Protein AF-0000000071418025 (afdb_homodimer)

Sequence (548 aa):
MHKRVELAKRQKKMYQKTRMSTDSETRSDACSGQQSAVPLAVVEEVLLNLPAHQVVQVCRLVCHEWKELVDSAAHWRVRCRREGLQPNDASRSPEDWCQFYFLSKFRRNLLKNPRADDGLQGWEIVQNRADNWATELNRIPFPDNTVTKCFVTSDSLCLKEQLIDLKEEGYSEAFMDQLRPHIKISDWYTPPSGYRSHYCLSVQFLDQERNPIISCHPDVFRQQGNDYPWCQITYIFRNYGSGIRFIRFTHGGMEWSGIRVTNSSVEICPATVFMHKRVELAKRQKKMYQKTRMSTDSETRSDACSGQQSAVPLAVVEEVLLNLPAHQVVQVCRLVCHEWKELVDSAAHWRVRCRREGLQPNDASRSPEDWCQFYFLSKFRRNLLKNPRADDGLQGWEIVQNRADNWATELNRIPFPDNTVTKCFVTSDSLCLKEQLIDLKEEGYSEAFMDQLRPHIKISDWYTPPSGYRSHYCLSVQFLDQERNPIISCHPDVFRQQGNDYPWCQITYIFRNYGSGIRFIRFTHGGMEWSGIRVTNSSVEICPATVF

Solvent-accessible surface area (backbone atoms only — not comparable to full-atom values): 29512 Å² total; per-residue (Å²): 138,72,73,83,67,57,68,73,62,62,68,65,63,67,72,70,66,78,74,68,82,73,79,74,71,82,70,76,72,62,88,66,55,92,59,81,76,70,52,66,68,53,50,51,51,52,51,67,73,42,60,66,66,49,37,64,71,46,48,29,68,71,44,70,70,42,28,54,46,65,69,30,54,64,53,32,49,52,48,25,56,75,68,30,50,37,53,71,46,78,88,39,73,72,90,48,34,59,59,50,45,52,47,45,72,59,58,55,65,70,56,59,57,36,36,29,79,60,55,67,53,73,53,46,70,75,32,57,62,72,84,41,52,45,66,44,67,56,89,61,88,50,94,53,81,86,55,52,31,20,34,33,30,30,60,49,64,24,32,35,31,42,77,41,51,36,55,84,72,69,45,45,66,64,53,39,46,62,54,33,44,30,38,38,36,35,38,30,38,24,44,72,54,61,50,57,24,36,42,36,42,35,42,30,34,12,26,89,86,66,44,68,34,37,35,38,42,32,43,35,39,35,47,60,48,96,57,62,51,64,22,37,43,35,38,37,43,32,44,80,51,65,61,64,39,28,41,38,43,32,40,42,22,27,12,78,81,11,33,34,38,27,61,42,37,40,32,61,42,42,41,45,79,107,138,73,72,81,66,59,68,72,60,63,70,67,63,68,72,69,68,78,72,66,80,75,74,75,70,82,69,77,73,62,86,68,55,90,59,81,74,67,51,67,69,54,53,51,53,53,53,67,72,42,62,65,67,49,38,65,72,47,48,29,69,72,44,69,70,43,28,53,47,63,70,31,55,63,51,33,50,52,48,26,57,74,69,30,48,37,52,72,47,78,87,38,72,71,89,46,33,60,59,50,44,52,47,45,72,58,58,54,64,69,56,58,56,38,35,29,79,60,55,66,52,76,53,44,68,75,32,57,62,71,84,42,52,46,66,44,70,56,89,60,87,50,94,52,80,85,54,52,31,20,34,32,30,29,59,47,63,26,34,35,32,40,77,39,52,36,54,83,74,69,44,43,67,63,52,38,46,63,55,33,44,30,38,38,37,36,38,29,37,27,44,70,55,63,51,56,24,37,43,36,42,35,42,30,34,13,25,89,85,66,43,67,35,35,36,37,41,32,43,37,39,35,49,59,48,96,56,60,51,64,22,38,43,33,39,36,43,33,46,81,49,67,60,65,38,29,39,38,43,33,40,41,23,26,12,80,82,12,33,35,38,29,60,43,36,42,31,61,40,41,42,46,79,108

Radius of gyration: 28.58 Å; Cα contacts (8 Å, |Δi|>4): 1097; chains: 2; bounding box: 100×68×64 Å

Secondary structure (DSSP, 8-state):
--GGGSGGGTTTGGGT-------------GGGSS-----HHHHHHHHHHS-HHHHHHTGGGT-HHHHHHHH-HHHHHHHHHHHTEEESSTTS--S-HHHHHHHHHT----SSSTTSTTTTTT-EEEES-GGGEEEEE-SS--SSTT--EEEEE-SS-EEEEEEEETTTTT--HHIIIII--EEEEEEEEE--SSS-EEEEEEEEEE-TTS-EEEEE--EEEE---S----EEEEEEEE---S---EEEEEEEEEESS--EEEEEEEEEE-EEE-/--GGGSGGGTTTGGGT--------------TTSS-----HHHHHHHHHTS-HHHHHHTGGGT-HHHHHHHH-HHHHHHHHHHHTEEESSTTS--S-HHHHHHHHHT----SSSTTSTTTTTT-EEEES-GGG-EEEE-SS--SSTT--EEEE--SS-EEEEEEEETTTTT--HHIIIII--EEEEEEEEE--SSS-EEEEEEEEEE-TTS-EEEEE--EEEE---S----EEEEEEEE---S---EEEEEEEEEESS--EEEEEEEEEE-EEE-

Organism: Carassius auratus (NCBI:txid7957)

pLDDT: mean 80.43, std 22.18, range [20.73, 98.31]

Nearest PDB structures (foldseek):
  8zuh-assembly1_A  TM=7.905E-01  e=9.725E-26  Bos taurus
  2e31-assembly1_A  TM=7.907E-01  e=9.329E-25  Mus musculus
  8zuh-assembly2_C  TM=7.776E-01  e=2.541E-23  Bos taurus
  2e32-assembly2_C  TM=7.847E-01  e=1.083E-22  Mus musculus
  2e33-assembly1_A  TM=9.041E-01  e=3.905E-18  Mus musculus

Structure (mmCIF, N/CA/C/O backbone):
data_AF-0000000071418025-model_v1
#
loop_
_entity.id
_entity.type
_entity.pdbx_description
1 polymer 'F-box only protein 44-like isoform X2'
#
loop_
_atom_site.group_PDB
_atom_site.id
_atom_site.type_symbol
_atom_site.label_atom_id
_atom_site.label_alt_id
_atom_site.label_comp_id
_atom_site.label_asym_id
_atom_site.label_entity_id
_atom_site.label_seq_id
_atom_site.pdbx_PDB_ins_code
_atom_site.Cartn_x
_atom_site.Cartn_y
_atom_site.Cartn_z
_atom_site.occupancy
_atom_site.B_iso_or_equiv
_atom_site.auth_seq_id
_atom_site.auth_comp_id
_atom_site.auth_asym_id
_atom_site.auth_atom_id
_atom_site.pdbx_PDB_model_num
ATOM 1 N N . MET A 1 1 ? 10.695 10.367 -31.703 1 22.27 1 MET A N 1
ATOM 2 C CA . MET A 1 1 ? 11.234 9.008 -31.625 1 22.27 1 MET A CA 1
ATOM 3 C C . MET A 1 1 ? 12.711 9.023 -31.25 1 22.27 1 MET A C 1
ATOM 5 O O . MET A 1 1 ? 13.188 8.117 -30.562 1 22.27 1 MET A O 1
ATOM 9 N N . HIS A 1 2 ? 13.555 10.023 -31.812 1 20.73 2 HIS A N 1
ATOM 10 C CA . HIS A 1 2 ? 15.008 10 -31.984 1 20.73 2 HIS A CA 1
ATOM 11 C C . HIS A 1 2 ? 15.719 10.477 -30.719 1 20.73 2 HIS A C 1
ATOM 13 O O . HIS A 1 2 ? 16.812 10.016 -30.406 1 20.73 2 HIS A O 1
ATOM 19 N N . LYS A 1 3 ? 15.234 11.555 -30.141 1 24.38 3 LYS A N 1
ATOM 20 C CA . LYS A 1 3 ? 16.156 12.359 -29.344 1 24.38 3 LYS A CA 1
ATOM 21 C C . LYS A 1 3 ? 16.438 11.695 -28 1 24.38 3 LYS A C 1
ATOM 23 O O . LYS A 1 3 ? 17.422 12.008 -27.344 1 24.38 3 LYS A O 1
ATOM 28 N N . ARG A 1 4 ? 15.391 11.047 -27.438 1 24.58 4 ARG A N 1
ATOM 29 C CA . ARG A 1 4 ? 15.398 10.75 -26.016 1 24.58 4 ARG A CA 1
ATOM 30 C C . ARG A 1 4 ? 16.297 9.555 -25.703 1 24.58 4 ARG A C 1
ATOM 32 O O . ARG A 1 4 ? 16.328 9.07 -24.578 1 24.58 4 ARG A O 1
ATOM 39 N N . VAL A 1 5 ? 16.719 8.805 -26.828 1 26.19 5 VAL A N 1
ATOM 40 C CA . VAL A 1 5 ? 17.578 7.621 -26.797 1 26.19 5 VAL A CA 1
ATOM 41 C C . VAL A 1 5 ? 18.984 8 -26.344 1 26.19 5 VAL A C 1
ATOM 43 O O . VAL A 1 5 ? 19.781 7.129 -25.984 1 26.19 5 VAL A O 1
ATOM 46 N N . GLU A 1 6 ? 19.312 9.281 -26.547 1 23.8 6 GLU A N 1
ATOM 47 C CA . GLU A 1 6 ? 20.734 9.633 -26.562 1 23.8 6 GLU A CA 1
ATOM 48 C C . GLU A 1 6 ? 21.312 9.648 -25.141 1 23.8 6 GLU A C 1
ATOM 50 O O . GLU A 1 6 ? 22.516 9.484 -24.969 1 23.8 6 GLU A O 1
ATOM 55 N N . LEU A 1 7 ? 20.422 9.938 -24.109 1 22.83 7 LEU A N 1
ATOM 56 C CA . LEU A 1 7 ? 21.047 10.352 -22.859 1 22.83 7 LEU A CA 1
ATOM 57 C C . LEU A 1 7 ? 21.578 9.148 -22.094 1 22.83 7 LEU A C 1
ATOM 59 O O . LEU A 1 7 ? 22.484 9.281 -21.281 1 22.83 7 LEU A O 1
ATOM 63 N N . ALA A 1 8 ? 20.922 7.945 -22.234 1 24.02 8 ALA A N 1
ATOM 64 C CA . ALA A 1 8 ? 21.297 6.773 -21.453 1 24.02 8 ALA A CA 1
ATOM 65 C C . ALA A 1 8 ? 22.703 6.305 -21.781 1 24.02 8 ALA A C 1
ATOM 67 O O . ALA A 1 8 ? 23.281 5.5 -21.047 1 24.02 8 ALA A O 1
ATOM 68 N N . LYS A 1 9 ? 23.141 6.379 -23.078 1 25.38 9 LYS A N 1
ATOM 69 C CA . LYS A 1 9 ? 24.406 5.832 -23.547 1 25.38 9 LYS A CA 1
ATOM 70 C C . LYS A 1 9 ? 25.578 6.484 -22.828 1 25.38 9 LYS A C 1
ATOM 72 O O . LYS A 1 9 ? 26.688 5.953 -22.844 1 25.38 9 LYS A O 1
ATOM 77 N N . ARG A 1 10 ? 25.484 7.777 -22.578 1 25.73 10 ARG A N 1
ATOM 78 C CA . ARG A 1 10 ? 26.734 8.453 -22.25 1 25.73 10 ARG A CA 1
ATOM 79 C C . ARG A 1 10 ? 27.281 7.953 -20.906 1 25.73 10 ARG A C 1
ATOM 81 O O . ARG A 1 10 ? 28.469 8.078 -20.641 1 25.73 10 ARG A O 1
ATOM 88 N N . GLN A 1 11 ? 26.312 7.441 -20.062 1 24.48 11 GLN A N 1
ATOM 89 C CA . GLN A 1 11 ? 26.875 7.305 -18.719 1 24.48 11 GLN A CA 1
ATOM 90 C C . GLN A 1 11 ? 27.734 6.055 -18.609 1 24.48 11 GLN A C 1
ATOM 92 O O . GLN A 1 11 ? 28.375 5.828 -17.578 1 24.48 11 GLN A O 1
ATOM 97 N N . LYS A 1 12 ? 27.531 5.074 -19.516 1 27.3 12 LYS A N 1
ATOM 98 C CA . LYS A 1 12 ? 28.297 3.838 -19.359 1 27.3 12 LYS A CA 1
ATOM 99 C C . LYS A 1 12 ? 29.797 4.094 -19.5 1 27.3 12 LYS A C 1
ATOM 101 O O . LYS A 1 12 ? 30.609 3.311 -19 1 27.3 12 LYS A O 1
ATOM 106 N N . LYS A 1 13 ? 30.125 4.852 -20.625 1 26.09 13 LYS A N 1
ATOM 107 C CA . LYS A 1 13 ? 31.5 4.855 -21.109 1 26.09 13 LYS A CA 1
ATOM 108 C C . LYS A 1 13 ? 32.469 5.367 -20.047 1 26.09 13 LYS A C 1
ATOM 110 O O . LYS A 1 13 ? 33.688 5.309 -20.219 1 26.09 13 LYS A O 1
ATOM 115 N N . MET A 1 14 ? 31.922 6.211 -19.188 1 23.36 14 MET A N 1
ATOM 116 C CA . MET A 1 14 ? 33 6.973 -18.531 1 23.36 14 MET A CA 1
ATOM 117 C C . MET A 1 14 ? 33.812 6.07 -17.625 1 23.36 14 MET A C 1
ATOM 119 O O . MET A 1 14 ? 34.906 6.449 -17.219 1 23.36 14 MET A O 1
ATOM 123 N N . TYR A 1 15 ? 33.219 4.867 -17.188 1 24.36 15 TYR A N 1
ATOM 124 C CA . TYR A 1 15 ? 34 4.344 -16.078 1 24.36 15 TYR A CA 1
ATOM 125 C C . TYR A 1 15 ? 35.25 3.639 -16.578 1 24.36 15 TYR A C 1
ATOM 127 O O . TYR A 1 15 ? 36.062 3.113 -15.781 1 24.36 15 TYR A O 1
ATOM 135 N N . GLN A 1 16 ? 35.188 3.164 -17.859 1 22.92 16 GLN A N 1
ATOM 136 C CA . GLN A 1 16 ? 36.219 2.164 -18.062 1 22.92 16 GLN A CA 1
ATOM 137 C C . GLN A 1 16 ? 37.625 2.791 -18 1 22.92 16 GLN A C 1
ATOM 139 O O . GLN A 1 16 ? 38.594 2.105 -17.703 1 22.92 16 GLN A O 1
ATOM 144 N N . LYS A 1 17 ? 37.812 3.816 -18.844 1 23.91 17 LYS A N 1
ATOM 145 C CA . LYS A 1 17 ? 39.125 3.986 -19.453 1 23.91 17 LYS A CA 1
ATOM 146 C C . LYS A 1 17 ? 40.156 4.367 -18.406 1 23.91 17 LYS A C 1
ATOM 148 O O . LYS A 1 17 ? 41.344 4.379 -18.703 1 23.91 17 LYS A O 1
ATOM 153 N N . THR A 1 18 ? 39.875 5.191 -17.375 1 23.05 18 THR A N 1
ATOM 154 C CA . THR A 1 18 ? 41 6.062 -17.031 1 23.05 18 THR A CA 1
ATOM 155 C C . THR A 1 18 ? 42.094 5.277 -16.312 1 23.05 18 THR A C 1
ATOM 157 O O . THR A 1 18 ? 41.969 5.016 -15.109 1 23.05 18 THR A O 1
ATOM 160 N N . ARG A 1 19 ? 42.5 4.094 -16.781 1 22.78 19 ARG A N 1
ATOM 161 C CA . ARG A 1 19 ? 43.688 3.539 -16.141 1 22.78 19 ARG A CA 1
ATOM 162 C C . ARG A 1 19 ? 44.875 4.508 -16.234 1 22.78 19 ARG A C 1
ATOM 164 O O . ARG A 1 19 ? 45.656 4.465 -17.203 1 22.78 19 ARG A O 1
ATOM 171 N N . MET A 1 20 ? 44.531 5.879 -16.266 1 24.44 20 MET A N 1
ATOM 172 C CA . MET A 1 20 ? 45.719 6.742 -16.469 1 24.44 20 MET A CA 1
ATOM 173 C C . MET A 1 20 ? 46.812 6.391 -15.484 1 24.44 20 MET A C 1
ATOM 175 O O . MET A 1 20 ? 46.562 5.906 -14.383 1 24.44 20 MET A O 1
ATOM 179 N N . SER A 1 21 ? 48.062 6.195 -15.992 1 26.06 21 SER A N 1
ATOM 180 C CA . SER A 1 21 ? 49.438 6.098 -15.461 1 26.06 21 SER A CA 1
ATOM 181 C C . SER A 1 21 ? 49.656 7.129 -14.367 1 26.06 21 SER A C 1
ATOM 183 O O . SER A 1 21 ? 49.312 8.297 -14.523 1 26.06 21 SER A O 1
ATOM 185 N N . THR A 1 22 ? 49.781 6.703 -13.109 1 25.23 22 THR A N 1
ATOM 186 C CA . THR A 1 22 ? 49.906 7.305 -11.781 1 25.23 22 THR A CA 1
ATOM 187 C C . THR A 1 22 ? 51.156 8.172 -11.688 1 25.23 22 THR A C 1
ATOM 189 O O . THR A 1 22 ? 51.875 8.094 -10.703 1 25.23 22 THR A O 1
ATOM 192 N N . ASP A 1 23 ? 51.719 8.719 -12.812 1 28.55 23 ASP A N 1
ATOM 193 C CA . ASP A 1 23 ? 52.906 9.477 -12.43 1 28.55 23 ASP A CA 1
ATOM 194 C C . ASP A 1 23 ? 52.594 10.508 -11.352 1 28.55 23 ASP A C 1
ATOM 196 O O . ASP A 1 23 ? 51.688 11.344 -11.531 1 28.55 23 ASP A O 1
ATOM 200 N N . SER A 1 24 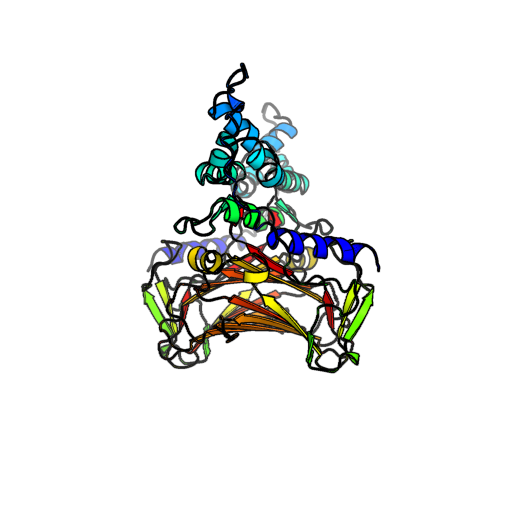? 52.812 10.18 -10.086 1 27.94 24 SER A N 1
ATOM 201 C CA . SER A 1 24 ? 52.594 10.812 -8.789 1 27.94 24 SER A CA 1
ATOM 202 C C . SER A 1 24 ? 53.25 12.188 -8.727 1 27.94 24 SER A C 1
ATOM 204 O O . SER A 1 24 ? 54.438 12.297 -8.438 1 27.94 24 SER A O 1
ATOM 206 N N . GLU A 1 25 ? 53.375 13.008 -9.852 1 30.05 25 GLU A N 1
ATOM 207 C CA . GLU A 1 25 ? 54.031 14.258 -9.492 1 30.05 25 GLU A CA 1
ATOM 208 C C . GLU A 1 25 ? 53.375 14.914 -8.281 1 30.05 25 GLU A C 1
ATOM 210 O O . GLU A 1 25 ? 52.156 14.859 -8.125 1 30.05 25 GLU A O 1
ATOM 215 N N . THR A 1 26 ? 54.125 15.164 -7.18 1 31.31 26 THR A N 1
ATOM 216 C CA . THR A 1 26 ? 53.906 15.844 -5.91 1 31.31 26 THR A CA 1
ATOM 217 C C . THR A 1 26 ? 53.219 17.188 -6.141 1 31.31 26 THR A C 1
ATOM 219 O O . THR A 1 26 ? 53.875 18.141 -6.598 1 31.31 26 THR A O 1
ATOM 222 N N . ARG A 1 27 ? 52.188 17.281 -6.957 1 30.05 27 ARG A N 1
ATOM 223 C CA . ARG A 1 27 ? 51.594 18.609 -7.027 1 30.05 27 ARG A CA 1
ATOM 224 C C . ARG A 1 27 ? 51.375 19.203 -5.633 1 30.05 27 ARG A C 1
ATOM 226 O O . ARG A 1 27 ? 50.938 18.5 -4.727 1 30.05 27 ARG A O 1
ATOM 233 N N . SER A 1 28 ? 52.188 20.188 -5.227 1 32.94 28 SER A N 1
ATOM 234 C CA . SER A 1 28 ? 52.094 21.078 -4.078 1 32.94 28 SER A CA 1
ATOM 235 C C . SER A 1 28 ? 50.656 21.422 -3.754 1 32.94 28 SER A C 1
ATOM 237 O O . SER A 1 28 ? 49.844 21.641 -4.66 1 32.94 28 SER A O 1
ATOM 239 N N . ASP A 1 29 ? 50.094 20.797 -2.758 1 36.19 29 ASP A N 1
ATOM 240 C CA . ASP A 1 29 ? 48.812 20.984 -2.088 1 36.19 29 ASP A CA 1
ATOM 241 C C . ASP A 1 29 ? 48.469 22.469 -1.952 1 36.19 29 ASP A C 1
ATOM 243 O O . ASP A 1 29 ? 48.969 23.141 -1.043 1 36.19 29 ASP A O 1
ATOM 247 N N . ALA A 1 30 ? 48.5 23.234 -3.072 1 35.72 30 ALA A N 1
ATOM 248 C CA . ALA A 1 30 ? 48.125 24.641 -3.107 1 35.72 30 ALA A CA 1
ATOM 249 C C . ALA A 1 30 ? 46.844 24.891 -2.318 1 35.72 30 ALA A C 1
ATOM 251 O O . ALA A 1 30 ? 46.25 25.969 -2.395 1 35.72 30 ALA A O 1
ATOM 252 N N . CYS A 1 31 ? 46.031 23.875 -1.945 1 41.09 31 CYS A N 1
ATOM 253 C CA . CYS A 1 31 ? 45 24.422 -1.063 1 41.09 31 CYS A CA 1
ATOM 254 C C . CYS A 1 31 ? 45.625 25.188 0.095 1 41.09 31 CYS A C 1
ATOM 256 O O . CYS A 1 31 ? 45 25.391 1.13 1 41.09 31 CYS A O 1
ATOM 258 N N . SER A 1 32 ? 47 25.406 0.214 1 37.5 32 SER A N 1
ATOM 259 C CA . SER A 1 32 ? 47.625 26.266 1.212 1 37.5 32 SER A CA 1
ATOM 260 C C . SER A 1 32 ? 47.25 27.719 1.023 1 37.5 32 SER A C 1
ATOM 262 O O . SER A 1 32 ? 47.875 28.609 1.573 1 37.5 32 SER A O 1
ATOM 264 N N . GLY A 1 33 ? 46.688 28.203 -0.172 1 39.09 33 GLY A N 1
ATOM 265 C CA . GLY A 1 33 ? 46.562 29.656 -0.269 1 39.09 33 GLY A CA 1
ATOM 266 C C . GLY A 1 33 ? 45.906 30.281 0.952 1 39.09 33 GLY A C 1
ATOM 267 O O . GLY A 1 33 ? 45.375 29.578 1.8 1 39.09 33 GLY A O 1
ATOM 268 N N . GLN A 1 34 ? 46.188 31.672 1.276 1 40.81 34 GLN A N 1
ATOM 269 C CA . GLN A 1 34 ? 45.594 32.5 2.318 1 40.81 34 GLN A CA 1
ATOM 270 C C . GLN A 1 34 ? 44.094 32.219 2.432 1 40.81 34 GLN A C 1
ATOM 272 O O . GLN A 1 34 ? 43.281 33.094 2.088 1 40.81 34 GLN A O 1
ATOM 277 N N . GLN A 1 35 ? 43.5 31.328 1.699 1 43.03 35 GLN A N 1
ATOM 278 C CA . GLN A 1 35 ? 42.062 31.109 1.711 1 43.03 35 GLN A CA 1
ATOM 279 C C . GLN A 1 35 ? 41.531 31.125 3.137 1 43.03 35 GLN A C 1
ATOM 281 O O . GLN A 1 35 ? 42.062 30.453 4.016 1 43.03 35 GLN A O 1
ATOM 286 N N . SER A 1 36 ? 41 32.125 3.643 1 47.06 36 SER A N 1
ATOM 287 C CA . SER A 1 36 ? 40.188 32.188 4.848 1 47.06 36 SER A CA 1
ATOM 288 C C . SER A 1 36 ? 39.562 30.828 5.164 1 47.06 36 SER A C 1
ATOM 290 O O . SER A 1 36 ? 38.75 30.312 4.379 1 47.06 36 SER A O 1
ATOM 292 N N . ALA A 1 37 ? 40.188 29.844 5.734 1 57.53 37 ALA A N 1
ATOM 293 C CA . ALA A 1 37 ? 39.906 28.469 6.129 1 57.53 37 ALA A CA 1
ATOM 294 C C . ALA A 1 37 ? 38.469 28.344 6.664 1 57.53 37 ALA A C 1
ATOM 296 O O . ALA A 1 37 ? 38.188 28.75 7.797 1 57.53 37 ALA A O 1
ATOM 297 N N . VAL A 1 38 ? 37.5 28.484 5.863 1 70.62 38 VAL A N 1
ATOM 298 C CA . VAL A 1 38 ? 36.125 28.203 6.316 1 70.62 38 VAL A CA 1
ATOM 299 C C . VAL A 1 38 ? 36.125 26.938 7.16 1 70.62 38 VAL A C 1
ATOM 301 O O . VAL A 1 38 ? 36.656 25.906 6.746 1 70.62 38 VAL A O 1
ATOM 304 N N . PRO A 1 39 ? 35.812 27.203 8.555 1 82.62 39 PRO A N 1
ATOM 305 C CA . PRO A 1 39 ? 35.719 26.016 9.414 1 82.62 39 PRO A CA 1
ATOM 306 C C . PRO A 1 39 ? 34.969 24.859 8.742 1 82.62 39 PRO A C 1
ATOM 308 O O . PRO A 1 39 ? 34.031 25.094 7.992 1 82.62 39 PRO A O 1
ATOM 311 N N . LEU A 1 40 ? 35.594 23.688 8.93 1 83.5 40 LEU A N 1
ATOM 312 C CA . LEU A 1 40 ? 35.062 22.469 8.352 1 83.5 40 LEU A CA 1
ATOM 313 C C . LEU A 1 40 ? 33.562 22.344 8.656 1 83.5 40 LEU A C 1
ATOM 315 O O . LEU A 1 40 ? 32.781 21.875 7.82 1 83.5 40 LEU A O 1
ATOM 319 N N . ALA A 1 41 ? 33.219 22.875 9.773 1 85.88 41 ALA A N 1
ATOM 320 C CA . ALA A 1 41 ? 31.812 22.828 10.172 1 85.88 41 ALA A CA 1
ATOM 321 C C . ALA A 1 41 ? 30.938 23.656 9.242 1 85.88 41 ALA A C 1
ATOM 323 O O . ALA A 1 41 ? 29.812 23.266 8.945 1 85.88 41 ALA A O 1
ATOM 324 N N . VAL A 1 42 ? 31.453 24.703 8.844 1 88.25 42 VAL A N 1
ATOM 325 C CA . VAL A 1 42 ? 30.719 25.578 7.934 1 88.25 42 VAL A CA 1
ATOM 326 C C . VAL A 1 42 ? 30.609 24.922 6.559 1 88.25 42 VAL A C 1
ATOM 328 O O . VAL A 1 42 ? 29.547 24.953 5.93 1 88.25 42 VAL A O 1
ATOM 331 N N . VAL A 1 43 ? 31.75 24.406 6.145 1 88.69 43 VAL A N 1
ATOM 332 C CA . VAL A 1 43 ? 31.734 23.719 4.859 1 88.69 43 VAL A CA 1
ATOM 333 C C . VAL A 1 43 ? 30.688 22.594 4.875 1 88.69 43 VAL A C 1
ATOM 335 O O . VAL A 1 43 ? 29.922 22.438 3.922 1 88.69 43 VAL A O 1
ATOM 338 N N . GLU A 1 44 ? 30.656 21.859 5.93 1 90 44 GLU A N 1
ATOM 339 C CA . GLU A 1 44 ? 29.688 20.766 6.07 1 90 44 GLU A CA 1
ATOM 340 C C . GLU A 1 44 ? 28.25 21.281 5.945 1 90 44 GLU A C 1
ATOM 342 O O . GLU A 1 44 ? 27.438 20.672 5.262 1 90 44 GLU A O 1
ATOM 347 N N . GLU A 1 45 ? 28 22.406 6.547 1 92.44 45 GLU A N 1
ATOM 348 C CA . GLU A 1 45 ? 26.656 22.984 6.488 1 92.44 45 GLU A CA 1
ATOM 349 C C . GLU A 1 45 ? 26.312 23.422 5.066 1 92.44 45 GLU A C 1
ATOM 351 O O . GLU A 1 45 ? 25.172 23.25 4.625 1 92.44 45 GLU A O 1
ATOM 356 N N . VAL A 1 46 ? 27.266 23.969 4.438 1 91.5 46 VAL A N 1
ATOM 357 C CA . VAL A 1 46 ? 27.047 24.391 3.055 1 91.5 46 VAL A CA 1
ATOM 358 C C . VAL A 1 46 ? 26.719 23.172 2.193 1 91.5 46 VAL A C 1
ATOM 360 O O . VAL A 1 46 ? 25.781 23.188 1.397 1 91.5 46 VAL A O 1
ATOM 363 N N . LEU A 1 47 ? 27.5 22.141 2.387 1 92.94 47 LEU A N 1
ATOM 364 C CA . LEU A 1 47 ? 27.297 20.922 1.605 1 92.94 47 LEU A CA 1
ATOM 365 C C . LEU A 1 47 ? 25.906 20.328 1.861 1 92.94 47 LEU A C 1
ATOM 367 O O . LEU A 1 47 ? 25.281 19.781 0.949 1 92.94 47 LEU A O 1
ATOM 371 N N . LEU A 1 48 ? 25.438 20.469 3.062 1 93.56 48 LEU A N 1
ATOM 372 C CA . LEU A 1 48 ? 24.141 19.938 3.438 1 93.56 48 LEU A CA 1
ATOM 373 C C . LEU A 1 48 ? 23.016 20.719 2.787 1 93.56 48 LEU A C 1
ATOM 375 O O . LEU A 1 48 ? 21.891 20.234 2.676 1 93.56 48 LEU A O 1
ATOM 379 N N . ASN A 1 49 ? 23.266 21.875 2.316 1 93.69 49 ASN A N 1
ATOM 380 C CA . ASN A 1 49 ? 22.234 22.719 1.742 1 93.69 49 ASN A CA 1
ATOM 381 C C . ASN A 1 49 ? 22.281 22.719 0.217 1 93.69 49 ASN A C 1
ATOM 383 O O . ASN A 1 49 ? 21.453 23.359 -0.438 1 93.69 49 ASN A O 1
ATOM 387 N N . LEU A 1 50 ? 23.25 22.031 -0.302 1 92.75 50 LEU A N 1
ATOM 388 C CA . LEU A 1 50 ? 23.359 21.891 -1.75 1 92.75 50 LEU A CA 1
ATOM 389 C C . LEU A 1 50 ? 22.672 20.609 -2.23 1 92.75 50 LEU A C 1
ATOM 391 O O . LEU A 1 50 ? 22.562 19.641 -1.474 1 92.75 50 LEU A O 1
ATOM 395 N N . PRO A 1 51 ? 22.172 20.688 -3.527 1 93.81 51 PRO A N 1
ATOM 396 C CA . PRO A 1 51 ? 21.641 19.453 -4.078 1 93.81 51 PRO A CA 1
ATOM 397 C C . PRO A 1 51 ? 22.641 18.297 -4.008 1 93.81 51 PRO A C 1
ATOM 399 O O . PRO A 1 51 ? 23.812 18.469 -4.301 1 93.81 51 PRO A O 1
ATOM 402 N N . ALA A 1 52 ? 22.141 17.188 -3.617 1 93.88 52 ALA A N 1
ATOM 403 C CA . ALA A 1 52 ? 22.984 16.031 -3.328 1 93.88 52 ALA A CA 1
ATOM 404 C C . ALA A 1 52 ? 23.844 15.672 -4.535 1 93.88 52 ALA A C 1
ATOM 406 O O . ALA A 1 52 ? 25.016 15.312 -4.383 1 93.88 52 ALA A O 1
ATOM 407 N N . HIS A 1 53 ? 23.281 15.789 -5.699 1 94.06 53 HIS A N 1
ATOM 408 C CA . HIS A 1 53 ? 24.031 15.43 -6.898 1 94.06 53 HIS A CA 1
ATOM 409 C C . HIS A 1 53 ? 25.234 16.344 -7.086 1 94.06 53 HIS A C 1
ATOM 411 O O . HIS A 1 53 ? 26.312 15.898 -7.508 1 94.06 53 HIS A O 1
ATOM 417 N N . GLN A 1 54 ? 25.078 17.578 -6.766 1 93.56 54 GLN A N 1
ATOM 418 C CA . GLN A 1 54 ? 26.172 18.531 -6.879 1 93.56 54 GLN A CA 1
ATOM 419 C C . GLN A 1 54 ? 27.266 18.234 -5.863 1 93.56 54 GLN A C 1
ATOM 421 O O . GLN A 1 54 ? 28.453 18.391 -6.164 1 93.56 54 GLN A O 1
ATOM 426 N N . VAL A 1 55 ? 26.781 17.812 -4.754 1 94.69 55 VAL A N 1
ATOM 427 C CA . VAL A 1 55 ? 27.734 17.5 -3.689 1 94.69 55 VAL A CA 1
ATOM 428 C C . VAL A 1 55 ? 28.656 16.375 -4.141 1 94.69 55 VAL A C 1
ATOM 430 O O . VAL A 1 55 ? 29.875 16.469 -3.986 1 94.69 55 VAL A O 1
ATOM 433 N N . VAL A 1 56 ? 28.125 15.375 -4.781 1 94.19 56 VAL A N 1
ATOM 434 C CA . VAL A 1 56 ? 28.891 14.195 -5.16 1 94.19 56 VAL A CA 1
ATOM 435 C C . VAL A 1 56 ? 29.656 14.461 -6.457 1 94.19 56 VAL A C 1
ATOM 437 O O . VAL A 1 56 ? 30.812 14.07 -6.598 1 94.19 56 VAL A O 1
ATOM 440 N N . GLN A 1 57 ? 29.062 15.219 -7.293 1 93.81 57 GLN A N 1
ATOM 441 C CA . GLN A 1 57 ? 29.625 15.328 -8.633 1 93.81 57 GLN A CA 1
ATOM 442 C C . GLN A 1 57 ? 30.578 16.516 -8.734 1 93.81 57 GLN A C 1
ATOM 444 O O . GLN A 1 57 ? 31.453 16.547 -9.602 1 93.81 57 GLN A O 1
ATOM 449 N N . VAL A 1 58 ? 30.391 17.5 -7.91 1 93.81 58 VAL A N 1
ATOM 450 C CA . VAL A 1 58 ? 31.156 18.734 -8.047 1 93.81 58 VAL A CA 1
ATOM 451 C C . VAL A 1 58 ? 31.953 18.984 -6.773 1 93.81 58 VAL A C 1
ATOM 453 O O . VAL A 1 58 ? 33.188 18.969 -6.793 1 93.81 58 VAL A O 1
ATOM 456 N N . CYS A 1 59 ? 31.281 19 -5.664 1 92.75 59 CYS A N 1
ATOM 457 C CA . CYS A 1 59 ? 31.922 19.422 -4.422 1 92.75 59 CYS A CA 1
ATOM 458 C C . CYS A 1 59 ? 32.969 18.406 -3.979 1 92.75 59 CYS A C 1
ATOM 460 O O . CYS A 1 59 ? 34 18.781 -3.443 1 92.75 59 CYS A O 1
ATOM 462 N N . ARG A 1 60 ? 32.625 17.156 -4.254 1 93.38 60 ARG A N 1
ATOM 463 C CA . ARG A 1 60 ? 33.531 16.078 -3.869 1 93.38 60 ARG A CA 1
ATOM 464 C C . ARG A 1 60 ? 34.875 16.25 -4.543 1 93.38 60 ARG A C 1
ATOM 466 O O . ARG A 1 60 ? 35.906 15.797 -4.016 1 93.38 60 ARG A O 1
ATOM 473 N N . LEU A 1 61 ? 34.938 17 -5.633 1 93.81 61 LEU A N 1
ATOM 474 C CA . LEU A 1 61 ? 36.125 17.062 -6.473 1 93.81 61 LEU A CA 1
ATOM 475 C C . LEU A 1 61 ? 36.906 18.344 -6.211 1 93.81 61 LEU A C 1
ATOM 477 O O . LEU A 1 61 ? 37.969 18.562 -6.797 1 93.81 61 LEU A O 1
ATOM 481 N N . VAL A 1 62 ? 36.531 19.172 -5.422 1 90.25 62 VAL A N 1
ATOM 482 C CA . VAL A 1 62 ? 37.125 20.5 -5.219 1 90.25 62 VAL A CA 1
ATOM 483 C C . VAL A 1 62 ? 38.469 20.359 -4.523 1 90.25 62 VAL A C 1
ATOM 485 O O . VAL A 1 62 ? 39.469 20.922 -4.965 1 90.25 62 VAL A O 1
ATOM 488 N N . CYS A 1 63 ? 38.5 19.641 -3.404 1 91.75 63 CYS A N 1
ATOM 489 C CA . CYS A 1 63 ? 39.75 19.406 -2.652 1 91.75 63 CYS A CA 1
ATOM 490 C C . CYS A 1 63 ? 39.625 18.156 -1.787 1 91.75 63 CYS A C 1
ATOM 492 O O . CYS A 1 63 ? 38.562 17.531 -1.72 1 91.75 63 CYS A O 1
ATOM 494 N N . HIS A 1 64 ? 40.688 17.781 -1.183 1 92.62 64 HIS A N 1
ATOM 495 C CA . HIS A 1 64 ? 40.75 16.531 -0.414 1 92.62 64 HIS A CA 1
ATOM 496 C C . HIS A 1 64 ? 39.875 16.609 0.828 1 92.62 64 HIS A C 1
ATOM 498 O O . HIS A 1 64 ? 39.25 15.625 1.199 1 92.62 64 HIS A O 1
ATOM 504 N N . GLU A 1 65 ? 39.875 17.734 1.391 1 90.44 65 GLU A N 1
ATOM 505 C CA . GLU A 1 65 ? 39.094 17.906 2.598 1 90.44 65 GLU A CA 1
ATOM 506 C C . GLU A 1 65 ? 37.594 17.734 2.303 1 90.44 65 GLU A C 1
ATOM 508 O O . GLU A 1 65 ? 36.875 17.078 3.068 1 90.44 65 GLU A O 1
ATOM 513 N N . TRP A 1 66 ? 37.188 18.25 1.195 1 91.19 66 TRP A N 1
ATOM 514 C CA . TRP A 1 66 ? 35.781 18.125 0.785 1 91.19 66 TRP A CA 1
ATOM 515 C C . TRP A 1 66 ? 35.469 16.688 0.438 1 91.19 66 TRP A C 1
ATOM 517 O O . TRP A 1 66 ? 34.375 16.188 0.772 1 91.19 66 TRP A O 1
ATOM 527 N N . LYS A 1 67 ? 36.312 16.062 -0.196 1 94.19 67 LYS A N 1
ATOM 528 C CA . LYS A 1 67 ? 36.125 14.656 -0.55 1 94.19 67 LYS A CA 1
ATOM 529 C C . LYS A 1 67 ? 35.938 13.797 0.696 1 94.19 67 LYS A C 1
ATOM 531 O O . LYS A 1 67 ? 35.031 12.938 0.727 1 94.19 67 LYS A O 1
ATOM 536 N N . GLU A 1 68 ? 36.719 14.102 1.667 1 93.62 68 GLU A N 1
ATOM 537 C CA . GLU A 1 68 ? 36.625 13.336 2.908 1 93.62 68 GLU A CA 1
ATOM 538 C C . GLU A 1 68 ? 35.25 13.547 3.572 1 93.62 68 GLU A C 1
ATOM 540 O O . GLU A 1 68 ? 34.656 12.609 4.113 1 93.62 68 GLU A O 1
ATOM 545 N N . LEU A 1 69 ? 34.844 14.719 3.516 1 92.88 69 LEU A N 1
ATOM 546 C CA . LEU A 1 69 ? 33.531 15.031 4.102 1 92.88 69 LEU A CA 1
ATOM 547 C C . LEU A 1 69 ? 32.406 14.336 3.346 1 92.88 69 LEU A C 1
ATOM 549 O O . LEU A 1 69 ? 31.547 13.703 3.957 1 92.88 69 LEU A O 1
ATOM 553 N N . VAL A 1 70 ? 32.469 14.422 2.061 1 94.19 70 VAL A N 1
ATOM 554 C CA . VAL A 1 70 ? 31.438 13.867 1.207 1 94.19 70 VAL A CA 1
ATOM 555 C C . VAL A 1 70 ? 31.453 12.336 1.291 1 94.19 70 VAL A C 1
ATOM 557 O O . VAL A 1 70 ? 30.406 11.695 1.244 1 94.19 70 VAL A O 1
ATOM 560 N N . ASP A 1 71 ? 32.562 11.82 1.475 1 94.56 71 ASP A N 1
ATOM 561 C CA . ASP A 1 71 ? 32.719 10.367 1.515 1 94.56 71 ASP A CA 1
ATOM 562 C C . ASP A 1 71 ? 32.375 9.82 2.9 1 94.56 71 ASP A C 1
ATOM 564 O O . ASP A 1 71 ? 32.219 8.609 3.08 1 94.56 71 ASP A O 1
ATOM 568 N N . SER A 1 72 ? 32.219 10.688 3.822 1 94 72 SER A N 1
ATOM 569 C CA . SER A 1 72 ? 31.922 10.25 5.188 1 94 72 SER A CA 1
ATOM 570 C C . SER A 1 72 ? 30.469 9.82 5.34 1 94 72 SER A C 1
ATOM 572 O O . SER A 1 72 ? 29.578 10.445 4.781 1 94 72 SER A O 1
ATOM 574 N N . ALA A 1 73 ? 30.281 8.773 6.141 1 94.44 73 ALA A N 1
ATOM 575 C CA . ALA A 1 73 ? 28.922 8.32 6.453 1 94.44 73 ALA A CA 1
ATOM 576 C C . ALA A 1 73 ? 28.172 9.375 7.262 1 94.44 73 ALA A C 1
ATOM 578 O O . ALA A 1 73 ? 26.953 9.508 7.133 1 94.44 73 ALA A O 1
ATOM 579 N N . ALA A 1 74 ? 28.891 10.148 7.988 1 94.38 74 ALA A N 1
ATOM 580 C CA . ALA A 1 74 ? 28.297 11.141 8.875 1 94.38 74 ALA A CA 1
ATOM 581 C C . ALA A 1 74 ? 27.547 12.203 8.078 1 94.38 74 ALA A C 1
ATOM 583 O O . ALA A 1 74 ? 26.438 12.609 8.453 1 94.38 74 ALA A O 1
ATOM 584 N N . HIS A 1 75 ? 28.188 12.609 7.047 1 95.31 75 HIS A N 1
ATOM 585 C CA . HIS A 1 75 ? 27.547 13.625 6.215 1 95.31 75 HIS A CA 1
ATOM 586 C C . HIS A 1 75 ? 26.188 13.156 5.727 1 95.31 75 HIS A C 1
ATOM 588 O O . HIS A 1 75 ? 25.203 13.891 5.844 1 95.31 75 HIS A O 1
ATOM 594 N N . TRP A 1 76 ? 26.109 12.008 5.32 1 95.62 76 TRP A N 1
ATOM 595 C CA . TRP A 1 76 ? 24.891 11.5 4.703 1 95.62 76 TRP A CA 1
ATOM 596 C C . TRP A 1 76 ? 23.859 11.102 5.766 1 95.62 76 TRP A C 1
ATOM 598 O O . TRP A 1 76 ? 22.656 11.211 5.543 1 95.62 76 TRP A O 1
ATOM 608 N N . ARG A 1 77 ? 24.312 10.672 6.895 1 94.94 77 ARG A N 1
ATOM 609 C CA . ARG A 1 77 ? 23.406 10.414 8.008 1 94.94 77 ARG A CA 1
ATOM 610 C C . ARG A 1 77 ? 22.672 11.688 8.414 1 94.94 77 ARG A C 1
ATOM 612 O O . ARG A 1 77 ? 21.453 11.68 8.625 1 94.94 77 ARG A O 1
ATOM 619 N N . VAL A 1 78 ? 23.438 12.742 8.469 1 95 78 VAL A N 1
ATOM 620 C CA . VAL A 1 78 ? 22.844 14.031 8.828 1 95 78 VAL A CA 1
ATOM 621 C C . VAL A 1 78 ? 21.875 14.469 7.746 1 95 78 VAL A C 1
ATOM 623 O O . VAL A 1 78 ? 20.781 14.969 8.055 1 95 78 VAL A O 1
ATOM 626 N N . ARG A 1 79 ? 22.234 14.289 6.551 1 94.25 79 ARG A N 1
ATOM 627 C CA . ARG A 1 79 ? 21.359 14.648 5.441 1 94.25 79 ARG A CA 1
ATOM 628 C C . ARG A 1 79 ? 20.047 13.875 5.496 1 94.25 79 ARG A C 1
ATOM 630 O O . ARG A 1 79 ? 18.969 14.445 5.324 1 94.25 79 ARG A O 1
ATOM 637 N N . CYS A 1 80 ? 20.125 12.594 5.746 1 94.19 80 CYS A N 1
ATOM 638 C CA . CYS A 1 80 ? 18.938 11.75 5.863 1 94.19 80 CYS A CA 1
ATOM 639 C C . CYS A 1 80 ? 18.047 12.227 6.996 1 94.19 80 CYS A C 1
ATOM 641 O O . CYS A 1 80 ? 16.828 12.336 6.824 1 94.19 80 CYS A O 1
ATOM 643 N N . ARG A 1 81 ? 18.578 12.484 8.023 1 92.81 81 ARG A N 1
ATOM 644 C CA . ARG A 1 81 ? 17.828 12.953 9.18 1 92.81 81 ARG A CA 1
ATOM 645 C C . ARG A 1 81 ? 17.109 14.258 8.875 1 92.81 81 ARG A C 1
ATOM 647 O O . ARG A 1 81 ? 15.922 14.414 9.188 1 92.81 81 ARG A O 1
ATOM 654 N N . ARG A 1 82 ? 17.766 15.156 8.258 1 92.44 82 ARG A N 1
ATOM 655 C CA . ARG A 1 82 ? 17.203 16.469 7.949 1 92.44 82 ARG A CA 1
ATOM 656 C C . ARG A 1 82 ? 16.047 16.344 6.973 1 92.44 82 ARG A C 1
ATOM 658 O O . ARG A 1 82 ? 15.078 17.109 7.059 1 92.44 82 ARG A O 1
ATOM 665 N N . GLU A 1 83 ? 16.203 15.422 6.152 1 91.56 83 GLU A N 1
ATOM 666 C CA . GLU A 1 83 ? 15.188 15.305 5.105 1 91.56 83 GLU A CA 1
ATOM 667 C C . GLU A 1 83 ? 14.148 14.25 5.469 1 91.56 83 GLU A C 1
ATOM 669 O O . GLU A 1 83 ? 13.281 13.914 4.656 1 91.56 83 GLU A O 1
ATOM 674 N N . GLY A 1 84 ? 14.266 13.641 6.609 1 91 84 GLY A N 1
ATOM 675 C CA . GLY A 1 84 ? 13.258 12.734 7.129 1 91 84 GLY A CA 1
ATOM 676 C C . GLY A 1 84 ? 13.312 11.352 6.5 1 91 84 GLY A C 1
ATOM 677 O O . GLY A 1 84 ? 12.273 10.719 6.281 1 91 84 GLY A O 1
ATOM 678 N N . LEU A 1 85 ? 14.406 10.938 6.125 1 92.31 85 LEU A N 1
ATOM 679 C CA . LEU A 1 85 ? 14.594 9.609 5.551 1 92.31 85 LEU A CA 1
ATOM 680 C C . LEU A 1 85 ? 15.164 8.641 6.582 1 92.31 85 LEU A C 1
ATOM 682 O O . LEU A 1 85 ? 16.281 8.852 7.082 1 92.31 85 LEU A O 1
ATOM 686 N N . GLN A 1 86 ? 14.359 7.699 6.91 1 91.88 86 GLN A N 1
ATOM 687 C CA . GLN A 1 86 ? 14.82 6.676 7.848 1 91.88 86 GLN A CA 1
ATOM 688 C C . GLN A 1 86 ? 14.602 5.277 7.277 1 91.88 86 GLN A C 1
ATOM 690 O O . GLN A 1 86 ? 13.602 5.02 6.605 1 91.88 86 GLN A O 1
ATOM 695 N N . PRO A 1 87 ? 15.625 4.445 7.617 1 90.88 87 PRO A N 1
ATOM 696 C CA . PRO A 1 87 ? 15.383 3.064 7.195 1 90.88 87 PRO A CA 1
ATOM 697 C C . PRO A 1 87 ? 14.062 2.51 7.715 1 90.88 87 PRO A C 1
ATOM 699 O O . PRO A 1 87 ? 13.609 2.895 8.797 1 90.88 87 PRO A O 1
ATOM 702 N N . ASN A 1 88 ? 13.43 1.635 6.895 1 88.12 88 ASN A N 1
ATOM 703 C CA . ASN A 1 88 ? 12.156 1.027 7.289 1 88.12 88 ASN A CA 1
ATOM 704 C C . ASN A 1 88 ? 12.273 0.314 8.633 1 88.12 88 ASN A C 1
ATOM 706 O O . ASN A 1 88 ? 11.359 0.378 9.453 1 88.12 88 ASN A O 1
ATOM 710 N N . ASP A 1 89 ? 13.297 -0.369 8.812 1 85 89 ASP A N 1
ATOM 711 C CA . ASP A 1 89 ? 13.641 -1.018 10.07 1 85 89 ASP A CA 1
ATOM 712 C C . ASP A 1 89 ? 14.82 -0.322 10.742 1 85 89 ASP A C 1
ATOM 714 O O . ASP A 1 89 ? 15.961 -0.441 10.289 1 85 89 ASP A O 1
ATOM 718 N N . ALA A 1 90 ? 14.547 0.277 11.781 1 80.94 90 ALA A N 1
ATOM 719 C CA . ALA A 1 90 ? 15.555 1.08 12.469 1 80.94 90 ALA A CA 1
ATOM 720 C C . ALA A 1 90 ? 16.719 0.213 12.945 1 80.94 90 ALA A C 1
ATOM 722 O O . ALA A 1 90 ? 17.828 0.707 13.141 1 80.94 90 ALA A O 1
ATOM 723 N N . SER A 1 91 ? 16.422 -1.003 13.125 1 82.88 91 SER A N 1
ATOM 724 C CA . SER A 1 91 ? 17.469 -1.896 13.625 1 82.88 91 SER A CA 1
ATOM 725 C C . SER A 1 91 ? 18.438 -2.285 12.516 1 82.88 91 SER A C 1
ATOM 727 O O . SER A 1 91 ? 19.516 -2.812 12.789 1 82.88 91 SER A O 1
ATOM 729 N N . ARG A 1 92 ? 18.141 -1.982 11.391 1 86.38 92 ARG A N 1
ATOM 730 C CA . ARG A 1 92 ? 18.984 -2.289 10.242 1 86.38 92 ARG A CA 1
ATOM 731 C C . ARG A 1 92 ? 19.594 -1.02 9.656 1 86.38 92 ARG A C 1
ATOM 733 O O . ARG A 1 92 ? 18.922 -0.289 8.922 1 86.38 92 ARG A O 1
ATOM 740 N N . SER A 1 93 ? 20.828 -0.789 9.953 1 88.31 93 SER A N 1
ATOM 741 C CA . SER A 1 93 ? 21.5 0.405 9.453 1 88.31 93 SER A CA 1
ATOM 742 C C . SER A 1 93 ? 22.141 0.149 8.094 1 88.31 93 SER A C 1
ATOM 744 O O . SER A 1 93 ? 22.75 -0.9 7.875 1 88.31 93 SER A O 1
ATOM 746 N N . PRO A 1 94 ? 22.031 1.214 7.297 1 91.38 94 PRO A N 1
ATOM 747 C CA . PRO A 1 94 ? 22.688 1.054 6 1 91.38 94 PRO A CA 1
ATOM 748 C C . PRO A 1 94 ? 24.203 0.968 6.117 1 91.38 94 PRO A C 1
ATOM 750 O O . PRO A 1 94 ? 24.81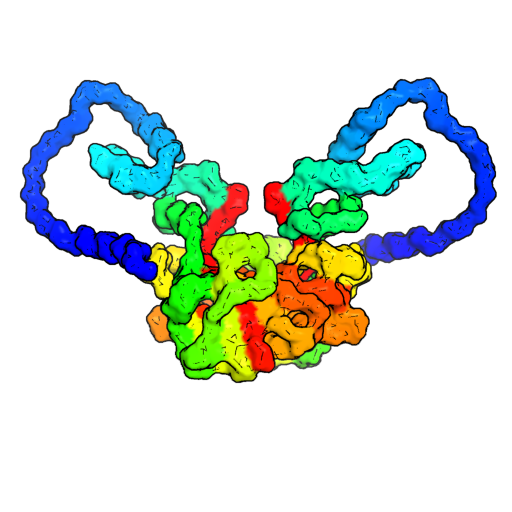2 1.651 6.953 1 91.38 94 PRO A O 1
ATOM 753 N N . GLU A 1 95 ? 24.781 0.151 5.281 1 89.88 95 GLU A N 1
ATOM 754 C CA . GLU A 1 95 ? 26.234 0.106 5.188 1 89.88 95 GLU A CA 1
ATOM 755 C C . GLU A 1 95 ? 26.781 1.326 4.449 1 89.88 95 GLU A C 1
ATOM 757 O O . GLU A 1 95 ? 27.844 1.845 4.793 1 89.88 95 GLU A O 1
ATOM 762 N N . ASP A 1 96 ? 26.109 1.724 3.494 1 92.75 96 ASP A N 1
ATOM 763 C CA . ASP A 1 96 ? 26.422 2.889 2.678 1 92.75 96 ASP A CA 1
ATOM 764 C C . ASP A 1 96 ? 25.312 3.934 2.746 1 92.75 96 ASP A C 1
ATOM 766 O O . ASP A 1 96 ? 24.344 3.865 1.986 1 92.75 96 ASP A O 1
ATOM 770 N N . TRP A 1 97 ? 25.562 4.914 3.525 1 93.69 97 TRP A N 1
ATOM 771 C CA . TRP A 1 97 ? 24.547 5.922 3.766 1 93.69 97 TRP A CA 1
ATOM 772 C C . TRP A 1 97 ? 24.344 6.801 2.535 1 93.69 97 TRP A C 1
ATOM 774 O O . TRP A 1 97 ? 23.25 7.324 2.312 1 93.69 97 TRP A O 1
ATOM 784 N N . CYS A 1 98 ? 25.438 7.023 1.825 1 93.69 98 CYS A N 1
ATOM 785 C CA . CYS A 1 98 ? 25.297 7.785 0.589 1 93.69 98 CYS A CA 1
ATOM 786 C C . CYS A 1 98 ? 24.359 7.074 -0.383 1 93.69 98 CYS A C 1
ATOM 788 O O . CYS A 1 98 ? 23.422 7.68 -0.901 1 93.69 98 CYS A O 1
ATOM 790 N N . GLN A 1 99 ? 24.594 5.852 -0.596 1 92.75 99 GLN A N 1
ATOM 791 C CA . GLN A 1 99 ? 23.719 5.055 -1.458 1 92.75 99 GLN A CA 1
ATOM 792 C C . GLN A 1 99 ? 22.281 5.059 -0.946 1 92.75 99 GLN A C 1
ATOM 794 O O . GLN A 1 99 ? 21.344 5.246 -1.722 1 92.75 99 GLN A O 1
ATOM 799 N N . PHE A 1 100 ? 22.156 4.82 0.325 1 94.75 100 PHE A N 1
ATOM 800 C CA . PHE A 1 100 ? 20.844 4.812 0.944 1 94.75 100 PHE A CA 1
ATOM 801 C C . PHE A 1 100 ? 20.094 6.117 0.66 1 94.75 100 PHE A C 1
ATOM 803 O O . PHE A 1 100 ? 18.922 6.102 0.276 1 94.75 100 PHE A O 1
ATOM 810 N N . TYR A 1 101 ? 20.766 7.195 0.861 1 95.12 101 TYR A N 1
ATOM 811 C CA . TYR A 1 101 ? 20.172 8.508 0.642 1 95.12 101 TYR A CA 1
ATOM 812 C C . TYR A 1 101 ? 19.656 8.633 -0.786 1 95.12 101 TYR A C 1
ATOM 814 O O . TYR A 1 101 ? 18.484 8.977 -1.001 1 95.12 101 TYR A O 1
ATOM 822 N N . PHE A 1 102 ? 20.5 8.336 -1.753 1 93.38 102 PHE A N 1
ATOM 823 C CA . PHE A 1 102 ? 20.156 8.547 -3.154 1 93.38 102 PHE A CA 1
ATOM 824 C C . PHE A 1 102 ? 19.016 7.617 -3.576 1 93.38 102 PHE A C 1
ATOM 826 O O . PHE A 1 102 ? 18.109 8.031 -4.289 1 93.38 102 PHE A O 1
ATOM 833 N N . LEU A 1 103 ? 19.016 6.406 -3.096 1 92.56 103 LEU A N 1
ATOM 834 C CA . LEU A 1 103 ? 18 5.434 -3.484 1 92.56 103 LEU A CA 1
ATOM 835 C C . LEU A 1 103 ? 16.672 5.73 -2.793 1 92.56 103 LEU A C 1
ATOM 837 O O . LEU A 1 103 ? 15.602 5.371 -3.303 1 92.56 103 LEU A O 1
ATOM 841 N N . SER A 1 104 ? 16.734 6.32 -1.656 1 93.19 104 SER A N 1
ATOM 842 C CA . SER A 1 104 ? 15.531 6.695 -0.929 1 93.19 104 SER A CA 1
ATOM 843 C C . SER A 1 104 ? 14.93 7.98 -1.481 1 93.19 104 SER A C 1
ATOM 845 O O . SER A 1 104 ? 13.711 8.094 -1.612 1 93.19 104 SER A O 1
ATOM 847 N N . LYS A 1 105 ? 15.797 8.859 -1.769 1 91.19 105 LYS A N 1
ATOM 848 C CA . LYS A 1 105 ? 15.352 10.18 -2.223 1 91.19 105 LYS A CA 1
ATOM 849 C C . LYS A 1 105 ? 14.859 10.125 -3.666 1 91.19 105 LYS A C 1
ATOM 851 O O . LYS A 1 105 ? 13.875 10.773 -4.016 1 91.19 105 LYS A O 1
ATOM 856 N N . PHE A 1 106 ? 15.555 9.336 -4.426 1 90.31 106 PHE A N 1
ATOM 857 C CA . PHE A 1 106 ? 15.25 9.305 -5.852 1 90.31 106 PHE A CA 1
ATOM 858 C C . PHE A 1 106 ? 14.688 7.949 -6.258 1 90.31 106 PHE A C 1
ATOM 860 O O . PHE A 1 106 ? 15.258 7.27 -7.117 1 90.31 106 PHE A O 1
ATOM 867 N N . ARG A 1 107 ? 13.477 7.758 -5.684 1 91.75 107 ARG A N 1
ATOM 868 C CA . ARG A 1 107 ? 12.773 6.535 -6.051 1 91.75 107 ARG A CA 1
ATOM 869 C C . ARG A 1 107 ? 12.289 6.594 -7.496 1 91.75 107 ARG A C 1
ATOM 871 O O . ARG A 1 107 ? 11.883 7.656 -7.977 1 91.75 107 ARG A O 1
ATOM 878 N N . ARG A 1 108 ? 12.398 5.473 -8.109 1 93.75 108 ARG A N 1
ATOM 879 C CA . ARG A 1 108 ? 11.945 5.488 -9.5 1 93.75 108 ARG A CA 1
ATOM 880 C C . ARG A 1 108 ? 11.281 4.172 -9.875 1 93.75 108 ARG A C 1
ATOM 882 O O . ARG A 1 108 ? 11.5 3.148 -9.219 1 93.75 108 ARG A O 1
ATOM 889 N N . ASN A 1 109 ? 10.43 4.273 -10.938 1 97.44 109 ASN A N 1
ATOM 890 C CA . ASN A 1 109 ? 9.836 3.082 -11.531 1 97.44 109 ASN A CA 1
ATOM 891 C C . ASN A 1 109 ? 10.867 2.264 -12.297 1 97.44 109 ASN A C 1
ATOM 893 O O . ASN A 1 109 ? 11.586 2.799 -13.148 1 97.44 109 ASN A O 1
ATOM 897 N N . LEU A 1 110 ? 10.977 1.018 -11.945 1 98.12 110 LEU A N 1
ATOM 898 C CA . LEU A 1 110 ? 12.023 0.19 -12.539 1 98.12 110 LEU A CA 1
ATOM 899 C C . LEU A 1 110 ? 11.539 -0.441 -13.844 1 98.12 110 LEU A C 1
ATOM 901 O O . LEU A 1 110 ? 12.328 -1.057 -14.57 1 98.12 110 LEU A O 1
ATOM 905 N N . LEU A 1 111 ? 10.242 -0.321 -14.148 1 98.19 111 LEU A N 1
ATOM 906 C CA . LEU A 1 111 ? 9.711 -0.847 -15.406 1 98.19 111 LEU A CA 1
ATOM 907 C C . LEU A 1 111 ? 9.992 0.107 -16.562 1 98.19 111 LEU A C 1
ATOM 909 O O . LEU A 1 111 ? 10.023 1.326 -16.375 1 98.19 111 LEU A O 1
ATOM 913 N N . LYS A 1 112 ? 10.164 -0.539 -17.656 1 97.5 112 LYS A N 1
ATOM 914 C CA . LYS A 1 112 ? 10.344 0.233 -18.875 1 97.5 112 LYS A CA 1
ATOM 915 C C . LYS A 1 112 ? 9.039 0.312 -19.672 1 97.5 112 LYS A C 1
ATOM 917 O O . LYS A 1 112 ? 8.305 -0.673 -19.766 1 97.5 112 LYS A O 1
ATOM 922 N N . ASN A 1 113 ? 8.719 1.535 -20.203 1 97.69 113 ASN A N 1
ATOM 923 C CA . ASN A 1 113 ? 7.555 1.763 -21.047 1 97.69 113 ASN A CA 1
ATOM 924 C C . ASN A 1 113 ? 6.266 1.317 -20.375 1 97.69 113 ASN A C 1
ATOM 926 O O . ASN A 1 113 ? 5.488 0.548 -20.938 1 97.69 113 ASN A O 1
ATOM 930 N N . PRO A 1 114 ? 6.078 1.788 -19.156 1 97.75 114 PRO A N 1
ATOM 931 C CA . PRO A 1 114 ? 4.895 1.343 -18.422 1 97.75 114 PRO A CA 1
ATOM 932 C C . PRO A 1 114 ? 3.604 1.971 -18.953 1 97.75 114 PRO A C 1
ATOM 934 O O . PRO A 1 114 ? 2.508 1.516 -18.609 1 97.75 114 PRO A O 1
ATOM 937 N N . ARG A 1 115 ? 3.662 2.947 -19.859 1 97.25 115 ARG A N 1
ATOM 938 C CA . ARG A 1 115 ? 2.492 3.727 -20.25 1 97.25 115 ARG A CA 1
ATOM 939 C C . ARG A 1 115 ? 2.178 3.535 -21.719 1 97.25 115 ARG A C 1
ATOM 941 O O . ARG A 1 115 ? 1.407 4.305 -22.312 1 97.25 115 ARG A O 1
ATOM 948 N N . ALA A 1 116 ? 2.824 2.67 -22.344 1 97.12 116 ALA A N 1
ATOM 949 C CA . ALA A 1 116 ? 2.584 2.277 -23.734 1 97.12 116 ALA A CA 1
ATOM 950 C C . ALA A 1 116 ? 2.963 3.4 -24.688 1 97.12 116 ALA A C 1
ATOM 952 O O . ALA A 1 116 ? 2.422 3.488 -25.797 1 97.12 116 ALA A O 1
ATOM 953 N N . ASP A 1 117 ? 3.844 4.215 -24.266 1 95.94 117 ASP A N 1
ATOM 954 C CA . ASP A 1 117 ? 4.262 5.328 -25.109 1 95.94 117 ASP A CA 1
ATOM 955 C C . ASP A 1 117 ? 5.066 4.832 -26.312 1 95.94 117 ASP A C 1
ATOM 957 O O . ASP A 1 117 ? 5.031 5.445 -27.391 1 95.94 117 ASP A O 1
ATOM 961 N N . ASP A 1 118 ? 5.805 3.754 -26.188 1 96.19 118 ASP A N 1
ATOM 962 C CA . ASP A 1 118 ? 6.691 3.221 -27.219 1 96.19 118 ASP A CA 1
ATOM 963 C C . ASP A 1 118 ? 6.223 1.845 -27.688 1 96.19 118 ASP A C 1
ATOM 965 O O . ASP A 1 118 ? 7.023 0.913 -27.797 1 96.19 118 ASP A O 1
ATOM 969 N N . GLY A 1 119 ? 4.879 1.851 -27.906 1 93.44 119 GLY A N 1
ATOM 970 C CA . GLY A 1 119 ? 4.344 0.553 -28.281 1 93.44 119 GLY A CA 1
ATOM 971 C C . GLY A 1 119 ? 4.633 -0.535 -27.266 1 93.44 119 GLY A C 1
ATOM 972 O O . GLY A 1 119 ? 4.375 -0.36 -26.078 1 93.44 119 GLY A O 1
ATOM 973 N N . LEU A 1 120 ? 5.086 -1.644 -27.734 1 93.88 120 LEU A N 1
ATOM 974 C CA . LEU A 1 120 ? 5.336 -2.773 -26.844 1 93.88 120 LEU A CA 1
ATOM 975 C C . LEU A 1 120 ? 6.82 -2.889 -26.516 1 93.88 120 LEU A C 1
ATOM 977 O O . LEU A 1 120 ? 7.258 -3.885 -25.938 1 93.88 120 LEU A O 1
ATOM 981 N N . GLN A 1 121 ? 7.605 -1.864 -26.859 1 94.56 121 GLN A N 1
ATOM 982 C CA . GLN A 1 121 ? 9.039 -1.896 -26.594 1 94.56 121 GLN A CA 1
ATOM 983 C C . GLN A 1 121 ? 9.32 -2.049 -25.109 1 94.56 121 GLN A C 1
ATOM 985 O O . GLN A 1 121 ? 8.664 -1.419 -24.281 1 94.56 121 GLN A O 1
ATOM 990 N N . GLY A 1 122 ? 10.297 -2.934 -24.781 1 94.5 122 GLY A N 1
ATOM 991 C CA . GLY A 1 122 ? 10.68 -3.145 -23.391 1 94.5 122 GLY A CA 1
ATOM 992 C C . GLY A 1 122 ? 9.977 -4.324 -22.75 1 94.5 122 GLY A C 1
ATOM 993 O O . GLY A 1 122 ? 10.367 -4.773 -21.672 1 94.5 122 GLY A O 1
ATOM 994 N N . TRP A 1 123 ? 8.961 -4.812 -23.453 1 95.75 123 TRP A N 1
ATOM 995 C CA . TRP A 1 123 ? 8.18 -5.918 -22.906 1 95.75 123 TRP A CA 1
ATOM 996 C C . TRP A 1 123 ? 8.477 -7.215 -23.656 1 95.75 123 TRP A C 1
ATOM 998 O O . TRP A 1 123 ? 8.633 -7.215 -24.875 1 95.75 123 TRP A O 1
ATOM 1008 N N . GLU A 1 124 ? 8.57 -8.266 -22.875 1 95.19 124 GLU A N 1
ATOM 1009 C CA . GLU A 1 124 ? 8.609 -9.602 -23.438 1 95.19 124 GLU A CA 1
ATOM 1010 C C . GLU A 1 124 ? 7.23 -10.258 -23.406 1 95.19 124 GLU A C 1
ATOM 1012 O O . GLU A 1 124 ? 6.633 -10.406 -22.344 1 95.19 124 GLU A O 1
ATOM 1017 N N . ILE A 1 125 ? 6.746 -10.68 -24.578 1 93.19 125 ILE A N 1
ATOM 1018 C CA . ILE A 1 125 ? 5.453 -11.344 -24.656 1 93.19 125 ILE A CA 1
ATOM 1019 C C . ILE A 1 125 ? 5.609 -12.82 -24.281 1 93.19 125 ILE A C 1
ATOM 1021 O O . ILE A 1 125 ? 6.387 -13.539 -24.906 1 93.19 125 ILE A O 1
ATOM 1025 N N . VAL A 1 126 ? 4.934 -13.188 -23.297 1 90.31 126 VAL A N 1
ATOM 1026 C CA . VAL A 1 126 ? 5.152 -14.539 -22.797 1 90.31 126 VAL A CA 1
ATOM 1027 C C . VAL A 1 126 ? 3.967 -15.43 -23.156 1 90.31 126 VAL A C 1
ATOM 1029 O O . VAL A 1 126 ? 4.078 -16.656 -23.172 1 90.31 126 VAL A O 1
ATOM 1032 N N . GLN A 1 127 ? 2.836 -14.867 -23.234 1 84.38 127 GLN A N 1
ATOM 1033 C CA . GLN A 1 127 ? 1.676 -15.633 -23.672 1 84.38 127 GLN A CA 1
ATOM 1034 C C . GLN A 1 127 ? 0.927 -14.914 -24.797 1 84.38 127 GLN A C 1
ATOM 1036 O O . GLN A 1 127 ? 0.641 -13.719 -24.688 1 84.38 127 GLN A O 1
ATOM 1041 N N . ASN A 1 128 ? 0.572 -15.688 -25.609 1 68.31 128 ASN A N 1
ATOM 1042 C CA . ASN A 1 128 ? -0.174 -15.281 -26.797 1 68.31 128 ASN A CA 1
ATOM 1043 C C . ASN A 1 128 ? 0.594 -14.25 -27.609 1 68.31 128 ASN A C 1
ATOM 1045 O O . ASN A 1 128 ? 1.541 -13.641 -27.109 1 68.31 128 ASN A O 1
ATOM 1049 N N . ARG A 1 129 ? 0.753 -14.43 -29.016 1 65.38 129 ARG A N 1
ATOM 1050 C CA . ARG A 1 129 ? 1.562 -13.719 -30 1 65.38 129 ARG A CA 1
ATOM 1051 C C . ARG A 1 129 ? 1.43 -12.211 -29.828 1 65.38 129 ARG A C 1
ATOM 1053 O O . ARG A 1 129 ? 0.467 -11.727 -29.234 1 65.38 129 ARG A O 1
ATOM 1060 N N . ALA A 1 130 ? 2.518 -11.562 -30.109 1 61.19 130 ALA A N 1
ATOM 1061 C CA . ALA A 1 130 ? 2.604 -10.109 -30.109 1 61.19 130 ALA A CA 1
ATOM 1062 C C . ALA A 1 130 ? 1.42 -9.484 -30.828 1 61.19 130 ALA A C 1
ATOM 1064 O O . ALA A 1 130 ? 0.977 -8.383 -30.484 1 61.19 130 ALA A O 1
ATOM 1065 N N . ASP A 1 131 ? 0.945 -10.266 -31.656 1 65.25 131 ASP A N 1
ATOM 1066 C CA . ASP A 1 131 ? -0.127 -9.727 -32.5 1 65.25 131 ASP A CA 1
ATOM 1067 C C . ASP A 1 131 ? -1.427 -9.602 -31.703 1 65.25 131 ASP A C 1
ATOM 1069 O O . ASP A 1 131 ? -2.352 -8.906 -32.125 1 65.25 131 ASP A O 1
ATOM 1073 N N . ASN A 1 132 ? -1.386 -10.102 -30.5 1 81.56 132 ASN A N 1
ATOM 1074 C CA . ASN A 1 132 ? -2.619 -10.062 -29.719 1 81.56 132 ASN A CA 1
ATOM 1075 C C . ASN A 1 132 ? -2.584 -8.961 -28.672 1 81.56 132 ASN A C 1
ATOM 1077 O O . ASN A 1 132 ? -3.486 -8.859 -27.828 1 81.56 132 ASN A O 1
ATOM 1081 N N . TRP A 1 133 ? -1.45 -8.242 -28.656 1 89.5 133 TRP A N 1
ATOM 1082 C CA . TRP A 1 133 ? -1.367 -7.02 -27.875 1 89.5 133 TRP A CA 1
ATOM 1083 C C . TRP A 1 133 ? -1.477 -5.789 -28.766 1 89.5 133 TRP A C 1
ATOM 1085 O O . TRP A 1 133 ? -0.956 -5.773 -29.875 1 89.5 133 TRP A O 1
ATOM 1095 N N . ALA A 1 134 ? -2.199 -4.828 -28.312 1 90.25 134 ALA A N 1
ATOM 1096 C CA . ALA A 1 134 ? -2.254 -3.537 -29 1 90.25 134 ALA A CA 1
ATOM 1097 C C . ALA A 1 134 ? -2.086 -2.389 -28 1 90.25 134 ALA A C 1
ATOM 1099 O O . ALA A 1 134 ? -2.111 -2.598 -26.797 1 90.25 134 ALA A O 1
ATOM 1100 N N . THR A 1 135 ? -1.719 -1.271 -28.516 1 93.56 135 THR A N 1
ATOM 1101 C CA . THR A 1 135 ? -1.708 -0.041 -27.734 1 93.56 135 THR A CA 1
ATOM 1102 C C . THR A 1 135 ? -2.758 0.938 -28.25 1 93.56 135 THR A C 1
ATOM 1104 O O . THR A 1 135 ? -3.002 1.02 -29.453 1 93.56 135 THR A O 1
ATOM 1107 N N . GLU A 1 136 ? -3.459 1.573 -27.344 1 93.31 136 GLU A N 1
ATOM 1108 C CA . GLU A 1 136 ? -4.484 2.539 -27.734 1 93.31 136 GLU A CA 1
ATOM 1109 C C . GLU A 1 136 ? -4.461 3.76 -26.812 1 93.31 136 GLU A C 1
ATOM 1111 O O . GLU A 1 136 ? -3.846 3.729 -25.75 1 93.31 136 GLU A O 1
ATOM 1116 N N . LEU A 1 137 ? -5.125 4.773 -27.359 1 94 137 LEU A N 1
ATOM 1117 C CA . LEU A 1 137 ? -5.41 5.91 -26.484 1 94 137 LEU A CA 1
ATOM 1118 C C . LEU A 1 137 ? -6.449 5.539 -25.438 1 94 137 LEU A C 1
ATOM 1120 O O . LEU A 1 137 ? -7.371 4.766 -25.719 1 94 137 LEU A O 1
ATOM 1124 N N . ASN A 1 138 ? -6.266 6.102 -24.281 1 91.38 138 ASN A N 1
ATOM 1125 C CA . ASN A 1 138 ? -7.242 5.844 -23.234 1 91.38 138 ASN A CA 1
ATOM 1126 C C . ASN A 1 138 ? -8.641 6.297 -23.641 1 91.38 138 ASN A C 1
ATOM 1128 O O . ASN A 1 138 ? -8.828 7.441 -24.062 1 91.38 138 ASN A O 1
ATOM 1132 N N . ARG A 1 139 ? -9.609 5.406 -23.422 1 84.44 139 ARG A N 1
ATOM 1133 C CA . ARG A 1 139 ? -10.992 5.711 -23.766 1 84.44 139 ARG A CA 1
ATOM 1134 C C . ARG A 1 139 ? -11.703 6.43 -22.641 1 84.44 139 ARG A C 1
ATOM 1136 O O . ARG A 1 139 ? -12.727 7.082 -22.859 1 84.44 139 ARG A O 1
ATOM 1143 N N . ILE A 1 140 ? -11.242 6.16 -21.484 1 82.5 140 ILE A N 1
ATOM 1144 C CA . ILE A 1 140 ? -11.812 6.828 -20.328 1 82.5 140 ILE A CA 1
ATOM 1145 C C . ILE A 1 140 ? -10.734 7.652 -19.625 1 82.5 140 ILE A C 1
ATOM 1147 O O . ILE A 1 140 ? -9.547 7.305 -19.672 1 82.5 140 ILE A O 1
ATOM 1151 N N . PRO A 1 141 ? -11.148 8.68 -19 1 82.94 141 PRO A N 1
ATOM 1152 C CA . PRO A 1 141 ? -10.156 9.539 -18.344 1 82.94 141 PRO A CA 1
ATOM 1153 C C . PRO A 1 141 ? -9.344 8.797 -17.281 1 82.94 141 PRO A C 1
ATOM 1155 O O . PRO A 1 141 ? -9.883 7.961 -16.547 1 82.94 141 PRO A O 1
ATOM 1158 N N . PHE A 1 142 ? -8.086 9.07 -17.328 1 88.56 142 PHE A N 1
ATOM 1159 C CA . PHE A 1 142 ? -7.156 8.562 -16.328 1 88.56 142 PHE A CA 1
ATOM 1160 C C . PHE A 1 142 ? -6.855 9.625 -15.281 1 88.56 142 PHE A C 1
ATOM 1162 O O . PHE A 1 142 ? -6.777 10.82 -15.602 1 88.56 142 PHE A O 1
ATOM 1169 N N . PRO A 1 143 ? -6.711 9.234 -14.055 1 82.62 143 PRO A N 1
ATOM 1170 C CA . PRO A 1 143 ? -6.473 10.227 -13 1 82.62 143 PRO A CA 1
ATOM 1171 C C . PRO A 1 143 ? -5.27 11.117 -13.289 1 82.62 143 PRO A C 1
ATOM 1173 O O . PRO A 1 143 ? -5.324 12.328 -13.047 1 82.62 143 PRO A O 1
ATOM 1176 N N . ASP A 1 144 ? -4.234 10.609 -13.719 1 88 144 ASP A N 1
ATOM 1177 C CA . ASP A 1 144 ? -3.051 11.352 -14.141 1 88 144 ASP A CA 1
ATOM 1178 C C . ASP A 1 144 ? -3.129 11.711 -15.625 1 88 144 ASP A C 1
ATOM 1180 O O . ASP A 1 144 ? -3.033 10.836 -16.484 1 88 144 ASP A O 1
ATOM 1184 N N . ASN A 1 145 ? -3.15 12.961 -15.883 1 88.44 145 ASN A N 1
ATOM 1185 C CA . ASN A 1 145 ? -3.391 13.422 -17.25 1 88.44 145 ASN A CA 1
ATOM 1186 C C . ASN A 1 145 ? -2.207 13.117 -18.156 1 88.44 145 ASN A C 1
ATOM 1188 O O . ASN A 1 145 ? -2.328 13.18 -19.391 1 88.44 145 ASN A O 1
ATOM 1192 N N . THR A 1 146 ? -1.072 12.75 -17.578 1 92 146 THR A N 1
ATOM 1193 C CA . THR A 1 146 ? 0.101 12.461 -18.391 1 92 146 THR A CA 1
ATOM 1194 C C . THR A 1 146 ? 0.04 11.047 -18.953 1 92 146 THR A C 1
ATOM 1196 O O . THR A 1 146 ? 0.786 10.695 -19.875 1 92 146 THR A O 1
ATOM 1199 N N . VAL A 1 147 ? -0.777 10.281 -18.406 1 95.19 147 VAL A N 1
ATOM 1200 C CA . VAL A 1 147 ? -0.964 8.914 -18.891 1 95.19 147 VAL A CA 1
ATOM 1201 C C . VAL A 1 147 ? -2.074 8.883 -19.938 1 95.19 147 VAL A C 1
ATOM 1203 O O . VAL A 1 147 ? -3.26 8.93 -19.594 1 95.19 147 VAL A O 1
ATOM 1206 N N . THR A 1 148 ? -1.717 8.75 -21.188 1 95.25 148 THR A N 1
ATOM 1207 C CA . THR A 1 148 ? -2.701 8.953 -22.234 1 95.25 148 THR A CA 1
ATOM 1208 C C . THR A 1 148 ? -2.938 7.656 -23.016 1 95.25 148 THR A C 1
ATOM 1210 O O . THR A 1 148 ? -3.898 7.547 -23.781 1 95.25 148 THR A O 1
ATOM 1213 N N . LYS A 1 149 ? -2.072 6.711 -22.859 1 96.62 149 LYS A N 1
ATOM 1214 C CA . LYS A 1 149 ? -2.172 5.465 -23.609 1 96.62 149 LYS A CA 1
ATOM 1215 C C . LYS A 1 149 ? -2.225 4.262 -22.672 1 96.62 149 LYS A C 1
ATOM 1217 O O . LYS A 1 149 ? -1.924 4.379 -21.484 1 96.62 149 LYS A O 1
ATOM 1222 N N . CYS A 1 150 ? -2.654 3.164 -23.281 1 95.88 150 CYS A N 1
ATOM 1223 C CA . CYS A 1 150 ? -2.691 1.905 -22.547 1 95.88 150 CYS A CA 1
ATOM 1224 C C . CYS A 1 150 ? -2.424 0.725 -23.469 1 95.88 150 CYS A C 1
ATOM 1226 O O . CYS A 1 150 ? -2.412 0.878 -24.688 1 95.88 150 CYS A O 1
ATOM 1228 N N . PHE A 1 151 ? -2.107 -0.373 -22.844 1 94.38 151 PHE A N 1
ATOM 1229 C CA . PHE A 1 151 ? -2.02 -1.651 -23.531 1 94.38 151 PHE A CA 1
ATOM 1230 C C . PHE A 1 151 ? -3.361 -2.373 -23.516 1 94.38 151 PHE A C 1
ATOM 1232 O O . PHE A 1 151 ? -4.07 -2.348 -22.5 1 94.38 151 PHE A O 1
ATOM 1239 N N . VAL A 1 152 ? -3.676 -3.037 -24.609 1 90.62 152 VAL A N 1
ATOM 1240 C CA . VAL A 1 152 ? -4.949 -3.74 -24.703 1 90.62 152 VAL A CA 1
ATOM 1241 C C . VAL A 1 152 ? -4.715 -5.188 -25.141 1 90.62 152 VAL A C 1
ATOM 1243 O O . VAL A 1 152 ? -3.945 -5.445 -26.062 1 90.62 152 VAL A O 1
ATOM 1246 N N . THR A 1 153 ? -5.367 -6.07 -24.297 1 89.25 153 THR A N 1
ATOM 1247 C CA . THR A 1 153 ? -5.277 -7.484 -24.656 1 89.25 153 THR A CA 1
ATOM 1248 C C . THR A 1 153 ? -6.359 -7.859 -25.6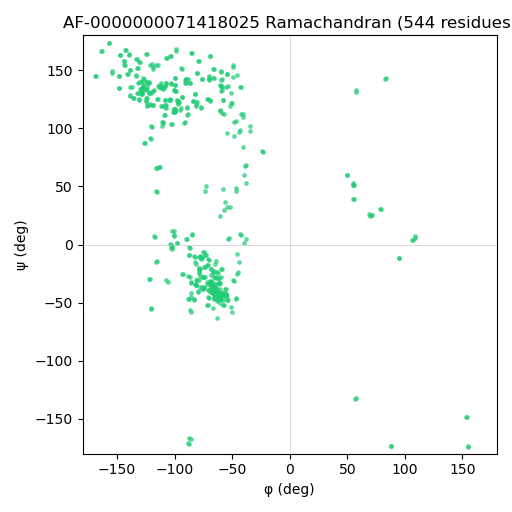56 1 89.25 153 THR A C 1
ATOM 1250 O O . THR A 1 153 ? -7.266 -7.07 -25.922 1 89.25 153 THR A O 1
ATOM 1253 N N . SER A 1 154 ? -6.168 -9.023 -26.281 1 82.75 154 SER A N 1
ATOM 1254 C CA . SER A 1 154 ? -7.184 -9.578 -27.172 1 82.75 154 SER A CA 1
ATOM 1255 C C . SER A 1 154 ? -8.211 -10.398 -26.391 1 82.75 154 SER A C 1
ATOM 1257 O O . SER A 1 154 ? -8.32 -10.273 -25.172 1 82.75 154 SER A O 1
ATOM 1259 N N . ASP A 1 155 ? -9.055 -11.188 -27.078 1 78.75 155 ASP A N 1
ATOM 1260 C CA . ASP A 1 155 ? -10.086 -12.023 -26.484 1 78.75 155 ASP A CA 1
ATOM 1261 C C . ASP A 1 155 ? -9.477 -13.281 -25.844 1 78.75 155 ASP A C 1
ATOM 1263 O O . ASP A 1 155 ? -10.133 -13.969 -25.062 1 78.75 155 ASP A O 1
ATOM 1267 N N . SER A 1 156 ? -8.266 -13.461 -26.141 1 81.44 156 SER A N 1
ATOM 1268 C CA . SER A 1 156 ? -7.547 -14.578 -25.531 1 81.44 156 SER A CA 1
ATOM 1269 C C . SER A 1 156 ? -6.551 -14.086 -24.484 1 81.44 156 SER A C 1
ATOM 1271 O O . SER A 1 156 ? -6.262 -12.891 -24.406 1 81.44 156 SER A O 1
ATOM 1273 N N . LEU A 1 157 ? -6.172 -15.023 -23.625 1 85.44 157 LEU A N 1
ATOM 1274 C CA . LEU A 1 157 ? -5.262 -14.68 -22.531 1 85.44 157 LEU A CA 1
ATOM 1275 C C . LEU A 1 157 ? -3.938 -14.156 -23.078 1 85.44 157 LEU A C 1
ATOM 1277 O O . LEU A 1 157 ? -3.248 -14.852 -23.828 1 85.44 157 LEU A O 1
ATOM 1281 N N . CYS A 1 158 ? -3.584 -12.891 -22.828 1 90.06 158 CYS A N 1
ATOM 1282 C CA . CYS A 1 158 ? -2.33 -12.242 -23.203 1 90.06 158 CYS A CA 1
ATOM 1283 C C . CYS A 1 158 ? -1.524 -11.859 -21.969 1 90.06 158 CYS A C 1
ATOM 1285 O O . CYS A 1 158 ? -2.047 -11.211 -21.062 1 90.06 158 CYS A O 1
ATOM 1287 N N . LEU A 1 159 ? -0.297 -12.312 -21.906 1 92.12 159 LEU A N 1
ATOM 1288 C CA . LEU A 1 159 ? 0.596 -11.953 -20.812 1 92.12 159 LEU A CA 1
ATOM 1289 C C . LEU A 1 159 ? 1.912 -11.398 -21.344 1 92.12 159 LEU A C 1
ATOM 1291 O O . LEU A 1 159 ? 2.453 -11.898 -22.328 1 92.12 159 LEU A O 1
ATOM 1295 N N . LYS A 1 160 ? 2.336 -10.367 -20.734 1 95.12 160 LYS A N 1
ATOM 1296 C CA . LYS A 1 160 ? 3.662 -9.828 -21 1 95.12 160 LYS A CA 1
ATOM 1297 C C . LYS A 1 160 ? 4.438 -9.586 -19.719 1 95.12 160 LYS A C 1
ATOM 1299 O O . LYS A 1 160 ? 3.84 -9.453 -18.641 1 95.12 160 LYS A O 1
ATOM 1304 N N . GLU A 1 161 ? 5.82 -9.57 -19.875 1 96.06 161 GLU A N 1
ATOM 1305 C CA . GLU A 1 161 ? 6.621 -9.57 -18.656 1 96.06 161 GLU A CA 1
ATOM 1306 C C . GLU A 1 161 ? 7.871 -8.703 -18.812 1 96.06 161 GLU A C 1
ATOM 1308 O O . GLU A 1 161 ? 8.25 -8.359 -19.938 1 96.06 161 GLU A O 1
ATOM 1313 N N . GLN A 1 162 ? 8.352 -8.219 -17.734 1 97.81 162 GLN A N 1
ATOM 1314 C CA . GLN A 1 162 ? 9.688 -7.633 -17.625 1 97.81 162 GLN A CA 1
ATOM 1315 C C . GLN A 1 162 ? 10.461 -8.242 -16.469 1 97.81 162 GLN A C 1
ATOM 1317 O O . GLN A 1 162 ? 9.898 -8.492 -15.398 1 97.81 162 GLN A O 1
ATOM 1322 N N . LEU A 1 163 ? 11.656 -8.562 -16.75 1 98.06 163 LEU A N 1
ATOM 1323 C CA . LEU A 1 163 ? 12.578 -9.031 -15.719 1 98.06 163 LEU A CA 1
ATOM 1324 C C . LEU A 1 163 ? 13.516 -7.914 -15.273 1 98.06 163 LEU A C 1
ATOM 1326 O O . LEU A 1 163 ? 14.32 -7.418 -16.062 1 98.06 163 LEU A O 1
ATOM 1330 N N . ILE A 1 164 ? 13.445 -7.527 -14.039 1 98.25 164 ILE A N 1
ATOM 1331 C CA . ILE A 1 164 ? 14.25 -6.438 -13.492 1 98.25 164 ILE A CA 1
ATOM 1332 C C . ILE A 1 164 ? 15.477 -7.008 -12.789 1 98.25 164 ILE A C 1
ATOM 1334 O O . ILE A 1 164 ? 15.352 -7.84 -11.883 1 98.25 164 ILE A O 1
ATOM 1338 N N . ASP A 1 165 ? 16.578 -6.617 -13.227 1 98.25 165 ASP A N 1
ATOM 1339 C CA . ASP A 1 165 ? 17.828 -6.91 -12.539 1 98.25 165 ASP A CA 1
ATOM 1340 C C . ASP A 1 165 ? 18.156 -5.824 -11.516 1 98.25 165 ASP A C 1
ATOM 1342 O O . ASP A 1 165 ? 18.562 -4.719 -11.875 1 98.25 165 ASP A O 1
ATOM 1346 N N . LEU A 1 166 ? 18.078 -6.242 -10.242 1 97.44 166 LEU A N 1
ATOM 1347 C CA . LEU A 1 166 ? 18.203 -5.234 -9.195 1 97.44 166 LEU A CA 1
ATOM 1348 C C . LEU A 1 166 ? 19.609 -4.648 -9.148 1 97.44 166 LEU A C 1
ATOM 1350 O O . LEU A 1 166 ? 19.781 -3.441 -8.977 1 97.44 166 LEU A O 1
ATOM 1354 N N . LYS A 1 167 ? 20.562 -5.461 -9.352 1 96.56 167 LYS A N 1
ATOM 1355 C CA . LYS A 1 167 ? 21.938 -4.98 -9.352 1 96.56 167 LYS A CA 1
ATOM 1356 C C . LYS A 1 167 ? 22.172 -3.992 -10.492 1 96.56 167 LYS A C 1
ATOM 1358 O O . LYS A 1 167 ? 22.797 -2.945 -10.289 1 96.56 167 LYS A O 1
ATOM 1363 N N . GLU A 1 168 ? 21.672 -4.309 -11.625 1 96.44 168 GLU A N 1
ATOM 1364 C CA . GLU A 1 168 ? 21.812 -3.426 -12.781 1 96.44 168 GLU A CA 1
ATOM 1365 C C . GLU A 1 168 ? 21.109 -2.092 -12.547 1 96.44 168 GLU A C 1
ATOM 1367 O O . GLU A 1 168 ? 21.516 -1.067 -13.102 1 96.44 168 GLU A O 1
ATOM 1372 N N . GLU A 1 169 ? 20.094 -2.105 -11.75 1 96.06 169 GLU A N 1
ATOM 1373 C CA . GLU A 1 169 ? 19.344 -0.889 -11.469 1 96.06 169 GLU A CA 1
ATOM 1374 C C . GLU A 1 169 ? 19.953 -0.111 -10.305 1 96.06 169 GLU A C 1
ATOM 1376 O O . GLU A 1 169 ? 19.438 0.933 -9.914 1 96.06 169 GLU A O 1
ATOM 1381 N N . GLY A 1 170 ? 20.984 -0.598 -9.68 1 93.62 170 GLY A N 1
ATOM 1382 C CA . GLY A 1 170 ? 21.734 0.152 -8.672 1 93.62 170 GLY A CA 1
ATOM 1383 C C . GLY A 1 170 ? 21.516 -0.364 -7.266 1 93.62 170 GLY A C 1
ATOM 1384 O O . GLY A 1 170 ? 22 0.225 -6.301 1 93.62 170 GLY A O 1
ATOM 1385 N N . TYR A 1 171 ? 20.828 -1.465 -7.156 1 96.12 171 TYR A N 1
ATOM 1386 C CA . TYR A 1 171 ? 20.578 -2.047 -5.844 1 96.12 171 TYR A CA 1
ATOM 1387 C C . TYR A 1 171 ? 21.484 -3.248 -5.598 1 96.12 171 TYR A C 1
ATOM 1389 O O . TYR A 1 171 ? 21.188 -4.355 -6.051 1 96.12 171 TYR A O 1
ATOM 1397 N N . SER A 1 172 ? 22.5 -2.967 -4.77 1 94.62 172 SER A N 1
ATOM 1398 C CA . SER A 1 172 ? 23.484 -4.02 -4.52 1 94.62 172 SER A CA 1
ATOM 1399 C C . SER A 1 172 ? 22.875 -5.152 -3.691 1 94.62 172 SER A C 1
ATOM 1401 O O . SER A 1 172 ? 21.844 -4.977 -3.051 1 94.62 172 SER A O 1
ATOM 1403 N N . GLU A 1 173 ? 23.594 -6.266 -3.768 1 94 173 GLU A N 1
ATOM 1404 C CA . GLU A 1 173 ? 23.156 -7.414 -2.979 1 94 173 GLU A CA 1
ATOM 1405 C C . GLU A 1 173 ? 23.125 -7.082 -1.49 1 94 173 GLU A C 1
ATOM 1407 O O . GLU A 1 173 ? 22.172 -7.445 -0.788 1 94 173 GLU A O 1
ATOM 1412 N N . ALA A 1 174 ? 24.141 -6.441 -1.086 1 92.25 174 ALA A N 1
ATOM 1413 C CA . ALA A 1 174 ? 24.219 -6.062 0.323 1 92.25 174 ALA A CA 1
ATOM 1414 C C . ALA A 1 174 ? 23.078 -5.117 0.702 1 92.25 174 ALA A C 1
ATOM 1416 O O . ALA A 1 174 ? 22.484 -5.254 1.772 1 92.25 174 ALA A O 1
ATOM 1417 N N . PHE A 1 175 ? 22.828 -4.254 -0.186 1 93.56 175 PHE A N 1
ATOM 1418 C CA . PHE A 1 175 ? 21.75 -3.295 0.042 1 93.56 175 PHE A CA 1
ATOM 1419 C C . PHE A 1 175 ? 20.422 -4.012 0.208 1 93.56 175 PHE A C 1
ATOM 1421 O O . PHE A 1 175 ? 19.688 -3.752 1.163 1 93.56 175 PHE A O 1
ATOM 1428 N N . MET A 1 176 ? 20.109 -4.953 -0.636 1 93.62 176 MET A N 1
ATOM 1429 C CA . MET A 1 176 ? 18.844 -5.676 -0.622 1 93.62 176 MET A CA 1
ATOM 1430 C C . MET A 1 176 ? 18.766 -6.609 0.584 1 93.62 176 MET A C 1
ATOM 1432 O O . MET A 1 176 ? 17.703 -6.734 1.204 1 93.62 176 MET A O 1
ATOM 1436 N N . ASP A 1 177 ? 19.844 -7.234 0.913 1 90.81 177 ASP A N 1
ATOM 1437 C CA . ASP A 1 177 ? 19.812 -8.266 1.946 1 90.81 177 ASP A CA 1
ATOM 1438 C C . ASP A 1 177 ? 19.859 -7.645 3.342 1 90.81 177 ASP A C 1
ATOM 1440 O O . ASP A 1 177 ? 19.234 -8.164 4.273 1 90.81 177 ASP A O 1
ATOM 1444 N N . GLN A 1 178 ? 20.547 -6.605 3.469 1 89.62 178 GLN A N 1
ATOM 1445 C CA . GLN A 1 178 ? 20.703 -6.016 4.797 1 89.62 178 GLN A CA 1
ATOM 1446 C C . GLN A 1 178 ? 19.5 -5.129 5.141 1 89.62 178 GLN A C 1
ATOM 1448 O O . GLN A 1 178 ? 18.938 -5.25 6.227 1 89.62 178 GLN A O 1
ATOM 1453 N N . LEU A 1 179 ? 19.156 -4.309 4.219 1 91.44 179 LEU A N 1
ATOM 1454 C CA . LEU A 1 179 ? 18.109 -3.332 4.512 1 91.44 179 LEU A CA 1
ATOM 1455 C C . LEU A 1 179 ? 16.719 -3.922 4.266 1 91.44 179 LEU A C 1
ATOM 1457 O O . LEU A 1 179 ? 15.75 -3.5 4.887 1 91.44 179 LEU A O 1
ATOM 1461 N N . ARG A 1 180 ? 16.641 -4.824 3.266 1 89.38 180 ARG A N 1
ATOM 1462 C CA . ARG A 1 180 ? 15.359 -5.41 2.865 1 89.38 180 ARG A CA 1
ATOM 1463 C C . ARG A 1 180 ? 14.305 -4.332 2.641 1 89.38 180 ARG A C 1
ATOM 1465 O O . ARG A 1 180 ? 13.258 -4.34 3.283 1 89.38 180 ARG A O 1
ATOM 1472 N N . PRO A 1 181 ? 14.672 -3.451 1.674 1 93.81 181 PRO A N 1
ATOM 1473 C CA . PRO A 1 181 ? 13.727 -2.361 1.41 1 93.81 181 PRO A CA 1
ATOM 1474 C C . PRO A 1 181 ? 12.352 -2.865 0.963 1 93.81 181 PRO A C 1
ATOM 1476 O O . PRO A 1 181 ? 12.25 -3.945 0.376 1 93.81 181 PRO A O 1
ATOM 1479 N N . HIS A 1 182 ? 11.328 -2.092 1.317 1 93.75 182 HIS A N 1
ATOM 1480 C CA . HIS A 1 182 ? 9.992 -2.453 0.842 1 93.75 182 HIS A CA 1
ATOM 1481 C C . HIS A 1 182 ? 9.938 -2.467 -0.682 1 93.75 182 HIS A C 1
ATOM 1483 O O . HIS A 1 182 ? 10.586 -1.65 -1.339 1 93.75 182 HIS A O 1
ATOM 1489 N N . ILE A 1 183 ? 9.242 -3.381 -1.144 1 94.06 183 ILE A N 1
ATOM 1490 C CA . ILE A 1 183 ? 9 -3.438 -2.58 1 94.06 183 ILE A CA 1
ATOM 1491 C C . ILE A 1 183 ? 7.527 -3.131 -2.863 1 94.06 183 ILE A C 1
ATOM 1493 O O . ILE A 1 183 ? 6.637 -3.811 -2.354 1 94.06 183 ILE A O 1
ATOM 1497 N N . LYS A 1 184 ? 7.32 -2.076 -3.605 1 95.12 184 LYS A N 1
ATOM 1498 C CA . LYS A 1 184 ? 5.973 -1.622 -3.947 1 95.12 184 LYS A CA 1
ATOM 1499 C C . LYS A 1 184 ? 5.66 -1.89 -5.418 1 95.12 184 LYS A C 1
ATOM 1501 O O . LYS A 1 184 ? 6.398 -1.451 -6.305 1 95.12 184 LYS A O 1
ATOM 1506 N N . ILE A 1 185 ? 4.59 -2.594 -5.66 1 94.5 185 ILE A N 1
ATOM 1507 C CA . ILE A 1 185 ? 4.148 -2.92 -7.012 1 94.5 185 ILE A CA 1
ATOM 1508 C C . ILE A 1 185 ? 2.727 -2.404 -7.227 1 94.5 185 ILE A C 1
ATOM 1510 O O . ILE A 1 185 ? 1.846 -2.623 -6.391 1 94.5 185 ILE A O 1
ATOM 1514 N N . SER A 1 186 ? 2.561 -1.719 -8.32 1 95.12 186 SER A N 1
ATOM 1515 C CA . SER A 1 186 ? 1.227 -1.211 -8.625 1 95.12 186 SER A CA 1
ATOM 1516 C C . SER A 1 186 ? 0.896 -1.374 -10.102 1 95.12 186 SER A C 1
ATOM 1518 O O . SER A 1 186 ? 1.797 -1.445 -10.945 1 95.12 186 SER A O 1
ATOM 1520 N N . ASP A 1 187 ? -0.323 -1.541 -10.391 1 94.31 187 ASP A N 1
ATOM 1521 C CA . ASP A 1 187 ? -0.828 -1.678 -11.75 1 94.31 187 ASP A CA 1
ATOM 1522 C C . ASP A 1 187 ? -2.236 -1.101 -11.875 1 94.31 187 ASP A C 1
ATOM 1524 O O . ASP A 1 187 ? -2.984 -1.058 -10.898 1 94.31 187 ASP A O 1
ATOM 1528 N N . TRP A 1 188 ? -2.453 -0.514 -13.062 1 92.38 188 TRP A N 1
ATOM 1529 C CA . TRP A 1 188 ? -3.789 -0.02 -13.375 1 92.38 188 TRP A CA 1
ATOM 1530 C C . TRP A 1 188 ? -4.449 -0.884 -14.445 1 92.38 188 TRP A C 1
ATOM 1532 O O . TRP A 1 188 ? -3.824 -1.226 -15.453 1 92.38 188 TRP A O 1
ATOM 1542 N N . TYR A 1 189 ? -5.711 -1.212 -14.18 1 89.12 189 TYR A N 1
ATOM 1543 C CA . TYR A 1 189 ? -6.445 -2.02 -15.148 1 89.12 189 TYR A CA 1
ATOM 1544 C C . TYR A 1 189 ? -7.891 -1.551 -15.266 1 89.12 189 TYR A C 1
ATOM 1546 O O . TYR A 1 189 ? -8.43 -0.934 -14.336 1 89.12 189 TYR A O 1
ATOM 1554 N N . THR A 1 190 ? -8.5 -1.632 -16.391 1 84.81 190 THR A N 1
ATOM 1555 C CA . THR A 1 190 ? -9.922 -1.351 -16.578 1 84.81 190 THR A CA 1
ATOM 1556 C C . THR A 1 190 ? -10.57 -2.406 -17.469 1 84.81 190 THR A C 1
ATOM 1558 O O . THR A 1 190 ? -10 -2.818 -18.469 1 84.81 190 THR A O 1
ATOM 1561 N N . PRO A 1 191 ? -11.711 -2.98 -16.828 1 69.31 191 PRO A N 1
ATOM 1562 C CA . PRO A 1 191 ? -12.422 -3.875 -17.75 1 69.31 191 PRO A CA 1
ATOM 1563 C C . PRO A 1 191 ? -13.273 -3.119 -18.766 1 69.31 191 PRO A C 1
ATOM 1565 O O . PRO A 1 191 ? -13.75 -2.018 -18.484 1 69.31 191 PRO A O 1
ATOM 1568 N N . PRO A 1 192 ? -13.016 -3.242 -20.062 1 60.56 192 PRO A N 1
ATOM 1569 C CA . PRO A 1 192 ? -13.727 -2.43 -21.047 1 60.56 192 PRO A CA 1
ATOM 1570 C C . PRO A 1 192 ? -15.242 -2.492 -20.875 1 60.56 192 PRO A C 1
ATOM 1572 O O . PRO A 1 192 ? -15.938 -1.514 -21.156 1 60.56 192 PRO A O 1
ATOM 1575 N N . SER A 1 193 ? -15.75 -3.709 -20.859 1 60.84 193 SER A N 1
ATOM 1576 C CA . SER A 1 193 ? -17.203 -3.842 -20.953 1 60.84 193 SER A CA 1
ATOM 1577 C C . SER A 1 193 ? -17.766 -4.582 -19.75 1 60.84 193 SER A C 1
ATOM 1579 O O . SER A 1 193 ? -17.016 -5.012 -18.875 1 60.84 193 SER A O 1
ATOM 1581 N N . GLY A 1 194 ? -19.031 -4.273 -19.516 1 59.78 194 GLY A N 1
ATOM 1582 C CA . GLY A 1 194 ? -19.859 -4.891 -18.5 1 59.78 194 GLY A CA 1
ATOM 1583 C C . GLY A 1 194 ? -19.703 -6.398 -18.422 1 59.78 194 GLY A C 1
ATOM 1584 O O . GLY A 1 194 ? -20.391 -7.066 -17.641 1 59.78 194 GLY A O 1
ATOM 1585 N N . TYR A 1 195 ? -18.672 -6.859 -19.188 1 62.75 195 TYR A N 1
ATOM 1586 C CA . TYR A 1 195 ? -18.562 -8.312 -19.188 1 62.75 195 TYR A CA 1
ATOM 1587 C C . TYR A 1 195 ? -17.484 -8.766 -18.203 1 62.75 195 TYR A C 1
ATOM 1589 O O . TYR A 1 195 ? -16.75 -7.938 -17.656 1 62.75 195 TYR A O 1
ATOM 1597 N N . ARG A 1 196 ? -17.531 -10.016 -18 1 69.88 196 ARG A N 1
ATOM 1598 C CA . ARG A 1 196 ? -16.562 -10.672 -17.125 1 69.88 196 ARG A CA 1
ATOM 1599 C C . ARG A 1 196 ? -15.141 -10.453 -17.609 1 69.88 196 ARG A C 1
ATOM 1601 O O . ARG A 1 196 ? -14.859 -10.617 -18.797 1 69.88 196 ARG A O 1
ATOM 1608 N N . SER A 1 197 ? -14.406 -9.727 -16.844 1 76 197 SER A N 1
ATOM 1609 C CA . SER A 1 197 ? -13.008 -9.484 -17.188 1 76 197 SER A CA 1
ATOM 1610 C C . SER A 1 197 ? -12.07 -10.203 -16.203 1 76 197 SER A C 1
ATOM 1612 O O . SER A 1 197 ? -12.406 -10.383 -15.039 1 76 197 SER A O 1
ATOM 1614 N N . HIS A 1 198 ? -11.078 -10.812 -16.875 1 81.88 198 HIS A N 1
ATOM 1615 C CA . HIS A 1 198 ? -10.039 -11.477 -16.094 1 81.88 198 HIS A CA 1
ATOM 1616 C C . HIS A 1 198 ? -8.711 -10.734 -16.203 1 81.88 198 HIS A C 1
ATOM 1618 O O . HIS A 1 198 ? -8.109 -10.664 -17.281 1 81.88 198 HIS A O 1
ATOM 1624 N N . TYR A 1 199 ? -8.367 -10.039 -15.148 1 87.06 199 TYR A N 1
ATOM 1625 C CA . TYR A 1 199 ? -7.09 -9.352 -15.031 1 87.06 199 TYR A CA 1
ATOM 1626 C C . TYR A 1 199 ? -6.102 -10.172 -14.203 1 87.06 199 TYR A C 1
ATOM 1628 O O . TYR A 1 199 ? -6.457 -10.719 -13.164 1 87.06 199 TYR A O 1
ATOM 1636 N N . CYS A 1 200 ? -4.887 -10.305 -14.758 1 86.06 200 CYS A N 1
ATOM 1637 C CA . CYS A 1 200 ? -3.852 -11.102 -14.102 1 86.06 200 CYS A CA 1
ATOM 1638 C C . CYS A 1 200 ? -2.623 -10.25 -13.805 1 86.06 200 CYS A C 1
ATOM 1640 O O . CYS A 1 200 ? -2.146 -9.508 -14.664 1 86.06 200 CYS A O 1
ATOM 1642 N N . LEU A 1 201 ? -2.188 -10.352 -12.586 1 89.69 201 LEU A N 1
ATOM 1643 C CA . LEU A 1 201 ? -0.919 -9.766 -12.164 1 89.69 201 LEU A CA 1
ATOM 1644 C C . LEU A 1 201 ? -0.078 -10.789 -11.406 1 89.69 201 LEU A C 1
ATOM 1646 O O . LEU A 1 201 ? -0.58 -11.469 -10.508 1 89.69 201 LEU A O 1
ATOM 1650 N N . SER A 1 202 ? 1.12 -10.984 -11.898 1 89 202 SER A N 1
ATOM 1651 C CA . SER A 1 202 ? 2.037 -11.914 -11.25 1 89 202 SER A CA 1
ATOM 1652 C C . SER A 1 202 ? 3.385 -11.258 -10.969 1 89 202 SER A C 1
ATOM 1654 O O . SER A 1 202 ? 3.936 -10.57 -11.828 1 89 202 SER A O 1
ATOM 1656 N N . VAL A 1 203 ? 3.82 -11.508 -9.727 1 91.62 203 VAL A N 1
ATOM 1657 C CA . VAL A 1 203 ? 5.129 -10.992 -9.344 1 91.62 203 VAL A CA 1
ATOM 1658 C C . VAL A 1 203 ? 5.965 -12.109 -8.719 1 91.62 203 VAL A C 1
ATOM 1660 O O . VAL A 1 203 ? 5.477 -12.859 -7.871 1 91.62 203 VAL A O 1
ATOM 1663 N N . GLN A 1 204 ? 7.207 -12.188 -9.172 1 91.44 204 GLN A N 1
ATOM 1664 C CA . GLN A 1 204 ? 8.133 -13.156 -8.602 1 91.44 204 GLN A CA 1
ATOM 1665 C C . GLN A 1 204 ? 9.438 -12.492 -8.172 1 91.44 204 GLN A C 1
ATOM 1667 O O . GLN A 1 204 ? 9.969 -11.648 -8.891 1 91.44 204 GLN A O 1
ATOM 1672 N N . PHE A 1 205 ? 9.859 -12.805 -6.98 1 92.69 205 PHE A N 1
ATOM 1673 C CA . PHE A 1 205 ? 11.203 -12.453 -6.523 1 92.69 205 PHE A CA 1
ATOM 1674 C C . PHE A 1 205 ? 12.164 -13.625 -6.715 1 92.69 205 PHE A C 1
ATOM 1676 O O . PHE A 1 205 ? 11.93 -14.719 -6.199 1 92.69 205 PHE A O 1
ATOM 1683 N N . LEU A 1 206 ? 13.211 -13.344 -7.453 1 93.94 206 LEU A N 1
ATOM 1684 C CA . LEU A 1 206 ? 14.078 -14.43 -7.895 1 93.94 206 LEU A CA 1
ATOM 1685 C C . LEU A 1 206 ? 15.469 -14.305 -7.277 1 93.94 206 LEU A C 1
ATOM 1687 O O . LEU A 1 206 ? 15.906 -13.203 -6.945 1 93.94 206 LEU A O 1
ATOM 1691 N N . ASP A 1 207 ? 16.094 -15.5 -7.199 1 92.56 207 ASP A N 1
ATOM 1692 C CA . ASP A 1 207 ? 17.469 -15.5 -6.707 1 92.56 207 ASP A CA 1
ATOM 1693 C C . ASP A 1 207 ? 18.469 -15.297 -7.848 1 92.56 207 ASP A C 1
ATOM 1695 O O . ASP A 1 207 ? 18.078 -14.945 -8.961 1 92.56 207 ASP A O 1
ATOM 1699 N N . GLN A 1 208 ? 19.75 -15.469 -7.535 1 94 208 GLN A N 1
ATOM 1700 C CA . GLN A 1 208 ? 20.828 -15.211 -8.484 1 94 208 GLN A CA 1
ATOM 1701 C C . GLN A 1 208 ? 20.703 -16.125 -9.711 1 94 208 GLN A C 1
ATOM 1703 O O . GLN A 1 208 ? 21.062 -15.719 -10.82 1 94 208 GLN A O 1
ATOM 1708 N N . GLU A 1 209 ? 20.203 -17.281 -9.5 1 93.38 209 GLU A N 1
ATOM 1709 C CA . GLU A 1 209 ? 20.047 -18.234 -10.586 1 93.38 209 GLU A CA 1
ATOM 1710 C C . GLU A 1 209 ? 18.688 -18.094 -11.266 1 93.38 209 GLU A C 1
ATOM 1712 O O . GLU A 1 209 ? 18.328 -18.891 -12.133 1 93.38 209 GLU A O 1
ATOM 1717 N N . ARG A 1 210 ? 17.891 -17.094 -10.867 1 92.38 210 ARG A N 1
ATOM 1718 C CA . ARG A 1 210 ? 16.578 -16.766 -11.422 1 92.38 210 ARG A CA 1
ATOM 1719 C C . ARG A 1 210 ? 15.547 -17.812 -11.031 1 92.38 210 ARG A C 1
ATOM 1721 O O . ARG A 1 210 ? 14.594 -18.047 -11.773 1 92.38 210 ARG A O 1
ATOM 1728 N N . ASN A 1 211 ? 15.883 -18.422 -9.914 1 87.69 211 ASN A N 1
ATOM 1729 C CA . ASN A 1 211 ? 14.859 -19.266 -9.312 1 87.69 211 ASN A CA 1
ATOM 1730 C C . ASN A 1 211 ? 13.945 -18.469 -8.391 1 87.69 211 ASN A C 1
ATOM 1732 O O . ASN A 1 211 ? 14.414 -17.609 -7.637 1 87.69 211 ASN A O 1
ATOM 1736 N N . PRO A 1 212 ? 12.68 -18.797 -8.492 1 87 212 PRO A N 1
ATOM 1737 C CA . PRO A 1 212 ? 11.75 -18.031 -7.66 1 87 212 PRO A CA 1
ATOM 1738 C C . PRO A 1 212 ? 11.906 -18.344 -6.172 1 87 212 PRO A C 1
ATOM 1740 O O . PRO A 1 212 ? 11.93 -19.5 -5.77 1 87 212 PRO A O 1
ATOM 1743 N N . ILE A 1 213 ? 12.141 -17.281 -5.391 1 84.12 213 ILE A N 1
ATOM 1744 C CA . ILE A 1 213 ? 12.109 -17.375 -3.936 1 84.12 213 ILE A CA 1
ATOM 1745 C C . ILE A 1 213 ? 10.688 -17.125 -3.432 1 84.12 213 ILE A C 1
ATOM 1747 O O . ILE A 1 213 ? 10.18 -17.891 -2.6 1 84.12 213 ILE A O 1
ATOM 1751 N N . ILE A 1 214 ? 10.078 -16.125 -3.926 1 83.25 214 ILE A N 1
ATOM 1752 C CA . ILE A 1 214 ? 8.703 -15.758 -3.6 1 83.25 214 ILE A CA 1
ATOM 1753 C C . ILE A 1 214 ? 7.906 -15.555 -4.883 1 83.25 214 ILE A C 1
ATOM 1755 O O . ILE A 1 214 ? 8.391 -14.938 -5.836 1 83.25 214 ILE A O 1
ATOM 1759 N N . SER A 1 215 ? 6.758 -16.188 -4.961 1 83.38 215 SER A N 1
ATOM 1760 C CA . SER A 1 215 ? 5.832 -15.992 -6.07 1 83.38 215 SER A CA 1
ATOM 1761 C C . SER A 1 215 ? 4.457 -15.562 -5.574 1 83.38 215 SER A C 1
ATOM 1763 O O . SER A 1 215 ? 3.904 -16.172 -4.656 1 83.38 215 SER A O 1
ATOM 1765 N N . CYS A 1 216 ? 4.008 -14.469 -6.129 1 80.06 216 CYS A N 1
ATOM 1766 C CA . CYS A 1 216 ? 2.68 -13.953 -5.816 1 80.06 216 CYS A CA 1
ATOM 1767 C C . CYS A 1 216 ? 1.848 -13.789 -7.082 1 80.06 216 CYS A C 1
ATOM 1769 O O . CYS A 1 216 ? 2.215 -13.031 -7.977 1 80.06 216 CYS A O 1
ATOM 1771 N N . HIS A 1 217 ? 0.716 -14.5 -7.164 1 77.88 217 HIS A N 1
ATOM 1772 C CA . HIS A 1 217 ? -0.108 -14.5 -8.367 1 77.88 217 HIS A CA 1
ATOM 1773 C C . HIS A 1 217 ? -1.548 -14.117 -8.047 1 77.88 217 HIS A C 1
ATOM 1775 O O . HIS A 1 217 ? -2.416 -14.984 -7.918 1 77.88 217 HIS A O 1
ATOM 1781 N N . PRO A 1 218 ? -1.721 -12.844 -8.078 1 69.19 218 PRO A N 1
ATOM 1782 C CA . PRO A 1 218 ? -3.127 -12.477 -7.887 1 69.19 218 PRO A CA 1
ATOM 1783 C C . PRO A 1 218 ? -3.928 -12.523 -9.188 1 69.19 218 PRO A C 1
ATOM 1785 O O . PRO A 1 218 ? -3.439 -12.086 -10.234 1 69.19 218 PRO A O 1
ATOM 1788 N N . ASP A 1 219 ? -4.945 -13.305 -9.117 1 70.62 219 ASP A N 1
ATOM 1789 C CA . ASP A 1 219 ? -5.941 -13.266 -10.18 1 70.62 219 ASP A CA 1
ATOM 1790 C C . ASP A 1 219 ? -7.156 -12.445 -9.766 1 70.62 219 ASP A C 1
ATOM 1792 O O . ASP A 1 219 ? -7.789 -12.734 -8.75 1 70.62 219 ASP A O 1
ATOM 1796 N N . VAL A 1 220 ? -7.211 -11.367 -10.547 1 69.19 220 VAL A N 1
ATOM 1797 C CA . VAL A 1 220 ? -8.359 -10.516 -10.242 1 69.19 220 VAL A CA 1
ATOM 1798 C C . VAL A 1 220 ? -9.477 -10.773 -11.25 1 69.19 220 VAL A C 1
ATOM 1800 O O . VAL A 1 220 ? -9.266 -10.656 -12.461 1 69.19 220 VAL A O 1
ATOM 1803 N N . PHE A 1 221 ? -10.555 -11.258 -10.711 1 68.06 221 PHE A N 1
ATOM 1804 C CA . PHE A 1 221 ? -11.734 -11.5 -11.531 1 68.06 221 PHE A CA 1
ATOM 1805 C C . PHE A 1 221 ? -12.828 -10.477 -11.219 1 68.06 221 PHE A C 1
ATOM 1807 O O . PHE A 1 221 ? -13.141 -10.234 -10.055 1 68.06 221 PHE A O 1
ATOM 1814 N N . ARG A 1 222 ? -13.133 -9.766 -12.352 1 66.88 222 ARG A N 1
ATOM 1815 C CA . ARG A 1 222 ? -14.273 -8.875 -12.203 1 66.88 222 ARG A CA 1
ATOM 1816 C C . ARG A 1 222 ? -15.484 -9.406 -12.961 1 66.88 222 ARG A C 1
ATOM 1818 O O . ARG A 1 222 ? -15.367 -9.812 -14.117 1 66.88 222 ARG A O 1
ATOM 1825 N N . GLN A 1 223 ? -16.547 -9.711 -12.312 1 59.91 223 GLN A N 1
ATOM 1826 C CA . GLN A 1 223 ? -17.703 -10.32 -12.961 1 59.91 223 GLN A CA 1
ATOM 1827 C C . GLN A 1 223 ? -18.625 -9.258 -13.547 1 59.91 223 GLN A C 1
ATOM 1829 O O . GLN A 1 223 ? -19.234 -9.469 -14.602 1 59.91 223 GLN A O 1
ATOM 1834 N N . GLN A 1 224 ? -19.094 -8.32 -12.703 1 57.19 224 GLN A N 1
ATOM 1835 C CA . GLN A 1 224 ? -20.219 -7.496 -13.125 1 57.19 224 GLN A CA 1
ATOM 1836 C C . GLN A 1 224 ? -20.016 -6.043 -12.703 1 57.19 224 GLN A C 1
ATOM 1838 O O . GLN A 1 224 ? -19.281 -5.754 -11.758 1 57.19 224 GLN A O 1
ATOM 1843 N N . GLY A 1 225 ? -20.156 -5.031 -13.695 1 57.47 225 GLY A N 1
ATOM 1844 C CA . GLY A 1 225 ? -20.344 -3.695 -13.141 1 57.47 225 GLY A CA 1
ATOM 1845 C C . GLY A 1 225 ? -20.75 -2.672 -14.18 1 57.47 225 GLY A C 1
ATOM 1846 O O . GLY A 1 225 ? -20.75 -2.961 -15.375 1 57.47 225 GLY A O 1
ATOM 1847 N N . ASN A 1 226 ? -21.578 -1.776 -13.703 1 57.66 226 ASN A N 1
ATOM 1848 C CA . ASN A 1 226 ? -22.125 -0.717 -14.547 1 57.66 226 ASN A CA 1
ATOM 1849 C C . ASN A 1 226 ? -21.078 0.35 -14.852 1 57.66 226 ASN A C 1
ATOM 1851 O O . ASN A 1 226 ? -21.234 1.14 -15.781 1 57.66 226 ASN A O 1
ATOM 1855 N N . ASP A 1 227 ? -20.094 0.331 -14.016 1 66.56 227 ASP A N 1
ATOM 1856 C CA . ASP A 1 227 ? -19.062 1.327 -14.281 1 66.56 227 ASP A CA 1
ATOM 1857 C C . ASP A 1 227 ? -17.688 0.67 -14.438 1 66.56 227 ASP A C 1
ATOM 1859 O O . ASP A 1 227 ? -17.438 -0.409 -13.891 1 66.56 227 ASP A O 1
ATOM 1863 N N . TYR A 1 228 ? -17.047 1.185 -15.461 1 72.81 228 TYR A N 1
ATOM 1864 C CA . TYR A 1 228 ? -15.766 0.577 -15.797 1 72.81 228 TYR A CA 1
ATOM 1865 C C . TYR A 1 228 ? -14.625 1.572 -15.617 1 72.81 228 TYR A C 1
ATOM 1867 O O . TYR A 1 228 ? -13.906 1.883 -16.562 1 72.81 228 TYR A O 1
ATOM 1875 N N . PRO A 1 229 ? -14.406 1.972 -14.328 1 78.94 229 PRO A N 1
ATOM 1876 C CA . PRO A 1 229 ? -13.312 2.92 -14.102 1 78.94 229 PRO A CA 1
ATOM 1877 C C . PRO A 1 229 ? -11.938 2.25 -14.102 1 78.94 229 PRO A C 1
ATOM 1879 O O . PRO A 1 229 ? -11.852 1.021 -14.078 1 78.94 229 PRO A O 1
ATOM 1882 N N . TRP A 1 230 ? -10.93 3.07 -14.367 1 87 230 TRP A N 1
ATOM 1883 C CA . TRP A 1 230 ? -9.586 2.58 -14.086 1 87 230 TRP A CA 1
ATOM 1884 C C . TRP A 1 230 ? -9.445 2.182 -12.617 1 87 230 TRP A C 1
ATOM 1886 O O . TRP A 1 230 ? -9.773 2.965 -11.719 1 87 230 TRP A O 1
ATOM 1896 N N . CYS A 1 231 ? -9.039 0.962 -12.461 1 86.94 231 CYS A N 1
ATOM 1897 C CA . CYS A 1 231 ? -8.797 0.432 -11.125 1 86.94 231 CYS A CA 1
ATOM 1898 C C . CYS A 1 231 ? -7.305 0.257 -10.867 1 86.94 231 CYS A C 1
ATOM 1900 O O . CYS A 1 231 ? -6.562 -0.166 -11.758 1 86.94 231 CYS A O 1
ATOM 1902 N N . GLN A 1 232 ? -6.93 0.675 -9.672 1 90.38 232 GLN A N 1
ATOM 1903 C CA . GLN A 1 232 ? -5.527 0.475 -9.328 1 90.38 232 GLN A CA 1
ATOM 1904 C C . GLN A 1 232 ? -5.375 -0.562 -8.219 1 90.38 232 GLN A C 1
ATOM 1906 O O . GLN A 1 232 ? -6.137 -0.556 -7.25 1 90.38 232 GLN A O 1
ATOM 1911 N N . ILE A 1 233 ? -4.449 -1.451 -8.359 1 88.56 233 ILE A N 1
ATOM 1912 C CA . ILE A 1 233 ? -4.051 -2.385 -7.316 1 88.56 233 ILE A CA 1
ATOM 1913 C C . ILE A 1 233 ? -2.586 -2.16 -6.953 1 88.56 233 ILE A C 1
ATOM 1915 O O . ILE A 1 233 ? -1.741 -1.985 -7.832 1 88.56 233 ILE A O 1
ATOM 1919 N N . THR A 1 234 ? -2.307 -2.076 -5.668 1 90.94 234 THR A N 1
ATOM 1920 C CA . THR A 1 234 ? -0.945 -1.899 -5.176 1 90.94 234 THR A CA 1
ATOM 1921 C C . THR A 1 234 ? -0.587 -2.99 -4.172 1 90.94 234 THR A C 1
ATOM 1923 O O . THR A 1 234 ? -1.388 -3.318 -3.293 1 90.94 234 THR A O 1
ATOM 1926 N N . TYR A 1 235 ? 0.561 -3.543 -4.363 1 88.94 235 TYR A N 1
ATOM 1927 C CA . TYR A 1 235 ? 1.145 -4.496 -3.428 1 88.94 235 TYR A CA 1
ATOM 1928 C C . TYR A 1 235 ? 2.396 -3.924 -2.773 1 88.94 235 TYR A C 1
ATOM 1930 O O . TYR A 1 235 ? 3.242 -3.332 -3.449 1 88.94 235 TYR A O 1
ATOM 1938 N N . ILE A 1 236 ? 2.414 -4.145 -1.552 1 91.94 236 ILE A N 1
ATOM 1939 C CA . ILE A 1 236 ? 3.641 -3.799 -0.838 1 91.94 236 ILE A CA 1
ATOM 1940 C C . ILE A 1 236 ? 4.164 -5.023 -0.094 1 91.94 236 ILE A C 1
ATOM 1942 O O . ILE A 1 236 ? 3.445 -5.633 0.702 1 91.94 236 ILE A O 1
ATOM 1946 N N . PHE A 1 237 ? 5.363 -5.398 -0.355 1 90.25 237 PHE A N 1
ATOM 1947 C CA . PHE A 1 237 ? 6.031 -6.504 0.315 1 90.25 237 PHE A CA 1
ATOM 1948 C C . PHE A 1 237 ? 7.051 -5.992 1.327 1 90.25 237 PHE A C 1
ATOM 1950 O O . PHE A 1 237 ? 7.938 -5.211 0.979 1 90.25 237 PHE A O 1
ATOM 1957 N N . ARG A 1 238 ? 6.844 -6.457 2.49 1 88.62 238 ARG A N 1
ATOM 1958 C CA . ARG A 1 238 ? 7.754 -6.031 3.549 1 88.62 238 ARG A CA 1
ATOM 1959 C C . ARG A 1 238 ? 8.438 -7.23 4.199 1 88.62 238 ARG A C 1
ATOM 1961 O O . ARG A 1 238 ? 7.805 -8.266 4.414 1 88.62 238 ARG A O 1
ATOM 1968 N N . ASN A 1 239 ? 9.656 -7.082 4.469 1 84.25 239 ASN A N 1
ATOM 1969 C CA . ASN A 1 239 ? 10.453 -8.047 5.211 1 84.25 239 ASN A CA 1
ATOM 1970 C C . ASN A 1 239 ? 10.406 -9.43 4.562 1 84.25 239 ASN A C 1
ATOM 1972 O O . ASN A 1 239 ? 10.133 -10.43 5.234 1 84.25 239 ASN A O 1
ATOM 1976 N N . TYR A 1 240 ? 10.664 -9.539 3.303 1 81.94 240 TYR A N 1
ATOM 1977 C CA . TYR A 1 240 ? 10.523 -10.742 2.494 1 81.94 240 TYR A CA 1
ATOM 1978 C C . TYR A 1 240 ? 11.766 -11.617 2.604 1 81.94 240 TYR A C 1
ATOM 1980 O O . TYR A 1 240 ? 11.906 -12.609 1.883 1 81.94 240 TYR A O 1
ATOM 1988 N N . GLY A 1 241 ? 12.68 -11.422 3.391 1 79.56 241 GLY A N 1
ATOM 1989 C CA . GLY A 1 241 ? 13.883 -12.227 3.537 1 79.56 241 GLY A CA 1
ATOM 1990 C C . GLY A 1 241 ? 15.008 -11.797 2.619 1 79.56 241 GLY A C 1
ATOM 1991 O O . GLY A 1 241 ? 14.898 -10.781 1.92 1 79.56 241 GLY A O 1
ATOM 1992 N N . SER A 1 242 ? 16.094 -12.594 2.613 1 85.81 242 SER A N 1
ATOM 1993 C CA . SER A 1 242 ? 17.266 -12.25 1.825 1 85.81 242 SER A CA 1
ATOM 1994 C C . SER A 1 242 ? 17.344 -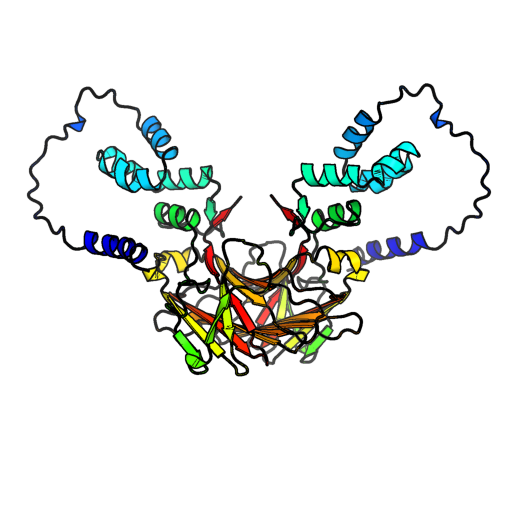13.094 0.556 1 85.81 242 SER A C 1
ATOM 1996 O O . SER A 1 242 ? 16.594 -14.055 0.394 1 85.81 242 SER A O 1
ATOM 1998 N N . GLY A 1 243 ? 18.156 -12.625 -0.414 1 89.31 243 GLY A N 1
ATOM 1999 C CA . GLY A 1 243 ? 18.469 -13.438 -1.576 1 89.31 243 GLY A CA 1
ATOM 2000 C C . GLY A 1 243 ? 17.766 -12.969 -2.84 1 89.31 243 GLY A C 1
ATOM 2001 O O . GLY A 1 243 ? 17.969 -13.539 -3.914 1 89.31 243 GLY A O 1
ATOM 2002 N N . ILE A 1 244 ? 17.094 -11.914 -2.721 1 92.5 244 ILE A N 1
ATOM 2003 C CA . ILE A 1 244 ? 16.359 -11.43 -3.883 1 92.5 244 ILE A CA 1
ATOM 2004 C C . ILE A 1 244 ? 17.312 -10.664 -4.809 1 92.5 244 ILE A C 1
ATOM 2006 O O . ILE A 1 244 ? 17.953 -9.711 -4.387 1 92.5 244 ILE A O 1
ATOM 2010 N N . ARG A 1 245 ? 17.375 -11.133 -6.059 1 97.5 245 ARG A N 1
ATOM 2011 C CA . ARG A 1 245 ? 18.297 -10.531 -7.027 1 97.5 245 ARG A CA 1
ATOM 2012 C C . ARG A 1 245 ? 17.531 -10 -8.234 1 97.5 245 ARG A C 1
ATOM 2014 O O . ARG A 1 245 ? 17.953 -9.016 -8.852 1 97.5 245 ARG A O 1
ATOM 2021 N N . PHE A 1 246 ? 16.438 -10.617 -8.539 1 97.44 246 PHE A N 1
ATOM 2022 C CA . PHE A 1 246 ? 15.633 -10.211 -9.68 1 97.44 246 PHE A CA 1
ATOM 2023 C C . PHE A 1 246 ? 14.156 -10.109 -9.281 1 97.44 246 PHE A C 1
ATOM 2025 O O . PHE A 1 246 ? 13.711 -10.781 -8.352 1 97.44 246 PHE A O 1
ATOM 2032 N N . ILE A 1 247 ? 13.469 -9.25 -9.984 1 97.12 247 ILE A N 1
ATOM 2033 C CA . ILE A 1 247 ? 12.016 -9.164 -9.875 1 97.12 247 ILE A CA 1
ATOM 2034 C C . ILE A 1 247 ? 11.383 -9.406 -11.242 1 97.12 247 ILE A C 1
ATOM 2036 O O . ILE A 1 247 ? 11.688 -8.695 -12.211 1 97.12 247 ILE A O 1
ATOM 2040 N N . ARG A 1 248 ? 10.57 -10.422 -11.328 1 96.62 248 ARG A N 1
ATOM 2041 C CA . ARG A 1 248 ? 9.812 -10.688 -12.547 1 96.62 248 ARG A CA 1
ATOM 2042 C C . ARG A 1 248 ? 8.383 -10.172 -12.422 1 96.62 248 ARG A C 1
ATOM 2044 O O . ARG A 1 248 ? 7.633 -10.602 -11.547 1 96.62 248 ARG A O 1
ATOM 2051 N N . PHE A 1 249 ? 8.078 -9.195 -13.25 1 96.88 249 PHE A N 1
ATOM 2052 C CA . PHE A 1 249 ? 6.742 -8.609 -13.297 1 96.88 249 PHE A CA 1
ATOM 2053 C C . PHE A 1 249 ? 5.977 -9.102 -14.516 1 96.88 249 PHE A C 1
ATOM 2055 O O . PHE A 1 249 ? 6.461 -8.992 -15.648 1 96.88 249 PHE A O 1
ATOM 2062 N N . THR A 1 250 ? 4.809 -9.656 -14.289 1 94.19 250 THR A N 1
ATOM 2063 C CA . THR A 1 250 ? 3.951 -10.133 -15.367 1 94.19 250 THR A CA 1
ATOM 2064 C C . THR A 1 250 ? 2.518 -9.641 -15.172 1 94.19 250 THR A C 1
ATOM 2066 O O . THR A 1 250 ? 1.98 -9.703 -14.062 1 94.19 250 THR A O 1
ATOM 2069 N N . HIS A 1 251 ? 1.981 -9.07 -16.281 1 92.88 251 HIS A N 1
ATOM 2070 C CA . HIS A 1 251 ? 0.57 -8.719 -16.172 1 92.88 251 HIS A CA 1
ATOM 2071 C C . HIS A 1 251 ? -0.155 -8.969 -17.5 1 92.88 251 HIS A C 1
ATOM 2073 O O . HIS A 1 251 ? 0.476 -9.281 -18.5 1 92.88 251 HIS A O 1
ATOM 2079 N N . GLY A 1 252 ? -1.381 -8.945 -17.516 1 90.81 252 GLY A N 1
ATOM 2080 C CA . GLY A 1 252 ? -2.266 -9.156 -18.656 1 90.81 252 GLY A CA 1
ATOM 2081 C C . GLY A 1 252 ? -3.629 -9.688 -18.25 1 90.81 252 GLY A C 1
ATOM 2082 O O . GLY A 1 252 ? -4.188 -9.289 -17.234 1 90.81 252 GLY A O 1
ATOM 2083 N N . GLY A 1 253 ? -4.148 -10.445 -19.141 1 86.94 253 GLY A N 1
ATOM 2084 C CA . GLY A 1 253 ? -5.469 -10.992 -18.875 1 86.94 253 GLY A CA 1
ATOM 2085 C C . GLY A 1 253 ? -6.242 -11.328 -20.125 1 86.94 253 GLY A C 1
ATOM 2086 O O . GLY A 1 253 ? -5.648 -11.578 -21.188 1 86.94 253 GLY A O 1
ATOM 2087 N N . MET A 1 254 ? -7.512 -11.695 -19.828 1 76.5 254 MET A N 1
ATOM 2088 C CA . MET A 1 254 ? -8.383 -12.023 -20.953 1 76.5 254 MET A CA 1
ATOM 2089 C C . MET A 1 254 ? -9.781 -11.438 -20.734 1 76.5 254 MET A C 1
ATOM 2091 O O . MET A 1 254 ? -10.266 -11.359 -19.609 1 76.5 254 MET A O 1
ATOM 2095 N N . GLU A 1 255 ? -10.219 -10.898 -21.781 1 65.38 255 GLU A N 1
ATOM 2096 C CA . GLU A 1 255 ? -11.609 -10.453 -21.859 1 65.38 255 GLU A CA 1
ATOM 2097 C C . GLU A 1 255 ? -12.109 -10.43 -23.297 1 65.38 255 GLU A C 1
ATOM 2099 O O . GLU A 1 255 ? -11.312 -10.375 -24.234 1 65.38 255 GLU A O 1
ATOM 2104 N N . TRP A 1 256 ? -13.367 -10.672 -23.422 1 65.75 256 TRP A N 1
ATOM 2105 C CA . TRP A 1 256 ? -13.945 -10.609 -24.766 1 65.75 256 TRP A CA 1
ATOM 2106 C C . TRP A 1 256 ? -13.484 -9.352 -25.5 1 65.75 256 TRP A C 1
ATOM 2108 O O . TRP A 1 256 ? -13.078 -9.422 -26.656 1 65.75 256 TRP A O 1
ATOM 2118 N N . SER A 1 257 ? -13.555 -8.258 -24.812 1 66.25 257 SER A N 1
ATOM 2119 C CA . SER A 1 257 ? -13.148 -7.012 -25.453 1 66.25 257 SER A CA 1
ATOM 2120 C C . SER A 1 257 ? -11.734 -6.613 -25.031 1 66.25 257 SER A C 1
ATOM 2122 O O . SER A 1 257 ? -11.258 -5.535 -25.391 1 66.25 257 SER A O 1
ATOM 2124 N N . GLY A 1 258 ? -11.102 -7.438 -24.375 1 76.81 258 GLY A N 1
ATOM 2125 C CA . GLY A 1 258 ? -9.727 -7.18 -23.969 1 76.81 258 GLY A CA 1
ATOM 2126 C C . GLY A 1 258 ? -9.625 -6.336 -22.719 1 76.81 258 GLY A C 1
ATOM 2127 O O . GLY A 1 258 ? -10.398 -5.387 -22.531 1 76.81 258 GLY A O 1
ATOM 2128 N N . ILE A 1 259 ? -8.688 -6.609 -21.875 1 83.94 259 ILE A N 1
ATOM 2129 C CA . ILE A 1 259 ? -8.391 -5.816 -20.688 1 83.94 259 ILE A CA 1
ATOM 2130 C C . ILE A 1 259 ? -7.359 -4.742 -21.031 1 83.94 259 ILE A C 1
ATOM 2132 O O . ILE A 1 259 ? -6.492 -4.949 -21.875 1 83.94 259 ILE A O 1
ATOM 2136 N N . ARG A 1 260 ? -7.609 -3.607 -20.484 1 90.31 260 ARG A N 1
ATOM 2137 C CA . ARG A 1 260 ? -6.652 -2.516 -20.641 1 90.31 260 ARG A CA 1
ATOM 2138 C C . ARG A 1 260 ? -5.789 -2.367 -19.391 1 90.31 260 ARG A C 1
ATOM 2140 O O . ARG A 1 260 ? -6.293 -2.441 -18.266 1 90.31 260 ARG A O 1
ATOM 2147 N N . VAL A 1 261 ? -4.473 -2.25 -19.609 1 93.12 261 VAL A N 1
ATOM 2148 C CA . VAL A 1 261 ? -3.547 -2.053 -18.5 1 93.12 261 VAL A CA 1
ATOM 2149 C C . VAL A 1 261 ? -2.564 -0.933 -18.828 1 93.12 261 VAL A C 1
ATOM 2151 O O . VAL A 1 261 ? -2.217 -0.732 -20 1 93.12 261 VAL A O 1
ATOM 2154 N N . THR A 1 262 ? -2.164 -0.143 -17.828 1 96.44 262 THR A N 1
ATOM 2155 C CA . THR A 1 262 ? -1.197 0.924 -18.062 1 96.44 262 THR A CA 1
ATOM 2156 C C . THR A 1 262 ? -0.596 1.403 -16.734 1 96.44 262 THR A C 1
ATOM 2158 O O . THR A 1 262 ? -1.014 0.965 -15.664 1 96.44 262 THR A O 1
ATOM 2161 N N . ASN A 1 263 ? 0.442 2.133 -16.891 1 97.38 263 ASN A N 1
ATOM 2162 C CA . ASN A 1 263 ? 1.074 2.836 -15.781 1 97.38 263 ASN A CA 1
ATOM 2163 C C . ASN A 1 263 ? 1.452 1.876 -14.656 1 97.38 263 ASN A C 1
ATOM 2165 O O . ASN A 1 263 ? 1.244 2.18 -13.477 1 97.38 263 ASN A O 1
ATOM 2169 N N . SER A 1 264 ? 1.915 0.732 -15 1 97.19 264 SER A N 1
ATOM 2170 C CA . SER A 1 264 ? 2.451 -0.217 -14.023 1 97.19 264 SER A CA 1
ATOM 2171 C C . SER A 1 264 ? 3.727 0.314 -13.383 1 97.19 264 SER A C 1
ATOM 2173 O O . SER A 1 264 ? 4.434 1.135 -13.969 1 97.19 264 SER A O 1
ATOM 2175 N N . SER A 1 265 ? 3.936 -0.13 -12.148 1 97.81 265 SER A N 1
ATOM 2176 C CA . SER A 1 265 ? 5.113 0.389 -11.461 1 97.81 265 SER A CA 1
ATOM 2177 C C . SER A 1 265 ? 5.691 -0.643 -10.5 1 97.81 265 SER A C 1
ATOM 2179 O O . SER A 1 265 ? 4.945 -1.352 -9.82 1 97.81 265 SER A O 1
ATOM 2181 N N . VAL A 1 266 ? 6.969 -0.816 -10.5 1 97.69 266 VAL A N 1
ATOM 2182 C CA . VAL A 1 266 ? 7.754 -1.522 -9.492 1 97.69 266 VAL A CA 1
ATOM 2183 C C . VAL A 1 266 ? 8.758 -0.567 -8.859 1 97.69 266 VAL A C 1
ATOM 2185 O O . VAL A 1 266 ? 9.617 -0.014 -9.547 1 97.69 266 VAL A O 1
ATOM 2188 N N . GLU A 1 267 ? 8.656 -0.399 -7.598 1 97.25 267 GLU A N 1
ATOM 2189 C CA . GLU A 1 267 ? 9.531 0.536 -6.895 1 97.25 267 GLU A CA 1
ATOM 2190 C C . GLU A 1 267 ? 10.141 -0.105 -5.652 1 97.25 267 GLU A C 1
ATOM 2192 O O . GLU A 1 267 ? 9.461 -0.841 -4.93 1 97.25 267 GLU A O 1
ATOM 2197 N N . ILE A 1 268 ? 11.367 0.172 -5.461 1 96.62 268 ILE A N 1
ATOM 2198 C CA . ILE A 1 268 ? 12.039 -0.167 -4.211 1 96.62 268 ILE A CA 1
ATOM 2199 C C . ILE A 1 268 ? 11.977 1.022 -3.254 1 96.62 268 ILE A C 1
ATOM 2201 O O . ILE A 1 268 ? 12.344 2.141 -3.621 1 96.62 268 ILE A O 1
ATOM 2205 N N . CYS A 1 269 ? 11.492 0.727 -2.076 1 95 269 CYS A N 1
ATOM 2206 C CA . CYS A 1 269 ? 11.273 1.789 -1.1 1 95 269 CYS A CA 1
ATOM 2207 C C . CYS A 1 269 ? 12.07 1.53 0.172 1 95 269 CYS A C 1
ATOM 2209 O O . CYS A 1 269 ? 11.555 0.958 1.131 1 95 269 CYS A O 1
ATOM 2211 N N . PRO A 1 270 ? 13.258 2.041 0.236 1 92.44 270 PRO A N 1
ATOM 2212 C CA . PRO A 1 270 ? 14.117 1.724 1.383 1 92.44 270 PRO A CA 1
ATOM 2213 C C . PRO A 1 270 ? 13.766 2.537 2.625 1 92.44 270 PRO A C 1
ATOM 2215 O O . PRO A 1 270 ? 14.164 2.184 3.736 1 92.44 270 PRO A O 1
ATOM 2218 N N . ALA A 1 271 ? 13.078 3.65 2.395 1 88.69 271 ALA A N 1
ATOM 2219 C CA . ALA A 1 271 ? 12.875 4.531 3.543 1 88.69 271 ALA A CA 1
ATOM 2220 C C . ALA A 1 271 ? 11.391 4.816 3.762 1 88.69 271 ALA A C 1
ATOM 2222 O O . ALA A 1 271 ? 10.602 4.781 2.816 1 88.69 271 ALA A O 1
ATOM 2223 N N . THR A 1 272 ? 11.086 4.812 5.02 1 78.12 272 THR A N 1
ATOM 2224 C CA . THR A 1 272 ? 9.82 5.438 5.395 1 78.12 272 THR A CA 1
ATOM 2225 C C . THR A 1 272 ? 9.977 6.949 5.523 1 78.12 272 THR A C 1
ATOM 2227 O O . THR A 1 272 ? 11.008 7.43 5.996 1 78.12 272 THR A O 1
ATOM 2230 N N . VAL A 1 273 ? 9.016 7.605 4.824 1 65.19 273 VAL A N 1
ATOM 2231 C CA . VAL A 1 273 ? 9.133 9.062 4.844 1 65.19 273 VAL A CA 1
ATOM 2232 C C . VAL A 1 273 ? 8.258 9.633 5.953 1 65.19 273 VAL A C 1
ATOM 2234 O O . VAL A 1 273 ? 7.09 9.258 6.094 1 65.19 273 VAL A O 1
ATOM 2237 N N . PHE A 1 274 ? 8.773 10.258 6.91 1 54 274 PHE A N 1
ATOM 2238 C CA . PHE A 1 274 ? 8.016 10.969 7.934 1 54 274 PHE A CA 1
ATOM 2239 C C . PHE A 1 274 ? 8.016 12.469 7.66 1 54 274 PHE A C 1
ATOM 2241 O O . PHE A 1 274 ? 8.945 12.992 7.051 1 54 274 PHE A O 1
ATOM 2248 N N . MET B 1 1 ? -10.922 -13.172 30.844 1 22.94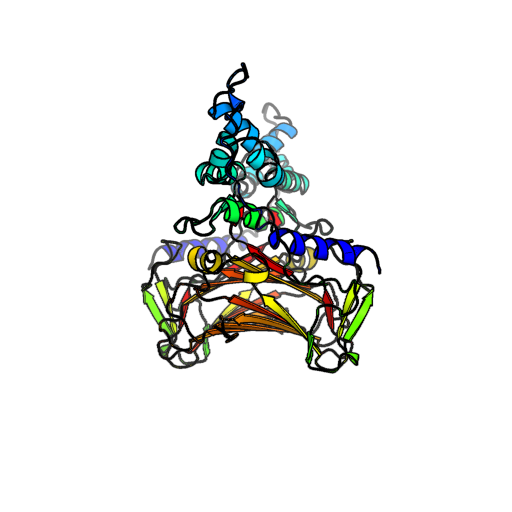 1 MET B N 1
ATOM 2249 C CA . MET B 1 1 ? -11.82 -13.578 29.766 1 22.94 1 MET B CA 1
ATOM 2250 C C . MET B 1 1 ? -13.086 -12.727 29.75 1 22.94 1 MET B C 1
ATOM 2252 O O . MET B 1 1 ? -13.727 -12.578 28.703 1 22.94 1 MET B O 1
ATOM 2256 N N . HIS B 1 2 ? -13.586 -12.234 30.953 1 21.25 2 HIS B N 1
ATOM 2257 C CA . HIS B 1 2 ? -14.93 -11.812 31.312 1 21.25 2 HIS B CA 1
ATOM 2258 C C . HIS B 1 2 ? -15.188 -10.359 30.938 1 21.25 2 HIS B C 1
ATOM 2260 O O . HIS B 1 2 ? -16.297 -9.992 30.578 1 21.25 2 HIS B O 1
ATOM 2266 N N . LYS B 1 3 ? -14.203 -9.562 31.188 1 25.89 3 LYS B N 1
ATOM 2267 C CA . LYS B 1 3 ? -14.578 -8.164 31.422 1 25.89 3 LYS B CA 1
ATOM 2268 C C . LYS B 1 3 ? -14.875 -7.461 30.094 1 25.89 3 LYS B C 1
ATOM 2270 O O . LYS B 1 3 ? -15.578 -6.445 30.078 1 25.89 3 LYS B O 1
ATOM 2275 N N . ARG B 1 4 ? -14.117 -7.797 29.062 1 27.03 4 ARG B N 1
ATOM 2276 C CA . ARG B 1 4 ? -14.023 -6.906 27.922 1 27.03 4 ARG B CA 1
ATOM 2277 C C . ARG B 1 4 ? -15.258 -7.016 27.031 1 27.03 4 ARG B C 1
ATOM 2279 O O . ARG B 1 4 ? -15.297 -6.441 25.938 1 27.03 4 ARG B O 1
ATOM 2286 N N . VAL B 1 5 ? -16.125 -8.07 27.312 1 26.19 5 VAL B N 1
ATOM 2287 C CA . VAL B 1 5 ? -17.344 -8.414 26.594 1 26.19 5 VAL B CA 1
ATOM 2288 C C . VAL B 1 5 ? -18.406 -7.336 26.812 1 26.19 5 VAL B C 1
ATOM 2290 O O . VAL B 1 5 ? -19.391 -7.262 26.078 1 26.19 5 VAL B O 1
ATOM 2293 N N . GLU B 1 6 ? -18.281 -6.66 27.953 1 23.89 6 GLU B N 1
ATOM 2294 C CA . GLU B 1 6 ? -19.438 -5.938 28.469 1 23.89 6 GLU B CA 1
ATOM 2295 C C . GLU B 1 6 ? -19.703 -4.68 27.641 1 23.89 6 GLU B C 1
ATOM 2297 O O . GLU B 1 6 ? -20.828 -4.156 27.641 1 23.89 6 GLU B O 1
ATOM 2302 N N . LEU B 1 7 ? -18.578 -4.105 27.016 1 23.14 7 LEU B N 1
ATOM 2303 C CA . LEU B 1 7 ? -18.766 -2.715 26.625 1 23.14 7 LEU B CA 1
ATOM 2304 C C . LEU B 1 7 ? -19.594 -2.617 25.344 1 23.14 7 LEU B C 1
ATOM 2306 O O . LEU B 1 7 ? -20.234 -1.593 25.094 1 23.14 7 LEU B O 1
ATOM 2310 N N . ALA B 1 8 ? -19.578 -3.631 24.453 1 24.94 8 ALA B N 1
ATOM 2311 C CA . ALA B 1 8 ? -20.219 -3.543 23.141 1 24.94 8 ALA B CA 1
ATOM 2312 C C . ALA B 1 8 ? -21.734 -3.482 23.281 1 24.94 8 ALA B C 1
ATOM 2314 O O . ALA B 1 8 ? -22.438 -3.119 22.344 1 24.94 8 ALA B O 1
ATOM 2315 N N . LYS B 1 9 ? -22.328 -4.18 24.25 1 27 9 LYS B N 1
ATOM 2316 C CA . LYS B 1 9 ? -23.781 -4.348 24.344 1 27 9 LYS B CA 1
ATOM 2317 C C . LYS B 1 9 ? -24.469 -3.01 24.594 1 27 9 LYS B C 1
ATOM 2319 O O . LYS B 1 9 ? -25.672 -2.877 24.375 1 27 9 LYS B O 1
ATOM 2324 N N . ARG B 1 10 ? -23.859 -2.164 25.375 1 27.09 10 ARG B N 1
ATOM 2325 C CA . ARG B 1 10 ? -24.672 -1.077 25.891 1 27.09 10 ARG B CA 1
ATOM 2326 C C . ARG B 1 10 ? -25.125 -0.145 24.766 1 27.09 10 ARG B C 1
ATOM 2328 O O . ARG B 1 10 ? -26.094 0.598 24.922 1 27.09 10 ARG B O 1
ATOM 2335 N N . GLN B 1 11 ? -24.328 -0.2 23.672 1 24.92 11 GLN B N 1
ATOM 2336 C CA . GLN B 1 11 ? -24.656 0.922 22.797 1 24.92 11 GLN B CA 1
ATOM 2337 C C . GLN B 1 11 ? -25.938 0.648 22.016 1 24.92 11 GLN B C 1
ATOM 2339 O O . GLN B 1 11 ? -26.469 1.542 21.359 1 24.92 11 GLN B O 1
ATOM 2344 N N . LYS B 1 12 ? -26.328 -0.629 21.875 1 28.64 12 LYS B N 1
ATOM 2345 C CA . LYS B 1 12 ? -27.484 -0.889 21.016 1 28.64 12 LYS B CA 1
ATOM 2346 C C . LYS B 1 12 ? -28.75 -0.289 21.609 1 28.64 12 LYS B C 1
ATOM 2348 O O . LYS B 1 12 ? -29.719 -0.02 20.891 1 28.64 12 LYS B O 1
ATOM 2353 N N . LYS B 1 13 ? -28.938 -0.542 22.938 1 27.59 13 LYS B N 1
ATOM 2354 C CA . LYS B 1 13 ? -30.25 -0.379 23.531 1 27.59 13 LYS B CA 1
ATOM 2355 C C . LYS B 1 13 ? -30.734 1.064 23.422 1 27.59 13 LYS B C 1
ATOM 2357 O O . LYS B 1 13 ? -31.906 1.357 23.688 1 27.59 13 LYS B O 1
ATOM 2362 N N . MET B 1 14 ? -29.812 1.949 23.406 1 23.95 14 MET B N 1
ATOM 2363 C CA . MET B 1 14 ? -30.359 3.254 23.766 1 23.95 14 MET B CA 1
ATOM 2364 C C . MET B 1 14 ? -31.297 3.766 22.688 1 23.95 14 MET B C 1
ATOM 2366 O O . MET B 1 14 ? -32.062 4.695 22.922 1 23.95 14 MET B O 1
ATOM 2370 N N . TYR B 1 15 ? -31.156 3.205 21.391 1 24.8 15 TYR B N 1
ATOM 2371 C CA . TYR B 1 15 ? -31.859 4.055 20.438 1 24.8 15 TYR B CA 1
ATOM 2372 C C . TYR B 1 15 ? -33.375 3.793 20.484 1 24.8 15 TYR B C 1
ATOM 2374 O O . TYR B 1 15 ? -34.125 4.371 19.703 1 24.8 15 TYR B O 1
ATOM 2382 N N . GLN B 1 16 ? -33.719 2.557 20.969 1 23.38 16 GLN B N 1
ATOM 2383 C CA . GLN B 1 16 ? -35.094 2.234 20.562 1 23.38 16 GLN B CA 1
ATOM 2384 C C . GLN B 1 16 ? -36.094 3.217 21.156 1 23.38 16 GLN B C 1
ATOM 2386 O O . GLN B 1 16 ? -37.094 3.57 20.5 1 23.38 16 GLN B O 1
ATOM 2391 N N . LYS B 1 17 ? -36.125 3.166 22.484 1 25.47 17 LYS B N 1
ATOM 2392 C CA . LYS B 1 17 ? -37.406 3.295 23.156 1 25.47 17 LYS B CA 1
ATOM 2393 C C . LYS B 1 17 ? -37.969 4.715 23.047 1 25.47 17 LYS B C 1
ATOM 2395 O O . LYS B 1 17 ? -39.094 4.98 23.438 1 25.47 17 LYS B O 1
ATOM 2400 N N . THR B 1 18 ? -37.125 5.801 23.031 1 23.59 18 THR B N 1
ATOM 2401 C CA . THR B 1 18 ? -37.75 6.934 23.703 1 23.59 18 THR B CA 1
ATOM 2402 C C . THR B 1 18 ? -38.875 7.531 22.859 1 23.59 18 THR B C 1
ATOM 2404 O O . THR B 1 18 ? -38.594 8.234 21.875 1 23.59 18 THR B O 1
ATOM 2407 N N . ARG B 1 19 ? -39.812 6.742 22.359 1 24.03 19 ARG B N 1
ATOM 2408 C CA . ARG B 1 19 ? -41 7.363 21.719 1 24.03 19 ARG B CA 1
ATOM 2409 C C . ARG B 1 19 ? -41.625 8.383 22.656 1 24.03 19 ARG B C 1
ATOM 2411 O O . ARG B 1 19 ? -42.5 8.023 23.469 1 24.03 19 ARG B O 1
ATOM 2418 N N . MET B 1 20 ? -40.75 9.078 23.516 1 24.86 20 MET B N 1
ATOM 2419 C CA . MET B 1 20 ? -41.438 9.945 24.469 1 24.86 20 MET B CA 1
ATOM 2420 C C . MET B 1 20 ? -42.438 10.852 23.766 1 24.86 20 MET B C 1
ATOM 2422 O O . MET B 1 20 ? -42.219 11.25 22.609 1 24.86 20 MET B O 1
ATOM 2426 N N . SER B 1 21 ? -43.688 10.781 24.125 1 26.36 21 SER B N 1
ATOM 2427 C CA . SER B 1 21 ? -44.875 11.633 23.906 1 26.36 21 SER B CA 1
ATOM 2428 C C . SER B 1 21 ? -44.5 13.109 24.031 1 26.36 21 SER B C 1
ATOM 2430 O O . SER B 1 21 ? -44 13.547 25.078 1 26.36 21 SER B O 1
ATOM 2432 N N . THR B 1 22 ? -44 13.703 22.984 1 25.06 22 THR B N 1
ATOM 2433 C CA . THR B 1 22 ? -43.469 15.062 22.844 1 25.06 22 THR B CA 1
ATOM 2434 C C . THR B 1 22 ? -44.531 16.094 23.219 1 25.06 22 THR B C 1
ATOM 2436 O O . THR B 1 22 ? -45.406 16.391 22.406 1 25.06 22 THR B O 1
ATOM 2439 N N . ASP B 1 23 ? -45.188 15.898 24.359 1 28.56 23 ASP B N 1
ATOM 2440 C CA . ASP B 1 23 ? -45.969 17.078 24.734 1 28.56 23 ASP B CA 1
ATOM 2441 C C . ASP B 1 23 ? -45.125 18.344 24.656 1 28.56 23 ASP B C 1
ATOM 2443 O O . ASP B 1 23 ? -44.062 18.422 25.281 1 28.56 23 ASP B O 1
ATOM 2447 N N . SER B 1 24 ? -45.156 19.031 23.547 1 28.33 24 SER B N 1
ATOM 2448 C CA . SER B 1 24 ? -44.438 20.203 23.047 1 28.33 24 SER B CA 1
ATOM 2449 C C . SER B 1 24 ? -44.594 21.391 24 1 28.33 24 SER B C 1
ATOM 2451 O O . SER B 1 24 ? -45.594 22.109 23.938 1 28.33 24 SER B O 1
ATOM 2453 N N . GLU B 1 25 ? -44.625 21.219 25.391 1 30.62 25 GLU B N 1
ATOM 2454 C CA . GLU B 1 25 ? -44.75 22.5 26.062 1 30.62 25 GLU B CA 1
ATOM 2455 C C . GLU B 1 25 ? -43.688 23.469 25.578 1 30.62 25 GLU B C 1
ATOM 2457 O O . GLU B 1 25 ? -42.531 23.078 2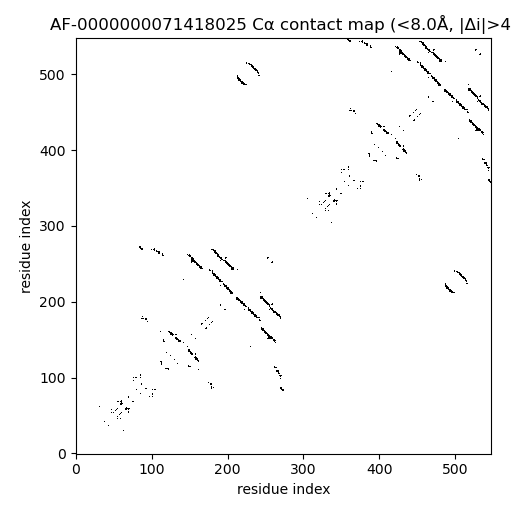5.328 1 30.62 25 GLU B O 1
ATOM 2462 N N . THR B 1 26 ? -44.062 24.609 24.984 1 32.12 26 THR B N 1
ATOM 2463 C CA . THR B 1 26 ? -43.344 25.781 24.484 1 32.12 26 THR B CA 1
ATOM 2464 C C . THR B 1 26 ? -42.312 26.266 25.516 1 32.12 26 THR B C 1
ATOM 2466 O O . THR B 1 26 ? -42.688 26.844 26.531 1 32.12 26 THR B O 1
ATOM 2469 N N . ARG B 1 27 ? -41.469 25.375 26.078 1 30.92 27 ARG B N 1
ATOM 2470 C CA . ARG B 1 27 ? -40.469 25.969 26.984 1 30.92 27 ARG B CA 1
ATOM 2471 C C . ARG B 1 27 ? -39.781 27.172 26.328 1 30.92 27 ARG B C 1
ATOM 2473 O O . ARG B 1 27 ? -39.406 27.109 25.156 1 30.92 27 ARG B O 1
ATOM 2480 N N . SER B 1 28 ? -40.125 28.391 26.75 1 33.91 28 SER B N 1
ATOM 2481 C CA . SER B 1 28 ? -39.469 29.672 26.531 1 33.91 28 SER B CA 1
ATOM 2482 C C . SER B 1 28 ? -37.969 29.516 26.484 1 33.91 28 SER B C 1
ATOM 2484 O O . SER B 1 28 ? -37.375 28.812 27.328 1 33.91 28 SER B O 1
ATOM 2486 N N . ASP B 1 29 ? -37.406 29.438 25.328 1 36.59 29 ASP B N 1
ATOM 2487 C CA . ASP B 1 29 ? -36 29.375 24.922 1 36.59 29 ASP B CA 1
ATOM 2488 C C . ASP B 1 29 ? -35.125 30.312 25.766 1 36.59 29 ASP B C 1
ATOM 2490 O O . ASP B 1 29 ? -35.156 31.531 25.578 1 36.59 29 ASP B O 1
ATOM 2494 N N . ALA B 1 30 ? -35.094 30.109 27.078 1 36.88 30 ALA B N 1
ATOM 2495 C CA . ALA B 1 30 ? -34.281 30.828 28.047 1 36.88 30 ALA B CA 1
ATOM 2496 C C . ALA B 1 30 ? -32.844 30.969 27.547 1 36.88 30 ALA B C 1
ATOM 2498 O O . ALA B 1 30 ? -31.938 31.25 28.328 1 36.88 30 ALA B O 1
ATOM 2499 N N . CYS B 1 31 ? -32.375 30.375 26.469 1 41.03 31 CYS B N 1
ATOM 2500 C CA . CYS B 1 31 ? -31.047 30.891 26.172 1 41.03 31 CYS B CA 1
ATOM 2501 C C . CYS B 1 31 ? -31.062 32.406 26.094 1 41.03 31 CYS B C 1
ATOM 2503 O O . CYS B 1 31 ? -30.219 33.031 25.422 1 41.03 31 CYS B O 1
ATOM 2505 N N . SER B 1 32 ? -32.188 33.188 26.406 1 37.34 32 SER B N 1
ATOM 2506 C CA . SER B 1 32 ? -32.219 34.625 26.469 1 37.34 32 SER B CA 1
ATOM 2507 C C . SER B 1 32 ? -31.328 35.156 27.578 1 37.34 32 SER B C 1
ATOM 2509 O O . SER B 1 32 ? -31.453 36.344 27.984 1 37.34 32 SER B O 1
ATOM 2511 N N . GLY B 1 33 ? -30.812 34.344 28.594 1 39.31 33 GLY B N 1
ATOM 2512 C CA . GLY B 1 33 ? -30.125 35.062 29.656 1 39.31 33 GLY B CA 1
ATOM 2513 C C . GLY B 1 33 ? -29.109 36.062 29.141 1 39.31 33 GLY B C 1
ATOM 2514 O O . GLY B 1 33 ? -28.75 36.062 27.969 1 39.31 33 GLY B O 1
ATOM 2515 N N . GLN B 1 34 ? -28.766 37.219 29.922 1 41 34 GLN B N 1
ATOM 2516 C CA . GLN B 1 34 ? -27.719 38.188 29.672 1 41 34 GLN B CA 1
ATOM 2517 C C . GLN B 1 34 ? -26.469 37.531 29.125 1 41 34 GLN B C 1
ATOM 2519 O O . GLN B 1 34 ? -25.438 37.469 29.812 1 41 34 GLN B O 1
ATOM 2524 N N . GLN B 1 35 ? -26.438 36.281 28.844 1 43.38 35 GLN B N 1
ATOM 2525 C CA . GLN B 1 35 ? -25.234 35.594 28.391 1 43.38 35 GLN B CA 1
ATOM 2526 C C . GLN B 1 35 ? -24.484 36.406 27.344 1 43.38 35 GLN B C 1
ATOM 2528 O O . GLN B 1 35 ? -25.078 36.875 26.375 1 43.38 35 GLN B O 1
ATOM 2533 N N . SER B 1 36 ? -23.531 37.125 27.641 1 46.88 36 SER B N 1
ATOM 2534 C CA . SER B 1 36 ? -22.547 37.719 26.734 1 46.88 36 SER B CA 1
ATOM 2535 C C . SER B 1 36 ? -22.453 36.906 25.438 1 46.88 36 SER B C 1
ATOM 2537 O O . SER B 1 36 ? -22.078 35.75 25.438 1 46.88 36 SER B O 1
ATOM 2539 N N . ALA B 1 37 ? -23.297 37 24.438 1 57.91 37 ALA B N 1
ATOM 2540 C CA . ALA B 1 37 ? -23.5 36.375 23.125 1 57.91 37 ALA B CA 1
ATOM 2541 C C . ALA B 1 37 ? -22.172 36.125 22.406 1 57.91 37 ALA B C 1
ATOM 2543 O O . ALA B 1 37 ? -21.578 37.062 21.875 1 57.91 37 ALA B O 1
ATOM 2544 N N . VAL B 1 38 ? -21.359 35.25 22.875 1 70.88 38 VAL B N 1
ATOM 2545 C CA . VAL B 1 38 ? -20.172 34.875 22.109 1 70.88 38 VAL B CA 1
ATOM 2546 C C . VAL B 1 38 ? -20.516 34.75 20.641 1 70.88 38 VAL B C 1
ATOM 2548 O O . VAL B 1 38 ? -21.484 34.062 20.281 1 70.88 38 VAL B O 1
ATOM 2551 N N . PRO B 1 39 ? -19.906 35.75 19.828 1 82.81 39 PRO B N 1
ATOM 2552 C CA . PRO B 1 39 ? -20.141 35.656 18.391 1 82.81 39 PRO B CA 1
ATOM 2553 C C . PRO B 1 39 ? -20.031 34.219 17.875 1 82.81 39 PRO B C 1
ATOM 2555 O O . PRO B 1 39 ? -19.219 33.438 18.375 1 82.81 39 PRO B O 1
ATOM 2558 N N . LEU B 1 40 ? -21.016 33.906 17.031 1 83.69 40 LEU B N 1
ATOM 2559 C CA . LEU B 1 40 ? -21.094 32.562 16.453 1 83.69 40 LEU B CA 1
ATOM 2560 C C . LEU B 1 40 ? -19.75 32.156 15.883 1 83.69 40 LEU B C 1
ATOM 2562 O O . LEU B 1 40 ? -19.375 30.969 15.969 1 83.69 40 LEU B O 1
ATOM 2566 N N . ALA B 1 41 ? -19.047 33.125 15.438 1 85.94 41 ALA B N 1
ATOM 2567 C CA . ALA B 1 41 ? -17.719 32.844 14.875 1 85.94 41 ALA B CA 1
ATOM 2568 C C . ALA B 1 41 ? -16.766 32.312 15.945 1 85.94 41 ALA B C 1
ATOM 2570 O O . ALA B 1 41 ? -15.945 31.422 15.672 1 85.94 41 ALA B O 1
ATOM 2571 N N . VAL B 1 42 ? -16.891 32.844 17.062 1 88.44 42 VAL B N 1
ATOM 2572 C CA . VAL B 1 42 ? -16.031 32.406 18.172 1 88.44 42 VAL B CA 1
ATOM 2573 C C . VAL B 1 42 ? -16.438 31 18.625 1 88.44 42 VAL B C 1
ATOM 2575 O O . VAL B 1 42 ? -15.562 30.172 18.891 1 88.44 42 VAL B O 1
ATOM 2578 N N . VAL B 1 43 ? -17.734 30.844 18.75 1 88.94 43 VAL B N 1
ATOM 2579 C CA . VAL B 1 43 ? -18.219 29.516 19.141 1 88.94 43 VAL B CA 1
ATOM 2580 C C . VAL B 1 43 ? -17.703 28.469 18.141 1 88.94 43 VAL B C 1
ATOM 2582 O O . VAL B 1 43 ? -17.234 27.406 18.547 1 88.94 43 VAL B O 1
ATOM 2585 N N . GLU B 1 44 ? -17.781 28.766 16.875 1 90.19 44 GLU B N 1
ATOM 2586 C CA . GLU B 1 44 ? -17.297 27.859 15.844 1 90.19 44 GLU B CA 1
ATOM 2587 C C . GLU B 1 44 ? -15.828 27.516 16.031 1 90.19 44 GLU B C 1
ATOM 2589 O O . GLU B 1 44 ? -15.438 26.359 15.914 1 90.19 44 GLU B O 1
ATOM 2594 N N . GLU B 1 45 ? -15.047 28.5 16.375 1 92.56 45 GLU B N 1
ATOM 2595 C CA . GLU B 1 45 ? -13.625 28.281 16.578 1 92.56 45 GLU B CA 1
ATOM 2596 C C . GLU B 1 45 ? -13.383 27.375 17.797 1 92.56 45 GLU B C 1
ATOM 2598 O O . GLU B 1 45 ? -12.492 26.516 17.766 1 92.56 45 GLU B O 1
ATOM 2603 N N . VAL B 1 46 ? -14.141 27.625 18.781 1 91.56 46 VAL B N 1
ATOM 2604 C CA . VAL B 1 46 ? -14.023 26.812 19.984 1 91.56 46 VAL B CA 1
ATOM 2605 C C . VAL B 1 46 ? -14.352 25.359 19.641 1 91.56 46 VAL B C 1
ATOM 2607 O O . VAL B 1 46 ? -13.625 24.438 20.031 1 91.56 46 VAL B O 1
ATOM 2610 N N . LEU B 1 47 ? -15.422 25.172 18.922 1 93.12 47 LEU B N 1
ATOM 2611 C CA . LEU B 1 47 ? -15.852 23.828 18.562 1 93.12 47 LEU B CA 1
ATOM 2612 C C . LEU B 1 47 ? -14.789 23.125 17.719 1 93.12 47 LEU B C 1
ATOM 2614 O O . LEU B 1 47 ? -14.586 21.922 17.844 1 93.12 47 LEU B O 1
ATOM 2618 N N . LEU B 1 48 ? -14.086 23.891 16.922 1 93.75 48 LEU B N 1
ATOM 2619 C CA . LEU B 1 48 ? -13.062 23.344 16.047 1 93.75 48 LEU B CA 1
ATOM 2620 C C . LEU B 1 48 ? -11.844 22.891 16.859 1 93.75 48 LEU B C 1
ATOM 2622 O O . LEU B 1 48 ? -11.031 22.094 16.375 1 93.75 48 LEU B O 1
ATOM 2626 N N . ASN B 1 49 ? -11.703 23.328 18.031 1 93.75 49 ASN B N 1
ATOM 2627 C CA . ASN B 1 49 ? -10.539 23.016 18.844 1 93.75 49 ASN B CA 1
ATOM 2628 C C . ASN B 1 49 ? -10.844 21.938 19.875 1 93.75 49 ASN B C 1
ATOM 2630 O O . ASN B 1 49 ? -9.969 21.547 20.641 1 93.75 49 ASN B O 1
ATOM 2634 N N . LEU B 1 50 ? -12.07 21.547 19.906 1 93 50 LEU B N 1
ATOM 2635 C CA . LEU B 1 50 ? -12.477 20.469 20.812 1 93 50 LEU B CA 1
ATOM 2636 C C . LEU B 1 50 ? -12.445 19.125 20.094 1 93 50 LEU B C 1
ATOM 2638 O O . LEU B 1 50 ? -12.586 19.047 18.875 1 93 50 LEU B O 1
ATOM 2642 N N . PRO B 1 51 ? -12.195 18.047 20.969 1 93.94 51 PRO B N 1
ATOM 2643 C CA . PRO B 1 51 ? -12.289 16.719 20.344 1 93.94 51 PRO B CA 1
ATOM 2644 C C . PRO B 1 51 ? -13.625 16.484 19.656 1 93.94 51 PRO B C 1
ATOM 2646 O O . PRO B 1 51 ? -14.68 16.844 20.188 1 93.94 51 PRO B O 1
ATOM 2649 N N . ALA B 1 52 ? -13.539 15.938 18.5 1 93.94 52 ALA B N 1
ATOM 2650 C CA . ALA B 1 52 ? -14.703 15.797 17.625 1 93.94 52 ALA B CA 1
ATOM 2651 C C . ALA B 1 52 ? -15.836 15.055 18.344 1 93.94 52 ALA B C 1
ATOM 2653 O O . ALA B 1 52 ? -17 15.414 18.188 1 93.94 52 ALA B O 1
ATOM 2654 N N . HIS B 1 53 ? -15.484 14.07 19.125 1 94.12 53 HIS B N 1
ATOM 2655 C CA . HIS B 1 53 ? -16.516 13.297 19.812 1 94.12 53 HIS B CA 1
ATOM 2656 C C . HIS B 1 53 ? -17.281 14.156 20.812 1 94.12 53 HIS B C 1
ATOM 2658 O O . HIS B 1 53 ? -18.5 14.016 20.953 1 94.12 53 HIS B O 1
ATOM 2664 N N . GLN B 1 54 ? -16.609 15.031 21.438 1 93.69 54 GLN B N 1
ATOM 2665 C CA . GLN B 1 54 ? -17.234 15.938 22.406 1 93.69 54 GLN B CA 1
ATOM 2666 C C . GLN B 1 54 ? -18.172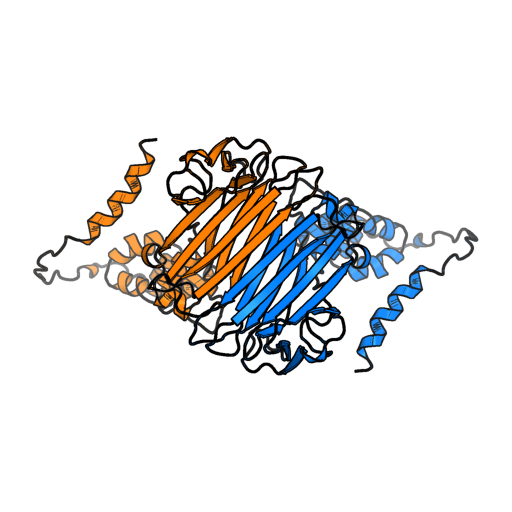 16.906 21.688 1 93.69 54 GLN B C 1
ATOM 2668 O O . GLN B 1 54 ? -19.25 17.234 22.219 1 93.69 54 GLN B O 1
ATOM 2673 N N . VAL B 1 55 ? -17.688 17.281 20.547 1 94.75 55 VAL B N 1
ATOM 2674 C CA . VAL B 1 55 ? -18.484 18.219 19.781 1 94.75 55 VAL B CA 1
ATOM 2675 C C . VAL B 1 55 ? -19.844 17.609 19.438 1 94.75 55 VAL B C 1
ATOM 2677 O O . VAL B 1 55 ? -20.875 18.25 19.625 1 94.75 55 VAL B O 1
ATOM 2680 N N . VAL B 1 56 ? -19.859 16.375 19.062 1 94.25 56 VAL B N 1
ATOM 2681 C CA . VAL B 1 56 ? -21.078 15.703 18.609 1 94.25 56 VAL B CA 1
ATOM 2682 C C . VAL B 1 56 ? -21.891 15.234 19.812 1 94.25 56 VAL B C 1
ATOM 2684 O O . VAL B 1 56 ? -23.109 15.359 19.844 1 94.25 56 VAL B O 1
ATOM 2687 N N . GLN B 1 57 ? -21.219 14.836 20.828 1 93.75 57 GLN B N 1
ATOM 2688 C CA . GLN B 1 57 ? -21.906 14.164 21.906 1 93.75 57 GLN B CA 1
ATOM 2689 C C . GLN B 1 57 ? -22.328 15.148 23 1 93.75 57 GLN B C 1
ATOM 2691 O O . GLN B 1 57 ? -23.25 14.883 23.766 1 93.75 57 GLN B O 1
ATOM 2696 N N . VAL B 1 58 ? -21.641 16.234 23.109 1 93.88 58 VAL B N 1
ATOM 2697 C CA . VAL B 1 58 ? -21.875 17.156 24.203 1 93.88 58 VAL B CA 1
ATOM 2698 C C . VAL B 1 58 ? -22.281 18.516 23.672 1 93.88 58 VAL B C 1
ATOM 2700 O O . VAL B 1 58 ? -23.422 18.969 23.875 1 93.88 58 VAL B O 1
ATOM 2703 N N . CYS B 1 59 ? -21.453 19.078 22.812 1 92.81 59 CYS B N 1
ATOM 2704 C CA . CYS B 1 59 ? -21.656 20.453 22.375 1 92.81 59 CYS B CA 1
ATOM 2705 C C . CYS B 1 59 ? -22.922 20.578 21.531 1 92.81 59 CYS B C 1
ATOM 2707 O O . CYS B 1 59 ? -23.625 21.578 21.625 1 92.81 59 CYS B O 1
ATOM 2709 N N . ARG B 1 60 ? -23.125 19.531 20.766 1 93.44 60 ARG B N 1
ATOM 2710 C CA . ARG B 1 60 ? -24.297 19.531 19.891 1 93.44 60 ARG B CA 1
ATOM 2711 C C . ARG B 1 60 ? -25.594 19.672 20.703 1 93.44 60 ARG B C 1
ATOM 2713 O O . ARG B 1 60 ? -26.594 20.188 20.203 1 93.44 60 ARG B O 1
ATOM 2720 N N . LEU B 1 61 ? -25.547 19.344 22 1 93.69 61 LEU B N 1
ATOM 2721 C CA . LEU B 1 61 ? -26.75 19.25 22.812 1 93.69 61 LEU B CA 1
ATOM 2722 C C . LEU B 1 61 ? -26.906 20.484 23.703 1 93.69 61 LEU B C 1
ATOM 2724 O O . LEU B 1 61 ? -27.875 20.594 24.438 1 93.69 61 LEU B O 1
ATOM 2728 N N . VAL B 1 62 ? -26.109 21.391 23.719 1 90.25 62 VAL B N 1
ATOM 2729 C CA . VAL B 1 62 ? -26.094 22.531 24.625 1 90.25 62 VAL B CA 1
ATOM 2730 C C . VAL B 1 62 ? -27.25 23.469 24.281 1 90.25 62 VAL B C 1
ATOM 2732 O O . VAL B 1 62 ? -28.016 23.875 25.172 1 90.25 62 VAL B O 1
ATOM 2735 N N . CYS B 1 63 ? -27.375 23.875 23.031 1 91.88 63 CYS B N 1
ATOM 2736 C CA . CYS B 1 63 ? -28.438 24.75 22.562 1 91.88 63 CYS B CA 1
ATOM 2737 C C . CYS B 1 63 ? -28.672 24.594 21.062 1 91.88 63 CYS B C 1
ATOM 2739 O O . CYS B 1 63 ? -27.938 23.859 20.391 1 91.88 63 CYS B O 1
ATOM 2741 N N . HIS B 1 64 ? -29.672 25.219 20.562 1 92.75 64 HIS B N 1
ATOM 2742 C CA . HIS B 1 64 ? -30.078 25.078 19.172 1 92.75 64 HIS B CA 1
ATOM 2743 C C . HIS B 1 64 ? -29.031 25.672 18.219 1 92.75 64 HIS B C 1
ATOM 2745 O O . HIS B 1 64 ? -28.781 25.109 17.156 1 92.75 64 HIS B O 1
ATOM 2751 N N . GLU B 1 65 ? -28.531 26.719 18.641 1 90.56 65 GLU B N 1
ATOM 2752 C CA . GLU B 1 65 ? -27.516 27.375 17.797 1 90.56 65 GLU B CA 1
ATOM 2753 C C . GLU B 1 65 ? -26.297 26.484 17.609 1 90.56 65 GLU B C 1
ATOM 2755 O O . GLU B 1 65 ? -25.766 26.375 16.516 1 90.56 65 GLU B O 1
ATOM 2760 N N . TRP B 1 66 ? -25.906 25.844 18.656 1 91.25 66 TRP B N 1
ATOM 2761 C CA . TRP B 1 66 ? -24.766 24.938 18.609 1 91.25 66 TRP B CA 1
ATOM 2762 C C . TRP B 1 66 ? -25.078 23.719 17.75 1 91.25 66 TRP B C 1
ATOM 2764 O O . TRP B 1 66 ? -24.234 23.25 16.984 1 91.25 66 TRP B O 1
ATOM 2774 N N . LYS B 1 67 ? -26.203 23.219 17.891 1 94.25 67 LYS B N 1
ATOM 2775 C CA . LYS B 1 67 ? -26.641 22.078 17.094 1 94.25 67 LYS B CA 1
ATOM 2776 C C . LYS B 1 67 ? -26.578 22.391 15.602 1 94.25 67 LYS B C 1
ATOM 2778 O O . LYS B 1 67 ? -26.094 21.562 14.812 1 94.25 67 LYS B O 1
ATOM 2783 N N . GLU B 1 68 ? -27.016 23.578 15.297 1 93.69 68 GLU B N 1
ATOM 2784 C CA . GLU B 1 68 ? -27 23.969 13.891 1 93.69 68 GLU B CA 1
ATOM 2785 C C . GLU B 1 68 ? -25.562 24.047 13.359 1 93.69 68 GLU B C 1
ATOM 2787 O O . GLU B 1 68 ? -25.312 23.656 12.219 1 93.69 68 GLU B O 1
ATOM 2792 N N . LEU B 1 69 ? -24.734 24.531 14.156 1 93.06 69 LEU B N 1
ATOM 2793 C CA . LEU B 1 69 ? -23.344 24.625 13.758 1 93.06 69 LEU B CA 1
ATOM 2794 C C . LEU B 1 69 ? -22.719 23.25 13.57 1 93.06 69 LEU B C 1
ATOM 2796 O O . LEU B 1 69 ? -22.078 22.984 12.555 1 93.06 69 LEU B O 1
ATOM 2800 N N . VAL B 1 70 ? -22.984 22.391 14.508 1 94.31 70 VAL B N 1
ATOM 2801 C CA . VAL B 1 70 ? -22.406 21.062 14.508 1 94.31 70 VAL B CA 1
ATOM 2802 C C . VAL B 1 70 ? -23 20.234 13.359 1 94.31 70 VAL B C 1
ATOM 2804 O O . VAL B 1 70 ? -22.297 19.422 12.75 1 94.31 70 VAL B O 1
ATOM 2807 N N . ASP B 1 71 ? -24.172 20.5 13.07 1 94.56 71 ASP B N 1
ATOM 2808 C CA . ASP B 1 71 ? -24.859 19.719 12.023 1 94.56 71 ASP B CA 1
ATOM 2809 C C . ASP B 1 71 ? -24.516 20.266 10.641 1 94.56 71 ASP B C 1
ATOM 2811 O O . ASP B 1 71 ? -24.828 19.625 9.625 1 94.56 71 ASP B O 1
ATOM 2815 N N . SER B 1 72 ? -23.891 21.375 10.602 1 94.12 72 SER B N 1
ATOM 2816 C CA . SER B 1 72 ? -23.562 21.984 9.312 1 94.12 72 SER B CA 1
ATOM 2817 C C . SER B 1 72 ? -22.391 21.281 8.641 1 94.12 72 SER B C 1
ATOM 2819 O O . SER B 1 72 ? -21.438 20.875 9.312 1 94.12 72 SER B O 1
ATOM 2821 N N . ALA B 1 73 ? -22.484 21.156 7.316 1 94.38 73 ALA B N 1
ATOM 2822 C CA . ALA B 1 73 ? -21.375 20.594 6.539 1 94.38 73 ALA B CA 1
ATOM 2823 C C . ALA B 1 73 ? -20.141 21.484 6.613 1 94.38 73 ALA B C 1
ATOM 2825 O O . ALA B 1 73 ? -19.016 20.984 6.582 1 94.38 73 ALA B O 1
ATOM 2826 N N . ALA B 1 74 ? -20.375 22.734 6.793 1 94.38 74 ALA B N 1
ATOM 2827 C CA . ALA B 1 74 ? -19.297 23.703 6.797 1 94.38 74 ALA B CA 1
ATOM 2828 C C . ALA B 1 74 ? -18.344 23.469 7.965 1 94.38 74 ALA B C 1
ATOM 2830 O O . ALA B 1 74 ? -17.125 23.547 7.809 1 94.38 74 ALA B O 1
ATOM 2831 N N . HIS B 1 75 ? -18.938 23.219 9.078 1 95.38 75 HIS B N 1
ATOM 2832 C CA . HIS B 1 75 ? -18.109 22.969 10.258 1 95.38 75 HIS B CA 1
ATOM 2833 C C . HIS B 1 75 ? -17.141 21.828 10.016 1 95.38 75 HIS B C 1
ATOM 2835 O O . HIS B 1 75 ? -15.945 21.953 10.281 1 95.38 75 HIS B O 1
ATOM 2841 N N . TRP B 1 76 ? -17.578 20.844 9.445 1 95.62 76 TRP B N 1
ATOM 2842 C CA . TRP B 1 76 ? -16.766 19.625 9.281 1 95.62 76 TRP B CA 1
ATOM 2843 C C . TRP B 1 76 ? -15.82 19.75 8.102 1 95.62 76 TRP B C 1
ATOM 2845 O O . TRP B 1 76 ? -14.719 19.188 8.117 1 95.62 76 TRP B O 1
ATOM 2855 N N . ARG B 1 77 ? -16.203 20.484 7.109 1 95 77 ARG B N 1
ATOM 2856 C CA . ARG B 1 77 ? -15.289 20.781 6.016 1 95 77 ARG B CA 1
ATOM 2857 C C . ARG B 1 77 ? -14.062 21.531 6.516 1 95 77 ARG B C 1
ATOM 2859 O O . ARG B 1 77 ? -12.93 21.203 6.152 1 95 77 ARG B O 1
ATOM 2866 N N . VAL B 1 78 ? -14.344 22.469 7.383 1 95.06 78 VAL B N 1
ATOM 2867 C CA . VAL B 1 78 ? -13.25 23.25 7.949 1 95.06 78 VAL B CA 1
ATOM 2868 C C . VAL B 1 78 ? -12.375 22.344 8.828 1 95.06 78 VAL B C 1
ATOM 2870 O O . VAL B 1 78 ? -11.148 22.438 8.781 1 95.06 78 VAL B O 1
ATOM 2873 N N . ARG B 1 79 ? -12.992 21.531 9.562 1 94.25 79 ARG B N 1
ATOM 2874 C CA . ARG B 1 79 ? -12.25 20.625 10.422 1 94.25 79 ARG B CA 1
ATOM 2875 C C . ARG B 1 79 ? -11.359 19.688 9.602 1 94.25 79 ARG B C 1
ATOM 2877 O O . ARG B 1 79 ? -10.188 19.484 9.938 1 94.25 79 ARG B O 1
ATOM 2884 N N . CYS B 1 80 ? -11.867 19.156 8.539 1 94.25 80 CYS B N 1
ATOM 2885 C CA . CYS B 1 80 ? -11.109 18.281 7.648 1 94.25 80 CYS B CA 1
ATOM 2886 C C . CYS B 1 80 ? -9.906 19.031 7.066 1 94.25 80 CYS B C 1
ATOM 2888 O O . CYS B 1 80 ? -8.789 18.5 7.055 1 94.25 80 CYS B O 1
ATOM 2890 N N . ARG B 1 81 ? -10.125 20.125 6.645 1 92.88 81 ARG B N 1
ATOM 2891 C CA . ARG B 1 81 ? -9.062 20.922 6.059 1 92.88 81 ARG B CA 1
ATOM 2892 C C . ARG B 1 81 ? -7.957 21.188 7.078 1 92.88 81 ARG B C 1
ATOM 2894 O O . ARG B 1 81 ? -6.773 21.047 6.77 1 92.88 81 ARG B O 1
ATOM 2901 N N . ARG B 1 82 ? -8.32 21.531 8.25 1 92.56 82 ARG B N 1
ATOM 2902 C CA . ARG B 1 82 ? -7.363 21.859 9.297 1 92.56 82 ARG B CA 1
ATOM 2903 C C . ARG B 1 82 ? -6.523 20.641 9.672 1 92.56 82 ARG B C 1
ATOM 2905 O O . ARG B 1 82 ? -5.34 20.766 9.992 1 92.56 82 ARG B O 1
ATOM 2912 N N . GLU B 1 83 ? -7.156 19.578 9.594 1 91.62 83 GLU B N 1
ATOM 2913 C CA . GLU B 1 83 ? -6.465 18.359 10.039 1 91.62 83 GLU B CA 1
ATOM 2914 C C . GLU B 1 83 ? -5.871 17.609 8.852 1 91.62 83 GLU B C 1
ATOM 2916 O O . GLU B 1 83 ? -5.355 16.5 9.016 1 91.62 83 GLU B O 1
ATOM 2921 N N . GLY B 1 84 ? -6.008 18.109 7.68 1 91.06 84 GLY B N 1
ATOM 2922 C CA . GLY B 1 84 ? -5.355 17.562 6.504 1 91.06 84 GLY B CA 1
ATOM 2923 C C . GLY B 1 84 ? -6.051 16.328 5.953 1 91.06 84 GLY B C 1
ATOM 2924 O O . GLY B 1 84 ? -5.398 15.406 5.469 1 91.06 84 GLY B O 1
ATOM 2925 N N . LEU B 1 85 ? -7.273 16.25 6.105 1 92.44 85 LEU B N 1
ATOM 2926 C CA . LEU B 1 85 ? -8.055 15.133 5.582 1 92.44 85 LEU B CA 1
ATOM 2927 C C . LEU B 1 85 ? -8.773 15.531 4.297 1 92.44 85 LEU B C 1
ATOM 2929 O O . LEU B 1 85 ? -9.617 16.422 4.301 1 92.44 85 LEU B O 1
ATOM 2933 N N . GLN B 1 86 ? -8.352 14.906 3.244 1 92 86 GLN B N 1
ATOM 2934 C CA . GLN B 1 86 ? -9 15.156 1.96 1 92 86 GLN B CA 1
ATOM 2935 C C . GLN B 1 86 ? -9.453 13.852 1.31 1 92 86 GLN B C 1
ATOM 2937 O O . GLN B 1 86 ? -8.758 12.836 1.398 1 92 86 GLN B O 1
ATOM 2942 N N . PRO B 1 87 ? -10.641 14 0.669 1 91 87 PRO B N 1
ATOM 2943 C CA . PRO B 1 87 ? -11.039 12.797 -0.067 1 91 87 PRO B CA 1
ATOM 2944 C C . PRO B 1 87 ? -9.961 12.328 -1.048 1 91 87 PRO B C 1
ATOM 2946 O O . PRO B 1 87 ? -9.219 13.148 -1.589 1 91 87 PRO B O 1
ATOM 2949 N N . ASN B 1 88 ? -9.883 11 -1.231 1 88.56 88 ASN B N 1
ATOM 2950 C CA . ASN B 1 88 ? -8.906 10.43 -2.156 1 88.56 88 ASN B CA 1
ATOM 2951 C C . ASN B 1 88 ? -9.047 11.023 -3.555 1 88.56 88 ASN B C 1
ATOM 2953 O O . ASN B 1 88 ? -8.055 11.289 -4.227 1 88.56 88 ASN B O 1
ATOM 2957 N N . ASP B 1 89 ? -10.211 11.156 -3.982 1 85.19 89 ASP B N 1
ATOM 2958 C CA . ASP B 1 89 ? -10.555 11.812 -5.242 1 85.19 89 ASP B CA 1
ATOM 2959 C C . ASP B 1 89 ? -11.234 13.156 -4.992 1 85.19 89 ASP B C 1
ATOM 2961 O O . ASP B 1 89 ? -12.391 13.203 -4.57 1 85.19 89 ASP B O 1
ATOM 2965 N N . ALA B 1 90 ? -10.57 14.141 -5.32 1 81.25 90 ALA B N 1
ATOM 2966 C CA . ALA B 1 90 ? -11.047 15.492 -5.031 1 81.25 90 ALA B CA 1
ATOM 2967 C C . ALA B 1 90 ? -12.344 15.781 -5.773 1 81.25 90 ALA B C 1
ATOM 2969 O O . ALA B 1 90 ? -13.125 16.641 -5.355 1 81.25 90 ALA B O 1
ATOM 2970 N N . SER B 1 91 ? -12.523 15.07 -6.805 1 83.44 91 SER B N 1
ATOM 2971 C CA . SER B 1 91 ? -13.719 15.32 -7.598 1 83.44 91 SER B CA 1
ATOM 2972 C C . SER B 1 91 ? -14.953 14.688 -6.957 1 83.44 91 SER B C 1
ATOM 2974 O O . SER B 1 91 ? -16.078 15 -7.328 1 83.44 91 SER B O 1
ATOM 2976 N N . ARG B 1 92 ? -14.75 13.938 -6.039 1 86.44 92 ARG B N 1
ATOM 2977 C CA . ARG B 1 92 ? -15.852 13.281 -5.332 1 86.44 92 ARG B CA 1
ATOM 2978 C C . ARG B 1 92 ? -16 13.844 -3.922 1 86.44 92 ARG B C 1
ATOM 2980 O O . ARG B 1 92 ? -15.227 13.5 -3.027 1 86.44 92 ARG B O 1
ATOM 2987 N N . SER B 1 93 ? -17 14.633 -3.734 1 88.5 93 SER B N 1
ATOM 2988 C CA . SER B 1 93 ? -17.234 15.234 -2.428 1 88.5 93 SER B CA 1
ATOM 2989 C C . SER B 1 93 ? -18.156 14.367 -1.573 1 88.5 93 SER B C 1
ATOM 2991 O O . SER B 1 93 ? -19.156 13.836 -2.064 1 88.5 93 SER B O 1
ATOM 2993 N N . PRO B 1 94 ? -17.766 14.367 -0.306 1 91.44 94 PRO B N 1
ATOM 2994 C CA . PRO B 1 94 ? -18.641 13.602 0.578 1 91.44 94 PRO B CA 1
ATOM 2995 C C . PRO B 1 94 ? -20.031 14.227 0.704 1 91.44 94 PRO B C 1
ATOM 2997 O O . PRO B 1 94 ? -20.172 15.453 0.728 1 91.44 94 PRO B O 1
ATOM 3000 N N . GLU B 1 95 ? -21.031 13.391 0.794 1 90 95 GLU B N 1
ATOM 3001 C CA . GLU B 1 95 ? -22.375 13.867 1.082 1 90 95 GLU B CA 1
ATOM 3002 C C . GLU B 1 95 ? -22.516 14.258 2.549 1 90 95 GLU B C 1
ATOM 3004 O O . GLU B 1 95 ? -23.219 15.219 2.871 1 90 95 GLU B O 1
ATOM 3009 N N . ASP B 1 96 ? -21.906 13.547 3.354 1 92.81 96 ASP B N 1
ATOM 3010 C CA . ASP B 1 96 ? -21.891 13.773 4.797 1 92.81 96 ASP B CA 1
ATOM 3011 C C . ASP B 1 96 ? -20.469 14 5.297 1 92.81 96 ASP B C 1
ATOM 3013 O O . ASP B 1 96 ? -19.75 13.039 5.598 1 92.81 96 ASP B O 1
ATOM 3017 N N . TRP B 1 97 ? -20.188 15.227 5.516 1 93.81 97 TRP B N 1
ATOM 3018 C CA . TRP B 1 97 ? -18.812 15.586 5.891 1 93.81 97 TRP B CA 1
ATOM 3019 C C . TRP B 1 97 ? -18.5 15.141 7.316 1 93.81 97 TRP B C 1
ATOM 3021 O O . TRP B 1 97 ? -17.344 14.859 7.648 1 93.81 97 TRP B O 1
ATOM 3031 N N . CYS B 1 98 ? -19.547 15.172 8.156 1 93.75 98 CYS B N 1
ATOM 3032 C CA . CYS B 1 98 ? -19.328 14.68 9.508 1 93.75 98 CYS B CA 1
ATOM 3033 C C . CYS B 1 98 ? -18.938 13.211 9.5 1 93.75 98 CYS B C 1
ATOM 3035 O O . CYS B 1 98 ? -17.938 12.828 10.117 1 93.75 98 CYS B O 1
ATOM 3037 N N . GLN B 1 99 ? -19.641 12.445 8.797 1 92.81 99 GLN B N 1
ATOM 3038 C CA . GLN B 1 99 ? -19.312 11.031 8.664 1 92.81 99 GLN B CA 1
ATOM 3039 C C . GLN B 1 99 ? -17.922 10.836 8.062 1 92.81 99 GLN B C 1
ATOM 3041 O O . GLN B 1 99 ? -17.141 10.031 8.555 1 92.81 99 GLN B O 1
ATOM 3046 N N . PHE B 1 100 ? -17.703 11.562 7.012 1 95.06 100 PHE B N 1
ATOM 3047 C CA . PHE B 1 100 ? -16.406 11.492 6.352 1 95.06 100 PHE B CA 1
ATOM 3048 C C . PHE B 1 100 ? -15.281 11.758 7.34 1 95.06 100 PHE B C 1
ATOM 3050 O O . PHE B 1 100 ? -14.289 11.023 7.387 1 95.06 100 PHE B O 1
ATOM 3057 N N . TYR B 1 101 ? -15.438 12.773 8.086 1 95.5 101 TYR B N 1
ATOM 3058 C CA . TYR B 1 101 ? -14.414 13.156 9.055 1 95.5 101 TYR B CA 1
ATOM 3059 C C . TYR B 1 101 ? -14.133 12.016 10.023 1 95.5 101 TYR B C 1
ATOM 3061 O O . TYR B 1 101 ? -12.984 11.609 10.195 1 95.5 101 TYR B O 1
ATOM 3069 N N . PHE B 1 102 ? -15.172 11.484 10.633 1 93.94 102 PHE B N 1
ATOM 3070 C CA . PHE B 1 102 ? -15.016 10.469 11.672 1 93.94 102 PHE B CA 1
ATOM 3071 C C . PHE B 1 102 ? -14.43 9.188 11.094 1 93.94 102 PHE B C 1
ATOM 3073 O O . PHE B 1 102 ? -13.562 8.562 11.711 1 93.94 102 PHE B O 1
ATOM 3080 N N . LEU B 1 103 ? -14.82 8.82 9.906 1 92.81 103 LEU B N 1
ATOM 3081 C CA . LEU B 1 103 ? -14.344 7.578 9.305 1 92.81 103 LEU B CA 1
ATOM 3082 C C . LEU B 1 103 ? -12.914 7.727 8.812 1 92.81 103 LEU B C 1
ATOM 3084 O O . LEU B 1 103 ? -12.18 6.742 8.719 1 92.81 103 LEU B O 1
ATOM 3088 N N . SER B 1 104 ? -12.555 8.906 8.469 1 93.38 104 SER B N 1
ATOM 3089 C CA . SER B 1 104 ? -11.188 9.172 8.031 1 93.38 104 SER B CA 1
ATOM 3090 C C . SER B 1 104 ? -10.234 9.297 9.219 1 93.38 104 SER B C 1
ATOM 3092 O O . SER B 1 104 ? -9.109 8.797 9.172 1 93.38 104 SER B O 1
ATOM 3094 N N . LYS B 1 105 ? -10.734 9.938 10.211 1 91.31 105 LYS B N 1
ATOM 3095 C CA . LYS B 1 105 ? -9.898 10.203 11.375 1 91.31 105 LYS B CA 1
ATOM 3096 C C . LYS B 1 105 ? -9.727 8.945 12.227 1 91.31 105 LYS B C 1
ATOM 3098 O O . LYS B 1 105 ? -8.641 8.695 12.758 1 91.31 105 LYS B O 1
ATOM 3103 N N . PHE B 1 106 ? -10.797 8.227 12.305 1 90.5 106 PHE B N 1
ATOM 3104 C CA . PHE B 1 106 ? -10.781 7.07 13.188 1 90.5 106 PHE B CA 1
ATOM 3105 C C . PHE B 1 106 ? -10.867 5.773 12.398 1 90.5 106 PHE B C 1
ATOM 3107 O O . PHE B 1 106 ? -11.797 4.984 12.586 1 90.5 106 PHE B O 1
ATOM 3114 N N . ARG B 1 107 ? -9.75 5.609 11.664 1 91.88 107 ARG B N 1
ATOM 3115 C CA . ARG B 1 107 ? -9.656 4.359 10.922 1 91.88 107 ARG B CA 1
ATOM 3116 C C . ARG B 1 107 ? -9.445 3.174 11.852 1 91.88 107 ARG B C 1
ATOM 3118 O O . ARG B 1 107 ? -8.742 3.289 12.867 1 91.88 107 ARG B O 1
ATOM 3125 N N . ARG B 1 108 ? -10.078 2.127 11.477 1 93.88 108 ARG B N 1
ATOM 3126 C CA . ARG B 1 108 ? -9.906 0.971 12.352 1 93.88 108 ARG B CA 1
ATOM 3127 C C . ARG B 1 108 ? -9.875 -0.323 11.547 1 93.88 108 ARG B C 1
ATOM 3129 O O . ARG B 1 108 ? -10.359 -0.365 10.406 1 93.88 108 ARG B O 1
ATOM 3136 N N . ASN B 1 109 ? -9.266 -1.347 12.188 1 97.5 109 ASN B N 1
ATOM 3137 C CA . ASN B 1 109 ? -9.289 -2.697 11.633 1 97.5 109 ASN B CA 1
ATOM 3138 C C . ASN B 1 109 ? -10.68 -3.324 11.75 1 97.5 109 ASN B C 1
ATOM 3140 O O . ASN B 1 109 ? -11.266 -3.348 12.828 1 97.5 109 ASN B O 1
ATOM 3144 N N . LEU B 1 110 ? -11.203 -3.756 10.648 1 98.19 110 LEU B N 1
ATOM 3145 C CA . LEU B 1 110 ? -12.57 -4.258 10.641 1 98.19 110 LEU B CA 1
ATOM 3146 C C . LEU B 1 110 ? -12.609 -5.742 10.984 1 98.19 110 LEU B C 1
ATOM 3148 O O . LEU B 1 110 ? -13.688 -6.312 11.172 1 98.19 110 LEU B O 1
ATOM 3152 N N . LEU B 1 111 ? -11.445 -6.391 11.055 1 98.25 111 LEU B N 1
ATOM 3153 C CA . LEU B 1 111 ? -11.383 -7.797 11.43 1 98.25 111 LEU B CA 1
ATOM 3154 C C . LEU B 1 111 ? -11.469 -7.961 12.945 1 98.25 111 LEU B C 1
ATOM 3156 O O . LEU B 1 111 ? -10.992 -7.105 13.695 1 98.25 111 LEU B O 1
ATOM 3160 N N . LYS B 1 112 ? -12.062 -9.047 13.25 1 97.56 112 LYS B N 1
ATOM 3161 C CA . LYS B 1 112 ? -12.133 -9.406 14.664 1 97.56 112 LYS B CA 1
ATOM 3162 C C . LYS B 1 112 ? -11.062 -10.43 15.031 1 97.56 112 LYS B C 1
ATOM 3164 O O . LYS B 1 112 ? -10.797 -11.359 14.258 1 97.56 112 LYS B O 1
ATOM 3169 N N . ASN B 1 113 ? -10.398 -10.234 16.203 1 97.69 113 ASN B N 1
ATOM 3170 C CA . ASN B 1 113 ? -9.406 -11.156 16.734 1 97.69 113 ASN B CA 1
ATOM 3171 C C . ASN B 1 113 ? -8.289 -11.43 15.727 1 97.69 113 ASN B C 1
ATOM 3173 O O . ASN B 1 113 ? -7.984 -12.586 15.422 1 97.69 113 ASN B O 1
ATOM 3177 N N . PRO B 1 114 ? -7.723 -10.367 15.203 1 97.81 114 PRO B N 1
ATOM 3178 C CA . PRO B 1 114 ? -6.695 -10.555 14.18 1 97.81 114 PRO B CA 1
ATOM 3179 C C . PRO B 1 114 ? -5.379 -11.07 14.758 1 97.81 114 PRO B C 1
ATOM 3181 O O . PRO B 1 114 ? -4.504 -11.516 14.008 1 97.81 114 PRO B O 1
ATOM 3184 N N . ARG B 1 115 ? -5.215 -11.117 16.078 1 97.25 115 ARG B N 1
ATOM 3185 C CA . ARG B 1 115 ? -3.924 -11.406 16.703 1 97.25 115 ARG B CA 1
ATOM 3186 C C . ARG B 1 115 ? -3.977 -12.695 17.5 1 97.25 115 ARG B C 1
ATOM 3188 O O . ARG B 1 115 ? -3.082 -12.969 18.312 1 97.25 115 ARG B O 1
ATOM 3195 N N . ALA B 1 116 ? -5.016 -13.391 17.422 1 97.12 116 ALA B N 1
ATOM 3196 C CA . ALA B 1 116 ? -5.195 -14.703 18.031 1 97.12 116 ALA B CA 1
ATOM 3197 C C . ALA B 1 116 ? -5.273 -14.594 19.547 1 97.12 116 ALA B C 1
ATOM 3199 O O . ALA B 1 116 ? -4.945 -15.547 20.266 1 97.12 116 ALA B O 1
ATOM 3200 N N . ASP B 1 117 ? -5.66 -13.477 20.016 1 96 117 ASP B N 1
ATOM 3201 C CA . ASP B 1 117 ? -5.754 -13.273 21.453 1 96 117 ASP B CA 1
ATOM 3202 C C . ASP B 1 117 ? -6.883 -14.102 22.062 1 96 117 ASP B C 1
ATOM 3204 O O . ASP B 1 117 ? -6.801 -14.531 23.219 1 96 117 ASP B O 1
ATOM 3208 N N . ASP B 1 118 ? -7.949 -14.352 21.328 1 96.25 118 ASP B N 1
ATOM 3209 C CA . ASP B 1 118 ? -9.133 -15.055 21.797 1 96.25 118 ASP B CA 1
ATOM 3210 C C . ASP B 1 118 ? -9.328 -16.359 21.047 1 96.25 118 ASP B C 1
ATOM 3212 O O . ASP B 1 118 ? -10.438 -16.672 20.594 1 96.25 118 ASP B O 1
ATOM 3216 N N . GLY B 1 119 ? -8.141 -17.047 20.953 1 93.5 119 GLY B N 1
ATOM 3217 C CA . GLY B 1 119 ? -8.227 -18.281 20.188 1 93.5 119 GLY B CA 1
ATOM 3218 C C . GLY B 1 119 ? -8.734 -18.078 18.766 1 93.5 119 GLY B C 1
ATOM 3219 O O . GLY B 1 119 ? -8.219 -17.219 18.047 1 93.5 119 GLY B O 1
ATOM 3220 N N . LEU B 1 120 ? -9.656 -18.859 18.375 1 93.88 120 LEU B N 1
ATOM 3221 C CA . LEU B 1 120 ? -10.164 -18.781 17.016 1 93.88 120 LEU B CA 1
ATOM 3222 C C . LEU B 1 120 ? -11.5 -18.047 16.969 1 93.88 120 LEU B C 1
ATOM 3224 O O . LEU B 1 120 ? -12.18 -18.031 15.945 1 93.88 120 LEU B O 1
ATOM 3228 N N . GLN B 1 121 ? -11.883 -17.391 18.078 1 94.5 121 GLN B N 1
ATOM 3229 C CA . GLN B 1 121 ? -13.141 -16.656 18.125 1 94.5 121 GLN B CA 1
ATOM 3230 C C . GLN B 1 121 ? -13.195 -15.57 17.062 1 94.5 121 GLN B C 1
ATOM 3232 O O . GLN B 1 121 ? -12.211 -14.867 16.828 1 94.5 121 GLN B O 1
ATOM 3237 N N . GLY B 1 122 ? -14.383 -15.484 16.375 1 94.56 122 GLY B N 1
ATOM 3238 C CA . GLY B 1 122 ? -14.57 -14.469 15.352 1 94.56 122 GLY B CA 1
ATOM 3239 C C . GLY B 1 122 ? -14.273 -14.969 13.953 1 94.56 122 GLY B C 1
ATOM 3240 O O . GLY B 1 122 ? -14.609 -14.305 12.969 1 94.56 122 GLY B O 1
ATOM 3241 N N . TRP B 1 123 ? -13.656 -16.156 13.898 1 95.62 123 TRP B N 1
ATOM 3242 C CA . TRP B 1 123 ? -13.289 -16.719 12.602 1 95.62 123 TRP B CA 1
ATOM 3243 C C . TRP B 1 123 ? -14.195 -17.891 12.234 1 95.62 123 TRP B C 1
ATOM 3245 O O . TRP B 1 123 ? -14.547 -18.703 13.086 1 95.62 123 TRP B O 1
ATOM 3255 N N . GLU B 1 124 ? -14.539 -17.891 10.977 1 95.06 124 GLU B N 1
ATOM 3256 C CA . GLU B 1 124 ? -15.195 -19.078 10.414 1 95.06 124 GLU B CA 1
ATOM 3257 C C . GLU B 1 124 ? -14.195 -19.953 9.68 1 95.06 124 GLU B C 1
ATOM 3259 O O . GLU B 1 124 ? -13.531 -19.516 8.742 1 95.06 124 GLU B O 1
ATOM 3264 N N . ILE B 1 125 ? -14.117 -21.219 10.078 1 93.12 125 ILE B N 1
ATOM 3265 C CA . ILE B 1 125 ? -13.219 -22.172 9.422 1 93.12 125 ILE B CA 1
ATOM 3266 C C . ILE B 1 125 ? -13.867 -22.703 8.148 1 93.12 125 ILE B C 1
ATOM 3268 O O . ILE B 1 125 ? -14.961 -23.266 8.195 1 93.12 125 ILE B O 1
ATOM 3272 N N . VAL B 1 126 ? -13.234 -22.469 7.086 1 90.12 126 VAL B N 1
ATOM 3273 C CA . VAL B 1 126 ? -13.867 -22.812 5.82 1 90.12 126 VAL B CA 1
ATOM 3274 C C . VAL B 1 126 ? -13.203 -24.062 5.234 1 90.12 126 VAL B C 1
ATOM 3276 O O . VAL B 1 126 ? -13.781 -24.734 4.383 1 90.12 126 VAL B O 1
ATOM 3279 N N . GLN B 1 127 ? -11.977 -24.219 5.469 1 84 127 GLN B N 1
ATOM 3280 C CA . GLN B 1 127 ? -11.305 -25.438 5.016 1 84 127 GLN B CA 1
ATOM 3281 C C . GLN B 1 127 ? -10.539 -26.094 6.152 1 84 127 GLN B C 1
ATOM 3283 O O . GLN B 1 127 ? -9.789 -25.438 6.879 1 84 127 GLN B O 1
ATOM 3288 N N . ASN B 1 128 ? -10.656 -27.297 6.09 1 68.25 128 ASN B N 1
ATOM 3289 C CA . ASN B 1 128 ? -10.031 -28.188 7.062 1 68.25 128 ASN B CA 1
ATOM 3290 C C . ASN B 1 128 ? -10.477 -27.859 8.484 1 68.25 128 ASN B C 1
ATOM 3292 O O . ASN B 1 128 ? -11.023 -26.781 8.734 1 68.25 128 ASN B O 1
ATOM 3296 N N . ARG B 1 129 ? -10.891 -28.938 9.352 1 64.19 129 ARG B N 1
ATOM 3297 C CA . ARG B 1 129 ? -11.523 -28.922 10.672 1 64.19 129 ARG B CA 1
ATOM 3298 C C . ARG B 1 129 ? -10.781 -27.984 11.617 1 64.19 129 ARG B C 1
ATOM 3300 O O . ARG B 1 129 ? -9.609 -27.656 11.391 1 64.19 129 ARG B O 1
ATOM 3307 N N . ALA B 1 130 ? -11.594 -27.344 12.445 1 59.56 130 ALA B N 1
ATOM 3308 C CA . ALA B 1 130 ? -11.109 -26.453 13.5 1 59.56 130 ALA B CA 1
ATOM 3309 C C . ALA B 1 130 ? -9.93 -27.094 14.242 1 59.56 130 ALA B C 1
ATOM 3311 O O . ALA B 1 130 ? -9.039 -26.375 14.719 1 59.56 130 ALA B O 1
ATOM 3312 N N . ASP B 1 131 ? -9.953 -28.328 14.125 1 64.06 131 ASP B N 1
ATOM 3313 C CA . ASP B 1 131 ? -8.93 -29.031 14.883 1 64.06 131 ASP B CA 1
ATOM 3314 C C . ASP B 1 131 ? -7.559 -28.891 14.227 1 64.06 131 ASP B C 1
ATOM 3316 O O . ASP B 1 131 ? -6.531 -29.156 14.859 1 64.06 131 ASP B O 1
ATOM 3320 N N . ASN B 1 132 ? -7.582 -28.297 13.062 1 80.62 132 ASN B N 1
ATOM 3321 C CA . ASN B 1 132 ? -6.309 -28.188 12.359 1 80.62 132 ASN B CA 1
ATOM 3322 C C . ASN B 1 132 ? -5.73 -26.781 12.438 1 80.62 132 ASN B C 1
ATOM 3324 O O . ASN B 1 132 ? -4.715 -26.484 11.805 1 80.62 132 ASN B O 1
ATOM 3328 N N . TRP B 1 133 ? -6.488 -25.922 13.133 1 89.25 133 TRP B N 1
ATOM 3329 C CA . TRP B 1 133 ? -5.953 -24.609 13.484 1 89.25 133 TRP B CA 1
ATOM 3330 C C . TRP B 1 133 ? -5.535 -24.578 14.953 1 89.25 133 TRP B C 1
ATOM 3332 O O . TRP B 1 133 ? -6.195 -25.172 15.812 1 89.25 133 TRP B O 1
ATOM 3342 N N . ALA B 1 134 ? -4.43 -23.984 15.211 1 90.12 134 ALA B N 1
ATOM 3343 C CA . ALA B 1 134 ? -4 -23.734 16.594 1 90.12 134 ALA B CA 1
ATOM 3344 C C . ALA B 1 134 ? -3.525 -22.297 16.766 1 90.12 134 ALA B C 1
ATOM 3346 O O . ALA B 1 134 ? -3.365 -21.562 15.789 1 90.12 134 ALA B O 1
ATOM 3347 N N . THR B 1 135 ? -3.518 -21.859 17.969 1 93.44 135 THR B N 1
ATOM 3348 C CA . THR B 1 135 ? -2.904 -20.578 18.312 1 93.44 135 THR B CA 1
ATOM 3349 C C . THR B 1 135 ? -1.662 -20.797 19.172 1 93.44 135 THR B C 1
ATOM 3351 O O . THR B 1 135 ? -1.621 -21.703 20 1 93.44 135 THR B O 1
ATOM 3354 N N . GLU B 1 136 ? -0.641 -20.062 18.906 1 93.25 136 GLU B N 1
ATOM 3355 C CA . GLU B 1 136 ? 0.597 -20.172 19.672 1 93.25 136 GLU B CA 1
ATOM 3356 C C . GLU B 1 136 ? 1.212 -18.812 19.938 1 93.25 136 GLU B C 1
ATOM 3358 O O . GLU B 1 136 ? 0.825 -17.812 19.312 1 93.25 136 GLU B O 1
ATOM 3363 N N . LEU B 1 137 ? 2.111 -18.859 20.906 1 93.94 137 LEU B N 1
ATOM 3364 C CA . LEU B 1 137 ? 2.965 -17.688 21.094 1 93.94 137 LEU B CA 1
ATOM 3365 C C . LEU B 1 137 ? 3.949 -17.562 19.938 1 93.94 137 LEU B C 1
ATOM 3367 O O . LEU B 1 137 ? 4.43 -18.562 19.406 1 93.94 137 LEU B O 1
ATOM 3371 N N . ASN B 1 138 ? 4.195 -16.328 19.578 1 91.31 138 ASN B N 1
ATOM 3372 C CA . ASN B 1 138 ? 5.168 -16.109 18.516 1 91.31 138 ASN B CA 1
ATOM 3373 C C . ASN B 1 138 ? 6.535 -16.688 18.875 1 91.31 138 ASN B C 1
ATOM 3375 O O . ASN B 1 138 ? 7.074 -16.391 19.938 1 91.31 138 ASN B O 1
ATOM 3379 N N . ARG B 1 139 ? 7.105 -17.406 17.906 1 84.5 139 ARG B N 1
ATOM 3380 C CA . ARG B 1 139 ? 8.406 -18.031 18.125 1 84.5 139 ARG B CA 1
ATOM 3381 C C . ARG B 1 139 ? 9.539 -17.078 17.75 1 84.5 139 ARG B C 1
ATOM 3383 O O . ARG B 1 139 ? 10.68 -17.25 18.172 1 84.5 139 ARG B O 1
ATOM 3390 N N . ILE B 1 140 ? 9.227 -16.219 16.859 1 82.38 140 ILE B N 1
ATOM 3391 C CA . ILE B 1 140 ? 10.203 -15.219 16.453 1 82.38 140 ILE B CA 1
ATOM 3392 C C . ILE B 1 140 ? 9.672 -13.82 16.766 1 82.38 140 ILE B C 1
ATOM 3394 O O . ILE B 1 140 ? 8.461 -13.594 16.75 1 82.38 140 ILE B O 1
ATOM 3398 N N . PRO B 1 141 ? 10.555 -12.922 16.984 1 82.94 141 PRO B N 1
ATOM 3399 C CA . PRO B 1 141 ? 10.109 -11.57 17.328 1 82.94 141 PRO B CA 1
ATOM 3400 C C . PRO B 1 141 ? 9.266 -10.93 16.234 1 82.94 141 PRO B C 1
ATOM 3402 O O . PRO B 1 141 ? 9.555 -11.109 15.047 1 82.94 141 PRO B O 1
ATOM 3405 N N . PHE B 1 142 ? 8.227 -10.305 16.688 1 88.5 142 PHE B N 1
ATOM 3406 C CA . PHE B 1 142 ? 7.367 -9.523 15.812 1 88.5 142 PHE B CA 1
ATOM 3407 C C . PHE B 1 142 ? 7.695 -8.039 15.922 1 88.5 142 PHE B C 1
ATOM 3409 O O . PHE B 1 142 ? 8.023 -7.547 17 1 88.5 142 PHE B O 1
ATOM 3416 N N . PRO B 1 143 ? 7.621 -7.348 14.828 1 82.69 143 PRO B N 1
ATOM 3417 C CA . PRO B 1 143 ? 7.977 -5.926 14.867 1 82.69 143 PRO B CA 1
ATOM 3418 C C . PRO B 1 143 ? 7.188 -5.148 15.914 1 82.69 143 PRO B C 1
ATOM 3420 O O . PRO B 1 143 ? 7.746 -4.293 16.609 1 82.69 143 PRO B O 1
ATOM 3423 N N . ASP B 1 144 ? 5.98 -5.344 16.016 1 87.94 144 ASP B N 1
ATOM 3424 C CA . ASP B 1 144 ? 5.121 -4.754 17.047 1 87.94 144 ASP B CA 1
ATOM 3425 C C . ASP B 1 144 ? 5.07 -5.637 18.281 1 87.94 144 ASP B C 1
ATOM 3427 O O . ASP B 1 144 ? 4.492 -6.723 18.266 1 87.94 144 ASP B O 1
ATOM 3431 N N . ASN B 1 145 ? 5.52 -5.117 19.359 1 88.44 145 ASN B N 1
ATOM 3432 C CA . ASN B 1 145 ? 5.68 -5.918 20.562 1 88.44 145 ASN B CA 1
ATOM 3433 C C . ASN B 1 145 ? 4.332 -6.293 21.172 1 88.44 145 ASN B C 1
ATOM 3435 O O . ASN B 1 145 ? 4.254 -7.18 22.016 1 88.44 145 ASN B O 1
ATOM 3439 N N . THR B 1 146 ? 3.268 -5.645 20.703 1 92 146 THR B N 1
ATOM 3440 C CA . THR B 1 146 ? 1.954 -5.941 21.266 1 92 146 THR B CA 1
ATOM 3441 C C . THR B 1 146 ? 1.358 -7.188 20.609 1 92 146 THR B C 1
ATOM 3443 O O . THR B 1 146 ? 0.387 -7.754 21.125 1 92 146 THR B O 1
ATOM 3446 N N . VAL B 1 147 ? 1.902 -7.562 19.562 1 95.25 147 VAL B N 1
ATOM 3447 C CA . VAL B 1 147 ? 1.455 -8.773 18.875 1 95.25 147 VAL B CA 1
ATOM 3448 C C . VAL B 1 147 ? 2.264 -9.969 19.359 1 95.25 147 VAL B C 1
ATOM 3450 O O . VAL B 1 147 ? 3.408 -10.164 18.953 1 95.25 147 VAL B O 1
ATOM 3453 N N . THR B 1 148 ? 1.666 -10.805 20.188 1 95.38 148 THR B N 1
ATOM 3454 C CA . THR B 1 148 ? 2.449 -11.828 20.859 1 95.38 148 THR B CA 1
ATOM 3455 C C . THR B 1 148 ? 2.02 -13.219 20.422 1 95.38 148 THR B C 1
ATOM 3457 O O . THR B 1 148 ? 2.713 -14.203 20.688 1 95.38 148 THR B O 1
ATOM 3460 N N . LYS B 1 149 ? 0.902 -13.32 19.781 1 96.69 149 LYS B N 1
ATOM 3461 C CA . LYS B 1 149 ? 0.376 -14.625 19.391 1 96.69 149 LYS B CA 1
ATOM 3462 C C . LYS B 1 149 ? 0.121 -14.672 17.891 1 96.69 149 LYS B C 1
ATOM 3464 O O . LYS B 1 149 ? 0.106 -13.641 17.219 1 96.69 149 LYS B O 1
ATOM 3469 N N . CYS B 1 150 ? -0.026 -15.922 17.438 1 95.81 150 CYS B N 1
ATOM 3470 C CA . CYS B 1 150 ? -0.352 -16.141 16.031 1 95.81 150 CYS B CA 1
ATOM 3471 C C . CYS B 1 150 ? -1.219 -17.375 15.859 1 95.81 150 CYS B C 1
ATOM 3473 O O . CYS B 1 150 ? -1.386 -18.156 16.797 1 95.81 150 CYS B O 1
ATOM 3475 N N . PHE B 1 151 ? -1.811 -17.422 14.703 1 94.31 151 PHE B N 1
ATOM 3476 C CA . PHE B 1 151 ? -2.51 -18.625 14.273 1 94.31 151 PHE B CA 1
ATOM 3477 C C . PHE B 1 151 ? -1.572 -19.562 13.508 1 94.31 151 PHE B C 1
ATOM 3479 O O . PHE B 1 151 ? -0.745 -19.094 12.719 1 94.31 151 PHE B O 1
ATOM 3486 N N . VAL B 1 152 ? -1.751 -20.859 13.719 1 90.5 152 VAL B N 1
ATOM 3487 C CA . VAL B 1 152 ? -0.889 -21.828 13.047 1 90.5 152 VAL B CA 1
ATOM 3488 C C . VAL B 1 152 ? -1.743 -22.891 12.344 1 90.5 152 VAL B C 1
ATOM 3490 O O . VAL B 1 152 ? -2.705 -23.406 12.922 1 90.5 152 VAL B O 1
ATOM 3493 N N . THR B 1 153 ? -1.339 -23.047 11.047 1 89.12 153 THR B N 1
ATOM 3494 C CA . THR B 1 153 ? -2.029 -24.094 10.289 1 89.12 153 THR B CA 1
ATOM 3495 C C . THR B 1 153 ? -1.377 -25.453 10.516 1 89.12 153 THR B C 1
ATOM 3497 O O . THR B 1 153 ? -0.301 -25.531 11.109 1 89.12 153 THR B O 1
ATOM 3500 N N . SER B 1 154 ? -2.104 -26.516 10.125 1 82.38 154 SER B N 1
ATOM 3501 C CA . SER B 1 154 ? -1.552 -27.859 10.156 1 82.38 154 SER B CA 1
ATOM 3502 C C . SER B 1 154 ? -0.812 -28.188 8.859 1 82.38 154 SER B C 1
ATOM 3504 O O . SER B 1 154 ? -0.443 -27.281 8.109 1 82.38 154 SER B O 1
ATOM 3506 N N . ASP B 1 155 ? -0.482 -29.469 8.609 1 78.69 155 ASP B N 1
ATOM 3507 C CA . ASP B 1 155 ? 0.229 -29.922 7.414 1 78.69 155 ASP B CA 1
ATOM 3508 C C . ASP B 1 155 ? -0.696 -29.953 6.203 1 78.69 155 ASP B C 1
ATOM 3510 O O . ASP B 1 155 ? -0.233 -30.062 5.062 1 78.69 155 ASP B O 1
ATOM 3514 N N . SER B 1 156 ? -1.908 -29.812 6.469 1 81.12 156 SER B N 1
ATOM 3515 C CA . SER B 1 156 ? -2.883 -29.734 5.387 1 81.12 156 SER B CA 1
ATOM 3516 C C . SER B 1 156 ? -3.406 -28.312 5.207 1 81.12 156 SER B C 1
ATOM 3518 O O . SER B 1 156 ? -3.188 -27.453 6.062 1 81.12 156 SER B O 1
ATOM 3520 N N . LEU B 1 157 ? -3.963 -28.078 4.031 1 85.19 157 LEU B N 1
ATOM 3521 C CA . LEU B 1 157 ? -4.457 -26.75 3.703 1 85.19 157 LEU B CA 1
ATOM 3522 C C . LEU B 1 157 ? -5.547 -26.312 4.68 1 85.19 157 LEU B C 1
ATOM 3524 O O . LEU B 1 157 ? -6.582 -26.984 4.793 1 85.19 157 LEU B O 1
ATOM 3528 N N . CYS B 1 158 ? -5.324 -25.266 5.484 1 89.75 158 CYS B N 1
ATOM 3529 C CA . CYS B 1 158 ? -6.273 -24.672 6.418 1 89.75 158 CYS B CA 1
ATOM 3530 C C . CYS B 1 158 ? -6.641 -23.25 6 1 89.75 158 CYS B C 1
ATOM 3532 O O . CYS B 1 158 ? -5.758 -22.438 5.742 1 89.75 158 CYS B O 1
ATOM 3534 N N . LEU B 1 159 ? -7.922 -23.016 5.855 1 92 159 LEU B N 1
ATOM 3535 C CA . LEU B 1 159 ? -8.398 -21.672 5.527 1 92 159 LEU B CA 1
ATOM 3536 C C . LEU B 1 159 ? -9.469 -21.219 6.52 1 92 159 LEU B C 1
ATOM 3538 O O . LEU B 1 159 ? -10.32 -22 6.926 1 92 159 LEU B O 1
ATOM 3542 N N . LYS B 1 160 ? -9.344 -20 6.91 1 95 160 LYS B N 1
ATOM 3543 C CA . LYS B 1 160 ? -10.383 -19.375 7.719 1 95 160 LYS B CA 1
ATOM 3544 C C . LYS B 1 160 ? -10.766 -18.016 7.152 1 95 160 LYS B C 1
ATOM 3546 O O . LYS B 1 160 ? -9.992 -17.391 6.418 1 95 160 LYS B O 1
ATOM 3551 N N . GLU B 1 161 ? -12.039 -17.578 7.52 1 96.06 161 GLU B N 1
ATOM 3552 C CA . GLU B 1 161 ? -12.547 -16.391 6.84 1 96.06 161 GLU B CA 1
ATOM 3553 C C . GLU B 1 161 ? -13.367 -15.523 7.785 1 96.06 161 GLU B C 1
ATOM 3555 O O . GLU B 1 161 ? -13.773 -15.977 8.859 1 96.06 161 GLU B O 1
ATOM 3560 N N . GLN B 1 162 ? -13.422 -14.273 7.488 1 97.81 162 GLN B N 1
ATOM 3561 C CA . GLN B 1 162 ? -14.383 -13.344 8.07 1 97.81 162 GLN B CA 1
ATOM 3562 C C . GLN B 1 162 ? -15.117 -12.562 6.984 1 97.81 162 GLN B C 1
ATOM 3564 O O . GLN B 1 162 ? -14.516 -12.164 5.984 1 97.81 162 GLN B O 1
ATOM 3569 N N . LEU B 1 163 ? -16.375 -12.492 7.156 1 98.06 163 LEU B N 1
ATOM 3570 C CA . LEU B 1 163 ? -17.219 -11.672 6.289 1 98.06 163 LEU B CA 1
ATOM 3571 C C . LEU B 1 163 ? -17.547 -10.344 6.953 1 98.06 163 LEU B C 1
ATOM 3573 O O . LEU B 1 163 ? -18.234 -10.312 7.984 1 98.06 163 LEU B O 1
ATOM 3577 N N . ILE B 1 164 ? -17.109 -9.258 6.383 1 98.31 164 ILE B N 1
ATOM 3578 C CA . ILE B 1 164 ? -17.312 -7.926 6.934 1 98.31 164 ILE B CA 1
ATOM 3579 C C . ILE B 1 164 ? -18.531 -7.273 6.27 1 98.31 164 ILE B C 1
ATOM 3581 O O . ILE B 1 164 ? -18.578 -7.156 5.043 1 98.31 164 ILE B O 1
ATOM 3585 N N . ASP B 1 165 ? -19.453 -6.934 7.043 1 98.25 165 ASP B N 1
ATOM 3586 C CA . ASP B 1 165 ? -20.578 -6.125 6.59 1 98.25 165 ASP B CA 1
ATOM 3587 C C . ASP B 1 165 ? -20.266 -4.633 6.727 1 98.25 165 ASP B C 1
ATOM 3589 O O . ASP B 1 165 ? -20.266 -4.094 7.836 1 98.25 165 ASP B O 1
ATOM 3593 N N . LEU B 1 166 ? -20.141 -3.998 5.551 1 97.44 166 LEU B N 1
ATOM 3594 C CA . LEU B 1 166 ? -19.672 -2.617 5.586 1 97.44 166 LEU B CA 1
ATOM 3595 C C . LEU B 1 166 ? -20.719 -1.704 6.215 1 97.44 166 LEU B C 1
ATOM 3597 O O . LEU B 1 166 ? -20.375 -0.805 6.988 1 97.44 166 LEU B O 1
ATOM 3601 N N . LYS B 1 167 ? -21.922 -1.957 5.93 1 96.62 167 LYS B N 1
ATOM 3602 C CA . LYS B 1 167 ? -22.984 -1.143 6.516 1 96.62 167 LYS B CA 1
ATOM 3603 C C . LYS B 1 167 ? -23.016 -1.288 8.031 1 96.62 167 LYS B C 1
ATOM 3605 O O . LYS B 1 167 ? -23.141 -0.296 8.758 1 96.62 167 LYS B O 1
ATOM 3610 N N . GLU B 1 168 ? -22.875 -2.486 8.484 1 96.44 168 GLU B N 1
ATOM 3611 C CA . GLU B 1 168 ? -22.875 -2.734 9.922 1 96.44 168 GLU B CA 1
ATOM 3612 C C . GLU B 1 168 ? -21.688 -2.064 10.594 1 96.44 168 GLU B C 1
ATOM 3614 O O . GLU B 1 168 ? -21.75 -1.704 11.766 1 96.44 168 GLU B O 1
ATOM 3619 N N . GLU B 1 169 ? -20.641 -1.902 9.875 1 96.12 169 GLU B N 1
ATOM 3620 C CA . GLU B 1 169 ? -19.422 -1.288 10.422 1 96.12 169 GLU B CA 1
ATOM 3621 C C . GLU B 1 169 ? -19.484 0.232 10.297 1 96.12 169 GLU B C 1
ATOM 3623 O O . GLU B 1 169 ? -18.531 0.923 10.68 1 96.12 169 GLU B O 1
ATOM 3628 N N . GLY B 1 170 ? -20.5 0.796 9.703 1 93.62 170 GLY B N 1
ATOM 3629 C CA . GLY B 1 170 ? -20.703 2.236 9.688 1 93.62 170 GLY B CA 1
ATOM 3630 C C . GLY B 1 170 ? -20.453 2.861 8.328 1 93.62 170 GLY B C 1
ATOM 3631 O O . GLY B 1 170 ? -20.516 4.086 8.188 1 93.62 170 GLY B O 1
ATOM 3632 N N . TYR B 1 171 ? -20.219 2.045 7.355 1 96.19 171 TYR B N 1
ATOM 3633 C CA . TYR B 1 171 ? -20 2.549 6.004 1 96.19 171 TYR B CA 1
ATOM 3634 C C . TYR B 1 171 ? -21.234 2.375 5.141 1 96.19 171 TYR B C 1
ATOM 3636 O O . TYR B 1 171 ? -21.484 1.294 4.602 1 96.19 171 TYR B O 1
ATOM 3644 N N . SER B 1 172 ? -21.906 3.51 4.957 1 94.69 172 SER B N 1
ATOM 3645 C CA . SER B 1 172 ? -23.156 3.459 4.211 1 94.69 172 SER B CA 1
ATOM 3646 C C . SER B 1 172 ? -22.906 3.158 2.738 1 94.69 172 SER B C 1
ATOM 3648 O O . SER B 1 172 ? -21.797 3.316 2.246 1 94.69 172 SER B O 1
ATOM 3650 N N . GLU B 1 173 ? -24 2.736 2.111 1 94 173 GLU B N 1
ATOM 3651 C CA . GLU B 1 173 ? -23.922 2.467 0.678 1 94 173 GLU B CA 1
ATOM 3652 C C . GLU B 1 173 ? -23.5 3.713 -0.095 1 94 173 GLU B C 1
ATOM 3654 O O . GLU B 1 173 ? -22.656 3.637 -0.996 1 94 173 GLU B O 1
ATOM 3659 N N . ALA B 1 174 ? -24.094 4.77 0.277 1 92.31 174 ALA B N 1
ATOM 3660 C CA . ALA B 1 174 ? -23.766 6.027 -0.392 1 92.31 174 ALA B CA 1
ATOM 3661 C C . ALA B 1 174 ? -22.312 6.406 -0.175 1 92.31 174 ALA B C 1
ATOM 3663 O O . ALA B 1 174 ? -21.641 6.863 -1.104 1 92.31 174 ALA B O 1
ATOM 3664 N N . PHE B 1 175 ? -21.906 6.176 1.02 1 93.69 175 PHE B N 1
ATOM 3665 C CA . PHE B 1 175 ? -20.531 6.477 1.358 1 93.69 175 PHE B CA 1
ATOM 3666 C C . PHE B 1 175 ? -19.562 5.664 0.498 1 93.69 175 PHE B C 1
ATOM 3668 O O . PHE B 1 175 ? -18.641 6.211 -0.099 1 93.69 175 PHE B O 1
ATOM 3675 N N . MET B 1 176 ? -19.797 4.398 0.325 1 93.75 176 MET B N 1
ATOM 3676 C CA . MET B 1 176 ? -18.938 3.496 -0.426 1 93.75 176 MET B CA 1
ATOM 3677 C C . MET B 1 176 ? -19.016 3.785 -1.921 1 93.75 176 MET B C 1
ATOM 3679 O O . MET B 1 176 ? -18 3.744 -2.619 1 93.75 176 MET B O 1
ATOM 3683 N N . ASP B 1 177 ? -20.172 4.078 -2.4 1 90.94 177 ASP B N 1
ATOM 3684 C CA . ASP B 1 177 ? -20.359 4.211 -3.842 1 90.94 177 ASP B CA 1
ATOM 3685 C C . ASP B 1 177 ? -19.906 5.582 -4.332 1 90.94 177 ASP B C 1
ATOM 3687 O O . ASP B 1 177 ? -19.391 5.711 -5.441 1 90.94 177 ASP B O 1
ATOM 3691 N N . GLN B 1 178 ? -20.109 6.547 -3.543 1 89.75 178 GLN B N 1
ATOM 3692 C CA . GLN B 1 178 ? -19.797 7.895 -3.994 1 89.75 178 GLN B CA 1
ATOM 3693 C C . GLN B 1 178 ? -18.312 8.195 -3.809 1 89.75 178 GLN B C 1
ATOM 3695 O O . GLN B 1 178 ? -17.641 8.68 -4.727 1 89.75 178 GLN B O 1
ATOM 3700 N N . LEU B 1 179 ? -17.828 7.875 -2.656 1 91.62 179 LEU B N 1
ATOM 3701 C CA . LEU B 1 179 ? -16.453 8.242 -2.344 1 91.62 179 LEU B CA 1
ATOM 3702 C C . LEU B 1 179 ? -15.484 7.188 -2.844 1 91.62 179 LEU B C 1
ATOM 3704 O O . LEU B 1 179 ? -14.32 7.492 -3.135 1 91.62 179 LEU B O 1
ATOM 3708 N N . ARG B 1 180 ? -15.922 5.914 -2.83 1 89.5 180 ARG B N 1
ATOM 3709 C CA . ARG B 1 180 ? -15.07 4.793 -3.203 1 89.5 180 ARG B CA 1
ATOM 3710 C C . ARG B 1 180 ? -13.734 4.848 -2.467 1 89.5 180 ARG B C 1
ATOM 3712 O O . ARG B 1 180 ? -12.68 4.883 -3.094 1 89.5 180 ARG B O 1
ATOM 3719 N N . PRO B 1 181 ? -13.883 4.816 -1.114 1 94.12 181 PRO B N 1
ATOM 3720 C CA . PRO B 1 181 ? -12.656 4.898 -0.326 1 94.12 181 PRO B CA 1
ATOM 3721 C C . PRO B 1 181 ? -11.688 3.754 -0.622 1 94.12 181 PRO B C 1
ATOM 3723 O O . PRO B 1 181 ? -12.117 2.66 -0.998 1 94.12 181 PRO B O 1
ATOM 3726 N N . HIS B 1 182 ? -10.398 4.062 -0.504 1 93.88 182 HIS B N 1
ATOM 3727 C CA . HIS B 1 182 ? -9.414 2.996 -0.672 1 93.88 182 HIS B CA 1
ATOM 3728 C C . HIS B 1 182 ? -9.641 1.878 0.339 1 93.88 182 HIS B C 1
ATOM 3730 O O . HIS B 1 182 ? -10.023 2.135 1.48 1 93.88 182 HIS B O 1
ATOM 3736 N N . ILE B 1 183 ? -9.438 0.749 -0.126 1 94.19 183 ILE B N 1
ATOM 3737 C CA . ILE B 1 183 ? -9.484 -0.408 0.761 1 94.19 183 ILE B CA 1
ATOM 3738 C C . ILE B 1 183 ? -8.086 -1.001 0.913 1 94.19 183 ILE B C 1
ATOM 3740 O O . ILE B 1 183 ? -7.453 -1.373 -0.078 1 94.19 183 ILE B O 1
ATOM 3744 N N . LYS B 1 184 ? -7.621 -1.007 2.137 1 95.31 184 LYS B N 1
ATOM 3745 C CA . LYS B 1 184 ? -6.289 -1.512 2.453 1 95.31 184 LYS B CA 1
ATOM 3746 C C . LYS B 1 184 ? -6.367 -2.84 3.203 1 95.31 184 LYS B C 1
ATOM 3748 O O . LYS B 1 184 ? -7.02 -2.932 4.246 1 95.31 184 LYS B O 1
ATOM 3753 N N . ILE B 1 185 ? -5.715 -3.834 2.674 1 94.56 185 ILE B N 1
ATOM 3754 C CA . ILE B 1 185 ? -5.676 -5.164 3.277 1 94.56 185 ILE B CA 1
ATOM 3755 C C . ILE B 1 185 ? -4.23 -5.57 3.541 1 94.56 185 ILE B C 1
ATOM 3757 O O . ILE B 1 185 ? -3.373 -5.441 2.664 1 94.56 185 ILE B O 1
ATOM 3761 N N . SER B 1 186 ? -4.012 -6.02 4.75 1 95.25 186 SER B N 1
ATOM 3762 C CA . SER B 1 186 ? -2.66 -6.461 5.082 1 95.25 186 SER B CA 1
ATOM 3763 C C . SER B 1 186 ? -2.686 -7.742 5.91 1 95.25 186 SER B C 1
ATOM 3765 O O . SER B 1 186 ? -3.676 -8.039 6.578 1 95.25 186 SER B O 1
ATOM 3767 N N . ASP B 1 187 ? -1.694 -8.516 5.77 1 94.38 187 ASP B N 1
ATOM 3768 C CA . ASP B 1 187 ? -1.529 -9.766 6.5 1 94.38 187 ASP B CA 1
ATOM 3769 C C . ASP B 1 187 ? -0.053 -10.062 6.75 1 94.38 187 ASP B C 1
ATOM 3771 O O . ASP B 1 187 ? 0.812 -9.625 5.988 1 94.38 187 ASP B O 1
ATOM 3775 N N . TRP B 1 188 ? 0.162 -10.672 7.93 1 92.44 188 TRP B N 1
ATOM 3776 C CA . TRP B 1 188 ? 1.508 -11.125 8.266 1 92.44 188 TRP B CA 1
ATOM 3777 C C . TRP B 1 188 ? 1.585 -12.648 8.25 1 92.44 188 TRP B C 1
ATOM 3779 O O . TRP B 1 188 ? 0.708 -13.328 8.789 1 92.44 188 TRP B O 1
ATOM 3789 N N . TYR B 1 189 ? 2.641 -13.133 7.613 1 89.12 189 TYR B N 1
ATOM 3790 C CA . TYR B 1 189 ? 2.826 -14.578 7.562 1 89.12 189 TYR B CA 1
ATOM 3791 C C . TYR B 1 189 ? 4.297 -14.945 7.719 1 89.12 189 TYR B C 1
ATOM 3793 O O . TYR B 1 189 ? 5.18 -14.133 7.441 1 89.12 189 TYR B O 1
ATOM 3801 N N . THR B 1 190 ? 4.617 -16.047 8.32 1 84.69 190 THR B N 1
ATOM 3802 C CA . THR B 1 190 ? 5.98 -16.562 8.391 1 84.69 190 THR B CA 1
ATOM 3803 C C . THR B 1 190 ? 6.012 -18.062 8.094 1 84.69 190 THR B C 1
ATOM 3805 O O . THR B 1 190 ? 5.148 -18.812 8.555 1 84.69 190 THR B O 1
ATOM 3808 N N . PRO B 1 191 ? 6.922 -18.344 7.055 1 69.06 191 PRO B N 1
ATOM 3809 C CA . PRO B 1 191 ? 7.059 -19.781 6.883 1 69.06 191 PRO B CA 1
ATOM 3810 C C . PRO B 1 191 ? 7.934 -20.422 7.961 1 69.06 191 PRO B C 1
ATOM 3812 O O . PRO B 1 191 ? 8.836 -19.781 8.492 1 69.06 191 PRO B O 1
ATOM 3815 N N . PRO B 1 192 ? 7.414 -21.312 8.766 1 60.66 192 PRO B N 1
ATOM 3816 C CA . PRO B 1 192 ? 8.188 -21.844 9.891 1 60.66 192 PRO B CA 1
ATOM 3817 C C . PRO B 1 192 ? 9.578 -22.328 9.484 1 60.66 192 PRO B C 1
ATOM 3819 O O . PRO B 1 192 ? 10.531 -22.188 10.25 1 60.66 192 PRO B O 1
ATOM 3822 N N . SER B 1 193 ? 9.578 -23.266 8.547 1 60.62 193 SER B N 1
ATOM 3823 C CA . SER B 1 193 ? 10.828 -23.969 8.273 1 60.62 193 SER B CA 1
ATOM 3824 C C . SER B 1 193 ? 11.273 -23.766 6.828 1 60.62 193 SER B C 1
ATOM 3826 O O . SER B 1 193 ? 10.578 -23.109 6.047 1 60.62 193 SER B O 1
ATOM 3828 N N . GLY B 1 194 ? 12.57 -23.922 6.664 1 59.78 194 GLY B N 1
ATOM 3829 C CA . GLY B 1 194 ? 13.258 -23.891 5.383 1 59.78 194 GLY B CA 1
ATOM 3830 C C . GLY B 1 194 ? 12.516 -24.641 4.293 1 59.78 194 GLY B C 1
ATOM 3831 O O . GLY B 1 194 ? 13.008 -24.766 3.168 1 59.78 194 GLY B O 1
ATOM 3832 N N . TYR B 1 195 ? 11.273 -25.047 4.664 1 62.94 195 TYR B N 1
ATOM 3833 C CA . TYR B 1 195 ? 10.594 -25.844 3.648 1 62.94 195 TYR B CA 1
ATOM 3834 C C . TYR B 1 195 ? 9.625 -24.984 2.846 1 62.94 195 TYR B C 1
ATOM 3836 O O . TYR B 1 195 ? 9.375 -23.828 3.193 1 62.94 195 TYR B O 1
ATOM 3844 N N . ARG B 1 196 ? 9.227 -25.562 1.813 1 70.06 196 ARG B N 1
ATOM 3845 C CA . ARG B 1 196 ? 8.258 -24.953 0.919 1 70.06 196 ARG B CA 1
ATOM 3846 C C . ARG B 1 196 ? 6.969 -24.609 1.658 1 70.06 196 ARG B C 1
ATOM 3848 O O . ARG B 1 196 ? 6.43 -25.453 2.391 1 70.06 196 ARG B O 1
ATOM 3855 N N . SER B 1 197 ? 6.727 -23.344 1.776 1 76.06 197 SER B N 1
ATOM 3856 C CA . SER B 1 197 ? 5.5 -22.906 2.428 1 76.06 197 SER B CA 1
ATOM 3857 C C . SER B 1 197 ? 4.543 -22.266 1.429 1 76.06 197 SER B C 1
ATOM 3859 O O . SER B 1 197 ? 4.98 -21.656 0.445 1 76.06 197 SER B O 1
ATOM 3861 N N . HIS B 1 198 ? 3.293 -22.719 1.627 1 81.81 198 HIS B N 1
ATOM 3862 C CA . HIS B 1 198 ? 2.232 -22.141 0.811 1 81.81 198 HIS B CA 1
ATOM 3863 C C . HIS B 1 198 ? 1.307 -21.266 1.647 1 81.81 198 HIS B C 1
ATOM 3865 O O . HIS B 1 198 ? 0.601 -21.766 2.527 1 81.81 198 HIS B O 1
ATOM 3871 N N . TYR B 1 199 ? 1.455 -19.984 1.496 1 87.25 199 TYR B N 1
ATOM 3872 C CA . TYR B 1 199 ? 0.585 -19 2.133 1 87.25 199 TYR B CA 1
ATOM 3873 C C . TYR B 1 199 ? -0.483 -18.516 1.162 1 87.25 199 TYR B C 1
ATOM 3875 O O . TYR B 1 199 ? -0.19 -18.234 -0.002 1 87.25 199 TYR B O 1
ATOM 3883 N N . CYS B 1 200 ? -1.741 -18.516 1.655 1 86.19 200 CYS B N 1
ATOM 3884 C CA . CYS B 1 200 ? -2.869 -18.109 0.826 1 86.19 200 CYS B CA 1
ATOM 3885 C C . CYS B 1 200 ? -3.598 -16.922 1.443 1 86.19 200 CYS B C 1
ATOM 3887 O O . CYS B 1 200 ? -3.889 -16.922 2.641 1 86.19 200 CYS B O 1
ATOM 3889 N N . LEU B 1 201 ? -3.83 -15.945 0.624 1 89.75 201 LEU B N 1
ATOM 3890 C CA . LEU B 1 201 ? -4.676 -14.805 0.973 1 89.75 201 LEU B CA 1
ATOM 3891 C C . LEU B 1 201 ? -5.703 -14.539 -0.121 1 89.75 201 LEU B C 1
ATOM 3893 O O . LEU B 1 201 ? -5.363 -14.508 -1.305 1 89.75 201 LEU B O 1
ATOM 3897 N N . SER B 1 202 ? -6.945 -14.523 0.284 1 89.12 202 SER B N 1
ATOM 3898 C CA . SER B 1 202 ? -8.023 -14.242 -0.658 1 89.12 202 SER B CA 1
ATOM 3899 C C . SER B 1 202 ? -8.93 -13.133 -0.146 1 89.12 202 SER B C 1
ATOM 3901 O O . SER B 1 202 ? -9.32 -13.133 1.023 1 89.12 202 SER B O 1
ATOM 3903 N N . VAL B 1 203 ? -9.195 -12.219 -1.086 1 91.75 203 VAL B N 1
ATOM 3904 C CA . VAL B 1 203 ? -10.102 -11.125 -0.752 1 91.75 203 VAL B CA 1
ATOM 3905 C C . VAL B 1 203 ? -11.188 -11.008 -1.823 1 91.75 203 VAL B C 1
ATOM 3907 O O . VAL B 1 203 ? -10.891 -11.031 -3.02 1 91.75 203 VAL B O 1
ATOM 3910 N N . GLN B 1 204 ? -12.414 -10.898 -1.347 1 91.5 204 GLN B N 1
ATOM 3911 C CA . GLN B 1 204 ? -13.523 -10.695 -2.268 1 91.5 204 GLN B CA 1
ATOM 3912 C C . GLN B 1 204 ? -14.375 -9.5 -1.849 1 91.5 204 GLN B C 1
ATOM 3914 O O . GLN B 1 204 ? -14.656 -9.32 -0.663 1 91.5 204 GLN B O 1
ATOM 3919 N N . PHE B 1 205 ? -14.68 -8.672 -2.811 1 92.75 205 PHE B N 1
ATOM 3920 C CA . PHE B 1 205 ? -15.68 -7.625 -2.633 1 92.75 205 PHE B CA 1
ATOM 3921 C C . PHE B 1 205 ? -17.031 -8.07 -3.166 1 92.75 205 PHE B C 1
ATOM 3923 O O . PHE B 1 205 ? -17.156 -8.43 -4.34 1 92.75 205 PHE B O 1
ATOM 3930 N N . LEU B 1 206 ? -18.016 -8.016 -2.277 1 93.94 206 LEU B N 1
ATOM 3931 C CA . LEU B 1 206 ? -19.297 -8.633 -2.6 1 93.94 206 LEU B CA 1
ATOM 3932 C C . LEU B 1 206 ? -20.391 -7.578 -2.68 1 93.94 206 LEU B C 1
ATOM 3934 O O . LEU B 1 206 ? -20.297 -6.527 -2.039 1 93.94 206 LEU B O 1
ATOM 3938 N N . ASP B 1 207 ? -21.406 -7.965 -3.48 1 92.5 207 ASP B N 1
ATOM 3939 C CA . ASP B 1 207 ? -22.578 -7.082 -3.572 1 92.5 207 ASP B CA 1
ATOM 3940 C C . ASP B 1 207 ? -23.594 -7.395 -2.477 1 92.5 207 ASP B C 1
ATOM 3942 O O . ASP B 1 207 ? -23.281 -8.141 -1.539 1 92.5 207 ASP B O 1
ATOM 3946 N N . GLN B 1 208 ? -24.75 -6.77 -2.578 1 94 208 GLN B N 1
ATOM 3947 C CA . GLN B 1 208 ? -25.797 -6.883 -1.562 1 94 208 GLN B CA 1
ATOM 3948 C C . GLN B 1 208 ? -26.25 -8.336 -1.406 1 94 208 GLN B C 1
ATOM 3950 O O . GLN B 1 208 ? -26.609 -8.758 -0.308 1 94 208 GLN B O 1
ATOM 3955 N N . GLU B 1 209 ? -26.219 -9.055 -2.477 1 93.31 209 GLU B N 1
ATOM 3956 C CA . GLU B 1 209 ? -26.641 -10.453 -2.457 1 93.31 209 GLU B CA 1
ATOM 3957 C C . GLU B 1 209 ? -25.469 -11.375 -2.133 1 93.31 209 GLU B C 1
ATOM 3959 O O . GLU B 1 209 ? -25.609 -12.602 -2.182 1 93.31 209 GLU B O 1
ATOM 3964 N N . ARG B 1 210 ? -24.297 -10.82 -1.821 1 92.38 210 ARG B N 1
ATOM 3965 C CA . ARG B 1 210 ? -23.078 -11.531 -1.441 1 92.38 210 ARG B CA 1
ATOM 3966 C C . ARG B 1 210 ? -22.484 -12.266 -2.637 1 92.38 210 ARG B C 1
ATOM 3968 O O . ARG B 1 210 ? -21.844 -13.305 -2.475 1 92.38 210 ARG B O 1
ATOM 3975 N N . ASN B 1 211 ? -22.828 -11.695 -3.783 1 87.69 211 ASN B N 1
ATOM 3976 C CA . ASN B 1 211 ? -22.125 -12.148 -4.977 1 87.69 211 ASN B CA 1
ATOM 3977 C C . ASN B 1 211 ? -20.812 -11.375 -5.188 1 87.69 211 ASN B C 1
ATOM 3979 O O . ASN B 1 211 ? -20.781 -10.164 -4.996 1 87.69 211 ASN B O 1
ATOM 3983 N N . PRO B 1 212 ? -19.828 -12.148 -5.574 1 87 212 PRO B N 1
ATOM 3984 C CA . PRO B 1 212 ? -18.547 -11.469 -5.754 1 87 212 PRO B CA 1
ATOM 3985 C C . PRO B 1 212 ? -18.531 -10.516 -6.949 1 87 212 PRO B C 1
ATOM 3987 O O . PRO B 1 212 ? -18.938 -10.898 -8.047 1 87 212 PRO B O 1
ATOM 3990 N N . ILE B 1 213 ? -18.203 -9.25 -6.68 1 84 213 ILE B N 1
ATOM 3991 C CA . ILE B 1 213 ? -17.953 -8.273 -7.734 1 84 213 ILE B CA 1
ATOM 3992 C C . ILE B 1 213 ? -16.484 -8.328 -8.156 1 84 213 ILE B C 1
ATOM 3994 O O . ILE B 1 213 ? -16.188 -8.367 -9.344 1 84 213 ILE B O 1
ATOM 3998 N N . ILE B 1 214 ? -15.633 -8.336 -7.207 1 83.25 214 ILE B N 1
ATOM 3999 C CA . ILE B 1 214 ? -14.188 -8.422 -7.406 1 83.25 214 ILE B CA 1
ATOM 4000 C C . ILE B 1 214 ? -13.617 -9.531 -6.531 1 83.25 214 ILE B C 1
ATOM 4002 O O . ILE B 1 214 ? -13.977 -9.664 -5.363 1 83.25 214 ILE B O 1
ATOM 4006 N N . SER B 1 215 ? -12.82 -10.398 -7.129 1 83.44 215 SER B N 1
ATOM 4007 C CA . SER B 1 215 ? -12.094 -11.438 -6.402 1 83.44 215 SER B CA 1
ATOM 4008 C C . SER B 1 215 ? -10.594 -11.359 -6.676 1 83.44 215 SER B C 1
ATOM 4010 O O . SER B 1 215 ? -10.172 -11.273 -7.828 1 83.44 215 SER B O 1
ATOM 4012 N N . CYS B 1 216 ? -9.867 -11.289 -5.602 1 80.38 216 CYS B N 1
ATOM 4013 C CA . CYS B 1 216 ? -8.414 -11.281 -5.68 1 80.38 216 CYS B CA 1
ATOM 4014 C C . CYS B 1 216 ? -7.812 -12.406 -4.848 1 80.38 216 CYS B C 1
ATOM 4016 O O . CYS B 1 216 ? -8.008 -12.461 -3.633 1 80.38 216 CYS B O 1
ATOM 4018 N N . HIS B 1 217 ? -7.07 -13.312 -5.492 1 78.06 217 HIS B N 1
ATOM 4019 C CA . HIS B 1 217 ? -6.535 -14.492 -4.828 1 78.06 217 HIS B CA 1
ATOM 4020 C C . HIS B 1 217 ? -5.027 -14.602 -5.027 1 78.06 217 HIS B C 1
ATOM 4022 O O . HIS B 1 217 ? -4.562 -15.352 -5.887 1 78.06 217 HIS B O 1
ATOM 4028 N N . PRO B 1 218 ? -4.387 -13.945 -4.129 1 69.19 218 PRO B N 1
ATOM 4029 C CA . PRO B 1 218 ? -2.939 -14.148 -4.246 1 69.19 218 PRO B CA 1
ATOM 4030 C C . PRO B 1 218 ? -2.461 -15.414 -3.533 1 69.19 218 PRO B C 1
ATOM 4032 O O . PRO B 1 218 ? -2.91 -15.703 -2.422 1 69.19 218 PRO B O 1
ATOM 4035 N N . ASP B 1 219 ? -1.835 -16.219 -4.324 1 70.75 219 ASP B N 1
ATOM 4036 C CA . ASP B 1 219 ? -1.111 -17.344 -3.746 1 70.75 219 ASP B CA 1
ATOM 4037 C C . ASP B 1 219 ? 0.384 -17.047 -3.654 1 70.75 219 ASP B C 1
ATOM 4039 O O . ASP B 1 219 ? 1.024 -16.75 -4.66 1 70.75 219 ASP B O 1
ATOM 4043 N N . VAL B 1 220 ? 0.711 -17.016 -2.365 1 69.88 220 VAL B N 1
ATOM 4044 C CA . VAL B 1 220 ? 2.133 -16.75 -2.168 1 69.88 220 VAL B CA 1
ATOM 4045 C C . VAL B 1 220 ? 2.865 -18.047 -1.868 1 69.88 220 VAL B C 1
ATOM 4047 O O . VAL B 1 220 ? 2.51 -18.766 -0.929 1 69.88 220 VAL B O 1
ATOM 4050 N N . PHE B 1 221 ? 3.742 -18.375 -2.77 1 68.06 221 PHE B N 1
ATOM 4051 C CA . PHE B 1 221 ? 4.574 -19.562 -2.598 1 68.06 221 PHE B CA 1
ATOM 4052 C C . PHE B 1 221 ? 6.012 -19.172 -2.271 1 68.06 221 PHE B C 1
ATOM 4054 O O . PHE B 1 221 ? 6.598 -18.312 -2.941 1 68.06 221 PHE B O 1
ATOM 4061 N N . ARG B 1 222 ? 6.355 -19.688 -1.048 1 67.56 222 ARG B N 1
ATOM 4062 C CA . ARG B 1 222 ? 7.766 -19.5 -0.71 1 67.56 222 ARG B CA 1
ATOM 4063 C C . ARG B 1 222 ? 8.516 -20.828 -0.781 1 67.56 222 ARG B C 1
ATOM 4065 O O . ARG B 1 222 ? 8.055 -21.844 -0.259 1 67.56 222 ARG B O 1
ATOM 4072 N N . GLN B 1 223 ? 9.484 -20.969 -1.609 1 60.28 223 GLN B N 1
ATOM 4073 C CA . GLN B 1 223 ? 10.188 -22.234 -1.798 1 60.28 223 GLN B CA 1
ATOM 4074 C C . GLN B 1 223 ? 11.32 -22.391 -0.781 1 60.28 223 GLN B C 1
ATOM 4076 O O . GLN B 1 223 ? 11.586 -23.5 -0.316 1 60.28 223 GLN B O 1
ATOM 4081 N N . GLN B 1 224 ? 12.258 -21.438 -0.779 1 56.84 224 GLN B N 1
ATOM 4082 C CA . GLN B 1 224 ? 13.516 -21.688 -0.086 1 56.84 224 GLN B CA 1
ATOM 4083 C C . GLN B 1 224 ? 13.984 -20.469 0.687 1 56.84 224 GLN B C 1
ATOM 4085 O O . GLN B 1 224 ? 13.625 -19.328 0.344 1 56.84 224 GLN B O 1
ATOM 4090 N N . GLY B 1 225 ? 14.297 -20.625 2.045 1 57.47 225 GLY B N 1
ATOM 4091 C CA . GLY B 1 225 ? 15.086 -19.531 2.584 1 57.47 225 GLY B CA 1
ATOM 4092 C C . GLY B 1 225 ? 15.664 -19.828 3.953 1 57.47 225 GLY B C 1
ATOM 4093 O O . GLY B 1 225 ? 15.344 -20.859 4.559 1 57.47 225 GLY B O 1
ATOM 4094 N N . ASN B 1 226 ? 16.844 -19.297 4.141 1 57.62 226 ASN B N 1
ATOM 4095 C CA . ASN B 1 226 ? 17.594 -19.5 5.383 1 57.62 226 ASN B CA 1
ATOM 4096 C C . ASN B 1 226 ? 17 -18.672 6.523 1 57.62 226 ASN B C 1
ATOM 4098 O O . ASN B 1 226 ? 17.297 -18.922 7.691 1 57.62 226 ASN B O 1
ATOM 4102 N N . ASP B 1 227 ? 16.266 -17.719 6.105 1 66.19 227 ASP B N 1
ATOM 4103 C CA . ASP B 1 227 ? 15.68 -16.906 7.164 1 66.19 227 ASP B CA 1
ATOM 4104 C C . ASP B 1 227 ? 14.156 -16.859 7.039 1 66.19 227 ASP B C 1
ATOM 4106 O O . ASP B 1 227 ? 13.617 -16.984 5.941 1 66.19 227 ASP B O 1
ATOM 4110 N N . TYR B 1 228 ? 13.594 -17.062 8.219 1 72.88 228 TYR B N 1
ATOM 4111 C CA . TYR B 1 228 ? 12.141 -17.156 8.227 1 72.88 228 TYR B CA 1
ATOM 4112 C C . TYR B 1 228 ? 11.531 -15.992 9.016 1 72.88 228 TYR B C 1
ATOM 4114 O O . TYR B 1 228 ? 10.828 -16.219 10.008 1 72.88 228 TYR B O 1
ATOM 4122 N N . PRO B 1 229 ? 11.711 -14.75 8.461 1 78.88 229 PRO B N 1
ATOM 4123 C CA . PRO B 1 229 ? 11.125 -13.617 9.188 1 78.88 229 PRO B CA 1
ATOM 4124 C C . PRO B 1 229 ? 9.625 -13.469 8.945 1 78.88 229 PRO B C 1
ATOM 4126 O O . PRO B 1 229 ? 9.078 -14.125 8.055 1 78.88 229 PRO B O 1
ATOM 4129 N N . TRP B 1 230 ? 8.984 -12.789 9.883 1 86.94 230 TRP B N 1
ATOM 4130 C CA . TRP B 1 230 ? 7.625 -12.352 9.578 1 86.94 230 TRP B CA 1
ATOM 4131 C C . TRP B 1 230 ? 7.605 -11.484 8.328 1 86.94 230 TRP B C 1
ATOM 4133 O O . TRP B 1 230 ? 8.367 -10.516 8.219 1 86.94 230 TRP B O 1
ATOM 4143 N N . CYS B 1 231 ? 6.801 -11.93 7.422 1 86.94 231 CYS B N 1
ATOM 4144 C CA . CYS B 1 231 ? 6.613 -11.188 6.184 1 86.94 231 CYS B CA 1
ATOM 4145 C C . CYS B 1 231 ? 5.242 -10.531 6.145 1 86.94 231 CYS B C 1
ATOM 4147 O O . CYS B 1 231 ? 4.25 -11.125 6.566 1 86.94 231 CYS B O 1
ATOM 4149 N N . GLN B 1 232 ? 5.258 -9.281 5.699 1 90.38 232 GLN B N 1
ATOM 4150 C CA . GLN B 1 232 ? 3.975 -8.602 5.566 1 90.38 232 GLN B CA 1
ATOM 4151 C C . GLN B 1 232 ? 3.629 -8.359 4.102 1 90.38 232 GLN B C 1
ATOM 4153 O O . GLN B 1 232 ? 4.488 -7.961 3.312 1 90.38 232 GLN B O 1
ATOM 4158 N N . ILE B 1 233 ? 2.438 -8.625 3.729 1 88.56 233 ILE B N 1
ATOM 4159 C CA . ILE B 1 233 ? 1.897 -8.266 2.422 1 88.56 233 ILE B CA 1
ATOM 4160 C C . ILE B 1 233 ? 0.725 -7.301 2.596 1 88.56 233 ILE B C 1
ATOM 4162 O O . ILE B 1 233 ? -0.125 -7.496 3.469 1 88.56 233 ILE B O 1
ATOM 4166 N N . THR B 1 234 ? 0.721 -6.234 1.831 1 90.94 234 THR B N 1
ATOM 4167 C CA . THR B 1 234 ? -0.354 -5.25 1.866 1 90.94 234 THR B CA 1
ATOM 4168 C C . THR B 1 234 ? -0.927 -5.023 0.47 1 90.94 234 THR B C 1
ATOM 4170 O O . THR B 1 234 ? -0.179 -4.914 -0.503 1 90.94 234 THR B O 1
ATOM 4173 N N . TYR B 1 235 ? -2.209 -5.023 0.416 1 89.06 235 TYR B N 1
ATOM 4174 C CA . TYR B 1 235 ? -2.943 -4.684 -0.797 1 89.06 235 TYR B CA 1
ATOM 4175 C C . TYR B 1 235 ? -3.738 -3.396 -0.61 1 89.06 235 TYR B C 1
ATOM 4177 O O . TYR B 1 235 ? -4.391 -3.207 0.42 1 89.06 235 TYR B O 1
ATOM 4185 N N . ILE B 1 236 ? -3.635 -2.646 -1.593 1 92 236 ILE B N 1
ATOM 4186 C CA . ILE B 1 236 ? -4.484 -1.461 -1.616 1 92 236 ILE B CA 1
ATOM 4187 C C . ILE B 1 236 ? -5.305 -1.439 -2.902 1 92 236 ILE B C 1
ATOM 4189 O O . ILE B 1 236 ? -4.75 -1.512 -4.004 1 92 236 ILE B O 1
ATOM 4193 N N . PHE B 1 237 ? -6.578 -1.373 -2.775 1 90.31 237 PHE B N 1
ATOM 4194 C CA . PHE B 1 237 ? -7.496 -1.282 -3.902 1 90.31 237 PHE B CA 1
ATOM 4195 C C . PHE B 1 237 ? -8.047 0.134 -4.043 1 90.31 237 PHE B C 1
ATOM 4197 O O . PHE B 1 237 ? -8.617 0.682 -3.1 1 90.31 237 PHE B O 1
ATOM 4204 N N . ARG B 1 238 ? -7.828 0.619 -5.203 1 88.75 238 ARG B N 1
ATOM 4205 C CA . ARG B 1 238 ? -8.305 1.977 -5.457 1 88.75 238 ARG B CA 1
ATOM 4206 C C . ARG B 1 238 ? -9.266 2.01 -6.633 1 88.75 238 ARG B C 1
ATOM 4208 O O . ARG B 1 238 ? -9.07 1.312 -7.633 1 88.75 238 ARG B O 1
ATOM 4215 N N . ASN B 1 239 ? -10.281 2.768 -6.488 1 84.81 239 ASN B N 1
ATOM 4216 C CA . ASN B 1 239 ? -11.258 3.037 -7.539 1 84.81 239 ASN B CA 1
ATOM 4217 C C . ASN B 1 239 ? -11.852 1.746 -8.102 1 84.81 239 ASN B C 1
ATOM 4219 O O . ASN B 1 239 ? -11.867 1.542 -9.312 1 84.81 239 ASN B O 1
ATOM 4223 N N . TYR B 1 240 ? -12.352 0.906 -7.27 1 82.5 240 TYR B N 1
ATOM 4224 C CA . TYR B 1 240 ? -12.828 -0.433 -7.605 1 82.5 240 TYR B CA 1
ATOM 4225 C C . TYR B 1 240 ? -14.273 -0.395 -8.094 1 82.5 240 TYR B C 1
ATOM 4227 O O . TYR B 1 240 ? -14.898 -1.441 -8.273 1 82.5 240 TYR B O 1
ATOM 4235 N N . GLY B 1 241 ? -14.867 0.659 -8.328 1 80 241 GLY B N 1
ATOM 4236 C CA . GLY B 1 241 ? -16.25 0.749 -8.797 1 80 241 GLY B CA 1
ATOM 4237 C C . GLY B 1 241 ? -17.266 0.781 -7.668 1 80 241 GLY B C 1
ATOM 4238 O O . GLY B 1 241 ? -16.891 0.851 -6.496 1 80 241 GLY B O 1
ATOM 4239 N N . SER B 1 242 ? -18.547 0.722 -8.039 1 86.06 242 SER B N 1
ATOM 4240 C CA . SER B 1 242 ? -19.625 0.818 -7.055 1 86.06 242 SER B CA 1
ATOM 4241 C C . SER B 1 242 ? -20.25 -0.546 -6.781 1 86.06 242 SER B C 1
ATOM 4243 O O . SER B 1 242 ? -19.969 -1.516 -7.492 1 86.06 242 SER B O 1
ATOM 4245 N N . GLY B 1 243 ? -20.969 -0.648 -5.66 1 89.31 243 GLY B N 1
ATOM 4246 C CA . GLY B 1 243 ? -21.766 -1.834 -5.402 1 89.31 243 GLY B CA 1
ATOM 4247 C C . GLY B 1 243 ? -21.172 -2.734 -4.336 1 89.31 243 GLY B C 1
ATOM 4248 O O . GLY B 1 243 ? -21.766 -3.756 -3.98 1 89.31 243 GLY B O 1
ATOM 4249 N N . ILE B 1 244 ? -20.141 -2.307 -3.781 1 92.5 244 ILE B N 1
ATOM 4250 C CA . ILE B 1 244 ? -19.484 -3.139 -2.773 1 92.5 244 ILE B CA 1
ATOM 4251 C C . ILE B 1 244 ? -20.203 -2.99 -1.437 1 92.5 244 ILE B C 1
ATOM 4253 O O . ILE B 1 244 ? -20.359 -1.88 -0.921 1 92.5 244 ILE B O 1
ATOM 4257 N N . ARG B 1 245 ? -20.656 -4.117 -0.9 1 97.5 245 ARG B N 1
ATOM 4258 C CA . ARG B 1 245 ? -21.422 -4.105 0.344 1 97.5 245 ARG B CA 1
ATOM 4259 C C . ARG B 1 245 ? -20.75 -4.957 1.412 1 97.5 245 ARG B C 1
ATOM 4261 O O . ARG B 1 245 ? -20.859 -4.668 2.605 1 97.5 245 ARG B O 1
ATOM 4268 N N . PHE B 1 246 ? -20.062 -5.957 0.977 1 97.5 246 PHE B N 1
ATOM 4269 C CA . PHE B 1 246 ? -19.359 -6.852 1.892 1 97.5 246 PHE B CA 1
ATOM 4270 C C . PHE B 1 246 ? -17.922 -7.086 1.436 1 97.5 246 PHE B C 1
ATOM 4272 O O . PHE B 1 246 ? -17.625 -6.984 0.245 1 97.5 246 PHE B O 1
ATOM 4279 N N . ILE B 1 247 ? -17.094 -7.352 2.4 1 97.25 247 ILE B N 1
ATOM 4280 C CA . ILE B 1 247 ? -15.719 -7.789 2.131 1 97.25 247 ILE B CA 1
ATOM 4281 C C . ILE B 1 247 ? -15.484 -9.156 2.773 1 97.25 247 ILE B C 1
ATOM 4283 O O . ILE B 1 247 ? -15.656 -9.32 3.982 1 97.25 247 ILE B O 1
ATOM 4287 N N . ARG B 1 248 ? -15.148 -10.109 1.969 1 96.69 248 ARG B N 1
ATOM 4288 C CA . ARG B 1 248 ? -14.781 -11.43 2.461 1 96.69 248 ARG B CA 1
ATOM 4289 C C . ARG B 1 248 ? -13.266 -11.602 2.502 1 96.69 248 ARG B C 1
ATOM 4291 O O . ARG B 1 248 ? -12.602 -11.508 1.47 1 96.69 248 ARG B O 1
ATOM 4298 N N . PHE B 1 249 ? -12.758 -11.742 3.711 1 97 249 PHE B N 1
ATOM 4299 C CA . PHE B 1 249 ? -11.336 -11.953 3.932 1 97 249 PHE B CA 1
ATOM 4300 C C . PHE B 1 249 ? -11.055 -13.414 4.27 1 97 249 PHE B C 1
ATOM 4302 O O . PHE B 1 249 ? -11.648 -13.969 5.195 1 97 249 PHE B O 1
ATOM 4309 N N . THR B 1 250 ? -10.172 -14.031 3.5 1 94.19 250 THR B N 1
ATOM 4310 C CA . THR B 1 250 ? -9.766 -15.414 3.74 1 94.19 250 THR B CA 1
ATOM 4311 C C . THR B 1 250 ? -8.25 -15.547 3.703 1 94.19 250 THR B C 1
ATOM 4313 O O . THR B 1 250 ? -7.594 -15 2.814 1 94.19 250 THR B O 1
ATOM 4316 N N . HIS B 1 251 ? -7.738 -16.203 4.77 1 92.94 251 HIS B N 1
ATOM 4317 C CA . HIS B 1 251 ? -6.305 -16.469 4.703 1 92.94 251 HIS B CA 1
ATOM 4318 C C . HIS B 1 251 ? -5.977 -17.844 5.289 1 92.94 251 HIS B C 1
ATOM 4320 O O . HIS B 1 251 ? -6.848 -18.5 5.859 1 92.94 251 HIS B O 1
ATOM 4326 N N . GLY B 1 252 ? -4.867 -18.328 5.102 1 90.81 252 GLY B N 1
ATOM 4327 C CA . GLY B 1 252 ? -4.348 -19.609 5.562 1 90.81 252 GLY B CA 1
ATOM 4328 C C . GLY B 1 252 ? -3.25 -20.156 4.676 1 90.81 252 GLY B C 1
ATOM 4329 O O . GLY B 1 252 ? -2.41 -19.406 4.176 1 90.81 252 GLY B O 1
ATOM 4330 N N . GLY B 1 253 ? -3.234 -21.438 4.637 1 86.81 253 GLY B N 1
ATOM 4331 C CA . GLY B 1 253 ? -2.203 -22.062 3.832 1 86.81 253 GLY B CA 1
ATOM 4332 C C . GLY B 1 253 ? -1.858 -23.469 4.297 1 86.81 253 GLY B C 1
ATOM 4333 O O . GLY B 1 253 ? -2.676 -24.125 4.938 1 86.81 253 GLY B O 1
ATOM 4334 N N . MET B 1 254 ? -0.804 -23.969 3.592 1 76.25 254 MET B N 1
ATOM 4335 C CA . MET B 1 254 ? -0.335 -25.297 3.955 1 76.25 254 MET B CA 1
ATOM 4336 C C . MET B 1 254 ? 1.188 -25.344 3.992 1 76.25 254 MET B C 1
ATOM 4338 O O . MET B 1 254 ? 1.855 -24.688 3.197 1 76.25 254 MET B O 1
ATOM 4342 N N . GLU B 1 255 ? 1.608 -25.953 5.004 1 65.5 255 GLU B N 1
ATOM 4343 C CA . GLU B 1 255 ? 3.025 -26.266 5.133 1 65.5 255 GLU B CA 1
ATOM 4344 C C . GLU B 1 255 ? 3.234 -27.484 6.031 1 65.5 255 GLU B C 1
ATOM 4346 O O . GLU B 1 255 ? 2.371 -27.812 6.848 1 65.5 255 GLU B O 1
ATOM 4351 N N . TRP B 1 256 ? 4.246 -28.219 5.727 1 66.06 256 TRP B N 1
ATOM 4352 C CA . TRP B 1 256 ? 4.555 -29.375 6.57 1 66.06 256 TRP B CA 1
ATOM 4353 C C . TRP B 1 256 ? 4.504 -28.984 8.047 1 66.06 256 TRP B C 1
ATOM 4355 O O . TRP B 1 256 ? 3.902 -29.703 8.852 1 66.06 256 TRP B O 1
ATOM 4365 N N . SER B 1 257 ? 5.105 -27.875 8.359 1 66.44 257 SER B N 1
ATOM 4366 C CA . SER B 1 257 ? 5.117 -27.453 9.75 1 66.44 257 SER B CA 1
ATOM 4367 C C . SER B 1 257 ? 4.074 -26.375 10.016 1 66.44 257 SER B C 1
ATOM 4369 O O . SER B 1 257 ? 4 -25.828 11.117 1 66.44 257 SER B O 1
ATOM 4371 N N . GLY B 1 258 ? 3.305 -26.125 9.094 1 76.69 258 GLY B N 1
ATOM 4372 C CA . GLY B 1 258 ? 2.236 -25.156 9.25 1 76.69 258 GLY B CA 1
ATOM 4373 C C . GLY B 1 258 ? 2.691 -23.734 9.023 1 76.69 258 GLY B C 1
ATOM 4374 O O . GLY B 1 258 ? 3.787 -23.344 9.438 1 76.69 258 GLY B O 1
ATOM 4375 N N . ILE B 1 259 ? 1.877 -22.938 8.43 1 83.94 259 ILE B N 1
ATOM 4376 C CA . ILE B 1 259 ? 2.131 -21.516 8.242 1 83.94 259 ILE B CA 1
ATOM 4377 C C . ILE B 1 259 ? 1.555 -20.719 9.422 1 83.94 259 ILE B C 1
ATOM 4379 O O . ILE B 1 259 ? 0.533 -21.109 9.992 1 83.94 259 ILE B O 1
ATOM 4383 N N . ARG B 1 260 ? 2.32 -19.766 9.82 1 90.25 260 ARG B N 1
ATOM 438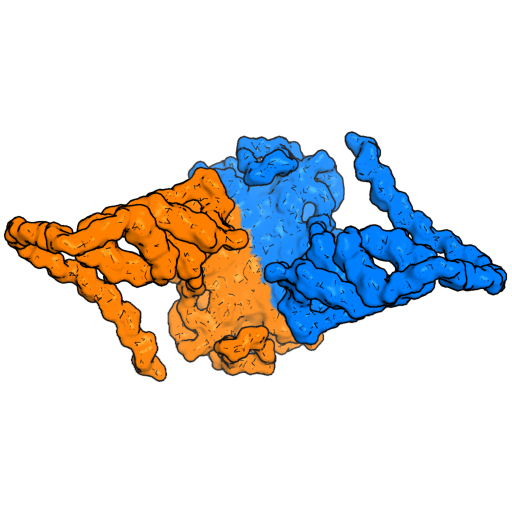4 C CA . ARG B 1 260 ? 1.852 -18.875 10.875 1 90.25 260 ARG B CA 1
ATOM 4385 C C . ARG B 1 260 ? 1.347 -17.562 10.289 1 90.25 260 ARG B C 1
ATOM 4387 O O . ARG B 1 260 ? 1.968 -17 9.383 1 90.25 260 ARG B O 1
ATOM 4394 N N . VAL B 1 261 ? 0.167 -17.141 10.758 1 93.12 261 VAL B N 1
ATOM 4395 C CA . VAL B 1 261 ? -0.396 -15.867 10.305 1 93.12 261 VAL B CA 1
ATOM 4396 C C . VAL B 1 261 ? -0.908 -15.07 11.508 1 93.12 261 VAL B C 1
ATOM 4398 O O . VAL B 1 261 ? -1.344 -15.656 12.508 1 93.12 261 VAL B O 1
ATOM 4401 N N . THR B 1 262 ? -0.787 -13.734 11.445 1 96.44 262 THR B N 1
ATOM 4402 C CA . THR B 1 262 ? -1.283 -12.906 12.539 1 96.44 262 THR B CA 1
ATOM 4403 C C . THR B 1 262 ? -1.415 -11.453 12.102 1 96.44 262 THR B C 1
ATOM 4405 O O . THR B 1 262 ? -1.029 -11.094 10.984 1 96.44 262 THR B O 1
ATOM 4408 N N . ASN B 1 263 ? -2.096 -10.742 12.922 1 97.44 263 ASN B N 1
ATOM 4409 C CA . ASN B 1 263 ? -2.207 -9.289 12.789 1 97.44 263 ASN B CA 1
ATOM 4410 C C . ASN B 1 263 ? -2.725 -8.891 11.406 1 97.44 263 ASN B C 1
ATOM 4412 O O . ASN B 1 263 ? -2.217 -7.949 10.797 1 97.44 263 ASN B O 1
ATOM 4416 N N . SER B 1 264 ? -3.643 -9.625 10.898 1 97.25 264 SER B N 1
ATOM 4417 C CA . SER B 1 264 ? -4.328 -9.273 9.656 1 97.25 264 SER B CA 1
ATOM 4418 C C . SER B 1 264 ? -5.16 -8.008 9.828 1 97.25 264 SER B C 1
ATOM 4420 O O . SER B 1 264 ? -5.59 -7.684 10.938 1 97.25 264 SER B O 1
ATOM 4422 N N . SER B 1 265 ? -5.305 -7.305 8.711 1 97.81 265 SER B N 1
ATOM 4423 C CA . SER B 1 265 ? -6.047 -6.055 8.828 1 97.81 265 SER B CA 1
ATOM 4424 C C . SER B 1 265 ? -6.805 -5.742 7.543 1 97.81 265 SER B C 1
ATOM 4426 O O . SER B 1 265 ? -6.285 -5.957 6.441 1 97.81 265 SER B O 1
ATOM 4428 N N . VAL B 1 266 ? -8.023 -5.352 7.645 1 97.75 266 VAL B N 1
ATOM 4429 C CA . VAL B 1 266 ? -8.836 -4.738 6.594 1 97.75 266 VAL B CA 1
ATOM 4430 C C . VAL B 1 266 ? -9.266 -3.338 7.027 1 97.75 266 VAL B C 1
ATOM 4432 O O . VAL B 1 266 ? -9.945 -3.178 8.047 1 97.75 266 VAL B O 1
ATOM 4435 N N . GLU B 1 267 ? -8.883 -2.375 6.281 1 97.31 267 GLU B N 1
ATOM 4436 C CA . GLU B 1 267 ? -9.188 -0.99 6.629 1 97.31 267 GLU B CA 1
ATOM 4437 C C . GLU B 1 267 ? -9.773 -0.238 5.438 1 97.31 267 GLU B C 1
ATOM 4439 O O . GLU B 1 267 ? -9.32 -0.413 4.301 1 97.31 267 GLU B O 1
ATOM 4444 N N . ILE B 1 268 ? -10.727 0.54 5.719 1 96.75 268 ILE B N 1
ATOM 4445 C CA . ILE B 1 268 ? -11.25 1.498 4.75 1 96.75 268 ILE B CA 1
ATOM 4446 C C . ILE B 1 268 ? -10.562 2.85 4.941 1 96.75 268 ILE B C 1
ATOM 4448 O O . ILE B 1 268 ? -10.523 3.379 6.055 1 96.75 268 ILE B O 1
ATOM 4452 N N . CYS B 1 269 ? -10.031 3.324 3.854 1 95.19 269 CYS B N 1
ATOM 4453 C CA . CYS B 1 269 ? -9.25 4.559 3.916 1 95.19 269 CYS B CA 1
ATOM 4454 C C . CYS B 1 269 ? -9.852 5.625 3.012 1 95.19 269 CYS B C 1
ATOM 4456 O O . CYS B 1 269 ? -9.438 5.777 1.861 1 95.19 269 CYS B O 1
ATOM 4458 N N . PRO B 1 270 ? -10.727 6.426 3.543 1 92.62 270 PRO B N 1
ATOM 4459 C CA . PRO B 1 270 ? -11.422 7.395 2.689 1 92.62 270 PRO B CA 1
ATOM 4460 C C . PRO B 1 270 ? -10.562 8.617 2.369 1 92.62 270 PRO B C 1
ATOM 4462 O O . PRO B 1 270 ? -10.875 9.359 1.433 1 92.62 270 PRO B O 1
ATOM 4465 N N . ALA B 1 271 ? -9.555 8.836 3.203 1 88.75 271 ALA B N 1
ATOM 4466 C CA . ALA B 1 271 ? -8.836 10.094 3.021 1 88.75 271 ALA B CA 1
ATOM 4467 C C . ALA B 1 271 ? -7.344 9.836 2.807 1 88.75 271 ALA B C 1
ATOM 4469 O O . ALA B 1 271 ? -6.805 8.828 3.27 1 88.75 271 ALA B O 1
ATOM 4470 N N . THR B 1 272 ? -6.832 10.602 1.91 1 78 272 THR B N 1
ATOM 4471 C CA . THR B 1 272 ? -5.383 10.75 1.871 1 78 272 THR B CA 1
ATOM 4472 C C . THR B 1 272 ? -4.914 11.789 2.889 1 78 272 THR B C 1
ATOM 4474 O O . THR B 1 272 ? -5.578 12.805 3.094 1 78 272 THR B O 1
ATOM 4477 N N . VAL B 1 273 ? -3.914 11.305 3.67 1 65.06 273 VAL B N 1
ATOM 4478 C CA . VAL B 1 273 ? -3.457 12.211 4.719 1 65.06 273 VAL B CA 1
ATOM 4479 C C . VAL B 1 273 ? -2.24 12.992 4.23 1 65.06 273 VAL B C 1
ATOM 4481 O O . VAL B 1 273 ? -1.309 12.414 3.666 1 65.06 273 VAL B O 1
ATOM 4484 N N . PHE B 1 274 ? -2.305 14.227 4.102 1 53.81 274 PHE B N 1
ATOM 4485 C CA . PHE B 1 274 ? -1.168 15.086 3.785 1 53.81 274 PHE B CA 1
ATOM 4486 C C . PHE B 1 274 ? -0.632 15.758 5.043 1 53.81 274 PHE B C 1
ATOM 4488 O O . PHE B 1 274 ? -1.379 15.984 5.996 1 53.81 274 PHE B O 1
#

Foldseek 3Di:
DPDVVPPVPVVPPPPPPPPPDPPPPPPDQVVPPPPPCPPPVNVLVVLLPDDLCCLVPPQCPPHDSSVVSNQDLVSLVVSCVVQQWAFPDNVFDDPGSSLVNCQQVDKDFQQDCQQCPPPCPRKAKDDDDPVQKGKDFDPDDDPDNVRGMWIWGAQDWTKIKHKGFCVVVPQDQCNCARRVFKKKKKKKKWDPDQAKWKKKKKKFFAAPVRHGPDIDIDIDIDGGDPDTDIDMDMDIDGPSHHGGGMMMIMIATHDNRTMIIGDIGIITHRTDGD/DPDPVPPVPVVPPPPPDPPPPCPVPVPDQVVPPVPPCPPLVNVLVVLLPDDLCCLVPPQCPPHDSSVVSNQDLVSLVVSCVVQQWAFPDNVFDDPGSSLVNCQQVDKDFQQDCQQCPPPCPRKAKDDDDPVQKGKDFDPDDDPDNVRGMWIWGAQDWTKIKHKGFCVVVPQDQCNCARRVFKKKKKKKKWDPDQAKWKKKKKKFFAAPVRHGPDIDIDIDIDGGDPDTDIDMDMDIDGPSHHGGGMMMIMIATHDNRTMIIGDIGIITNRTDGD

InterPro domains:
  IPR001810 F-box domain [PF00646] (39-76)
  IPR001810 F-box domain [PS50181] (32-79)
  IPR007397 F-box associated (FBA) domain [PF04300] (101-268)
  IPR007397 F-box associated (FBA) domain [PS51114] (100-270)
  IPR007397 F-box associated (FBA) domain [SM01198] (97-270)
  IPR008979 Galactose-binding-like domain superfamily [SSF49785] (97-270)
  IPR036047 F-box-like domain superfamily [SSF81383] (37-115)
  IPR039752 F-box only protein [PTHR12125] (31-271)